Protein AF-0000000087792954 (afdb_homodimer)

Secondary structure (DSSP, 8-state):
--S------SEEEEE-SSEEEEEETBTTEEEEEEETTS--SB-B-TT----TTS--SBSB-EEBS-SS--TT-TTSPTTBSGGGSBPEEEEEEE-SS-EEEEEE-TTGGGGT--TTT----EEEEEEEEESSSEEEEEEEEE-SSS-EEE-EEE--EEE-S-GGG-EEES-TT-EEE-TTT--EEE--SSB--SS-EEEEETT----EEEE-SS-EEEEEEEES--EEEEEE-SS-BTTB-HHHHTTEEEEEEEE-GGG-EEE-TT-EEEEEEEEEE-/--S------SEEEEE-SSEEEEEETBTTEEEEEEETTS--SB-B-TT----TTS--SBSB-EEBS-SS--TT-TTSPTTBSGGGSBPEEEEEEE-SS-EEEEEE-TTGGGGT--TTT----EEEEEEEEESSSEEEEEEEEE-SSS-EEE-EEE--EEE-S-GGG-EEES-TT-EEE-TTT--EEE--SSB--SS-EEEEETT----EEEE-SS-EEEEEEEES--EEEEEE-SS-BTTB-HHHHTTEEEEEEEE-GGG-EEE-TT-EEEEEEEEEE-

Foldseek 3Di:
DPPDVLVDADWDWDDDQFKIWIAHQQQRFTAFIDTPPDDTFWDDDPQWRDDALDATDIGWGKADFAAAADPVCRPADHRHRSNRFGWAWPDWDDDPFKIKTKIKDQCRVVVDDDCVVPVFDKIKMWMWIDGLWIKTKIKMAGQGQFKDWGKIKTWTWTFADFLQQKWKDFQAQQWWQDPVPRDIDGDHHTDGDPAWDKTKRQADQTWMWIDGDPKIKTKHWDFQQGMWIKGAHRADDVSAHNVSSGGTIIIMGIHHDVRIDIHGHGDMGMGIMIMHMD/DPPPVLVDADWDWDDDQFKIWIAHQQQRFTAFIDTPPDDTFWDDDPQWRDDQLDATDIGWGKADFAAAADPVCRPADHRHRSNRFGWAWPDWDDDPFKIKTKIKCQCRVVVDDDCVVPVFDKIKMWMWIDGLWIKTKIKMAGQGQFKDWGKIKTWTWTFADFLQQKWKDFQAQQWWQDPVPRDIDGDHHTDGDPAWDKTKRQADQTWMWIDGDPKIKTKHWDFQQGMWIKGAHRADDVSAHNVSSGGTIII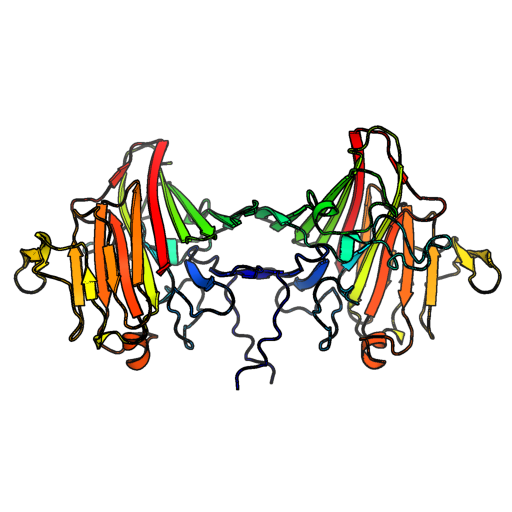MGIHHDVRIDIHGHGDMGMGIMIMHMD

Sequence (556 aa):
MQPSQLQSLPSIRLTTEQFEAEILLQGAQLMHFAPRGQKPWIFRSPNTPYTPAREIYGGIPVIFPWFGRQEDAPDAPNHGFVRQATWKIESAEQDDSCVTLSLSSDEIRAQGFDTTLWPYDFAARMIFSFGETLGLRFEIENQYAEPFRFECALHTYFAVDNLGAVRIEGLENETFRNPNTGQLQPQNGAIQFNGPLTQMFDASSVPVVIRDQNRDFHLTPRKGWNSTIVWNPGEAMADLSAQDARGFVCVEAGAIQQSAISLEPGQLYALDFSIALSMQPSQLQSLPSIRLTTEQFEAEILLQGAQLMHFAPRGQKPWIFRSPNTPYTPAREIYGGIPVIFPWFGRQEDAPDAPNHGFVRQATWKIESAEQDDSCVTLSLSSDEIRAQGFDTTLWPYDFAARMIFSFGETLGLRFEIENQYAEPFRFECALHTYFAVDNLGAVRIEGLENETFRNPNTGQLQPQNGAIQFNGPLTQMFDASSVPVVIRDQNRDFHLTPRKGWNSTIVWNPGEAMADLSAQDARGFVCVEAGAIQQSAISLEPGQLYALDFSIALS

InterPro domains:
  IPR008183 Aldose 1-/Glucose-6-phosphate 1-epimerase [PF01263] (11-274)
  IPR011013 Galactose mutarotase-like domain superfamily [SSF74650] (5-272)
  IPR014718 Glycoside hydrolase-type carbohydrate-binding [G3DSA:2.70.98.10] (1-278)
  IPR025532 Glucose-6-phosphate 1-epimerase [PIRSF016020] (16-276)
  IPR025532 Glucose-6-phosphate 1-epimerase [cd09020] (12-267)

pLDDT: mean 91.98, std 11.19, range [17.02, 98.88]

Nearest PDB structures (foldseek):
  2htb-assembly3_C  TM=9.164E-01  e=7.720E-21  Salmonella enterica subsp. enterica serovar Typhimurium
  2ciq-assembly1_A  TM=8.526E-01  e=1.605E-18  Saccharomyces cerevisiae S288C
  3k25-assembly2_B  TM=8.079E-01  e=2.239E-16  Synechocystis sp. PCC 6803
  3mwx-assembly2_B  TM=7.844E-01  e=1.211E-14  Bacillus subtilis
  3os7-assembly1_A  TM=7.869E-01  e=5.362E-13  Clostridium acetobutylicum

Solvent-accessible surface area (backbone atoms only — not comparable to full-atom values): 28014 Å² total; per-residue (Å²): 130,72,81,79,74,64,72,70,61,34,27,42,34,42,34,48,91,61,29,36,38,31,32,30,29,48,18,60,19,42,46,37,38,22,50,56,95,50,72,50,53,33,22,57,54,96,66,53,68,67,52,87,69,44,79,60,82,42,10,31,37,38,29,27,54,34,70,49,71,44,85,93,37,79,84,48,56,68,26,28,57,50,33,35,28,65,38,38,47,56,34,31,34,46,59,99,64,34,40,38,39,32,33,32,34,81,58,40,72,76,70,70,56,69,47,85,82,52,81,64,47,59,40,42,37,43,36,40,35,48,46,93,39,43,34,44,34,42,33,41,31,30,67,26,93,54,65,50,72,38,19,37,30,42,48,28,23,33,37,41,89,44,36,75,66,30,34,39,36,60,52,54,65,40,50,28,51,37,86,89,76,64,44,76,42,61,34,76,57,59,48,69,53,90,48,61,43,75,43,46,20,39,81,33,59,64,47,38,35,43,38,43,91,88,44,32,41,40,38,43,61,74,34,60,38,28,11,38,36,39,38,39,72,55,38,58,51,95,74,36,47,52,69,52,39,35,31,33,43,29,58,21,47,16,18,32,79,91,35,35,46,75,39,45,53,72,36,74,48,50,37,28,37,36,38,38,74,88,132,72,81,77,76,64,73,68,61,34,28,42,35,42,34,47,91,61,30,36,36,30,33,30,28,47,20,60,20,43,45,38,37,23,49,55,95,51,73,50,53,34,21,56,54,94,67,52,68,66,53,88,67,44,80,59,80,42,9,30,37,37,30,26,54,34,70,50,70,46,86,92,38,77,84,49,56,67,25,29,56,51,33,35,29,65,39,39,47,56,33,30,36,45,60,97,65,34,40,37,41,31,30,31,34,79,58,40,71,78,68,71,56,69,47,83,82,52,80,63,47,59,39,42,36,44,38,39,35,47,47,92,39,42,34,42,35,42,35,41,32,30,67,24,93,56,65,51,74,36,19,36,33,44,49,29,22,32,36,42,89,46,37,75,65,30,34,40,37,60,52,54,65,40,51,27,51,37,86,90,75,66,45,76,42,60,35,77,59,59,49,67,51,92,49,61,43,75,45,46,21,40,81,33,58,65,47,38,34,42,38,42,93,88,43,32,41,40,37,42,62,74,34,59,37,29,11,37,35,40,39,39,71,54,38,59,50,94,74,37,48,52,70,52,40,35,32,32,44,29,58,20,48,16,18,32,76,90,34,36,46,75,38,46,51,73,37,74,48,51,38,28,35,36,40,38,76,87

Radius of gyration: 27.23 Å; Cα contacts (8 Å, |Δi|>4): 1517; chains: 2; bounding box: 46×87×59 Å

Structure (mmCIF, N/CA/C/O backbone):
data_AF-0000000087792954-model_v1
#
loop_
_entity.id
_entity.type
_entity.pdbx_description
1 polymer 'Putative glucose-6-phosphate 1-epimerase'
#
loop_
_atom_site.group_PDB
_atom_site.id
_atom_site.type_symbol
_atom_site.label_atom_id
_atom_site.label_alt_id
_atom_site.label_comp_id
_atom_site.label_asym_id
_atom_site.label_entity_id
_atom_site.label_seq_id
_atom_site.pdbx_PDB_ins_code
_atom_site.Cartn_x
_atom_site.Cartn_y
_atom_site.Cartn_z
_atom_site.occupancy
_atom_site.B_iso_or_equiv
_atom_site.auth_seq_id
_atom_site.auth_comp_id
_atom_site.auth_asym_id
_atom_site.auth_atom_id
_atom_site.pdbx_PDB_model_num
ATOM 1 N N . MET A 1 1 ? -12 14.023 -20.5 1 17.02 1 MET A N 1
ATOM 2 C CA . MET A 1 1 ? -12.578 12.938 -19.703 1 17.02 1 MET A CA 1
ATOM 3 C C . MET A 1 1 ? -11.484 12.039 -19.125 1 17.02 1 MET A C 1
ATOM 5 O O . MET A 1 1 ? -10.695 11.453 -19.875 1 17.02 1 MET A O 1
ATOM 9 N N . GLN A 1 2 ? -10.797 12.195 -17.984 1 25.14 2 GLN A N 1
ATOM 10 C CA . GLN A 1 2 ? -9.539 11.633 -17.5 1 25.14 2 GLN A CA 1
ATOM 11 C C . GLN A 1 2 ? -9.531 10.109 -17.625 1 25.14 2 GLN A C 1
ATOM 13 O O . GLN A 1 2 ? -10.594 9.484 -17.641 1 25.14 2 GLN A O 1
ATOM 18 N N . PRO A 1 3 ? -8.555 9.422 -18.016 1 29.2 3 PRO A N 1
ATOM 19 C CA . PRO A 1 3 ? -8.648 7.98 -18.266 1 29.2 3 PRO A CA 1
ATOM 20 C C . PRO A 1 3 ? -9.68 7.285 -17.391 1 29.2 3 PRO A C 1
ATOM 22 O O . PRO A 1 3 ? -9.969 7.746 -16.281 1 29.2 3 PRO A O 1
ATOM 25 N N . SER A 1 4 ? -10.688 6.633 -17.844 1 31.75 4 SER A N 1
ATOM 26 C CA . SER A 1 4 ? -11.789 5.832 -17.312 1 31.75 4 SER A CA 1
ATOM 27 C C . SER A 1 4 ? -11.414 5.199 -15.977 1 31.75 4 SER A C 1
ATOM 29 O O . SER A 1 4 ? -10.312 4.668 -15.82 1 31.75 4 SER A O 1
ATOM 31 N N . GLN A 1 5 ? -11.734 5.836 -14.836 1 34.94 5 GLN A N 1
ATOM 32 C CA . GLN A 1 5 ? -11.664 5.387 -13.453 1 34.94 5 GLN A CA 1
ATOM 33 C C . GLN A 1 5 ? -11.906 3.883 -13.344 1 34.94 5 GLN A C 1
ATOM 35 O O . GLN A 1 5 ? -13.055 3.434 -13.305 1 34.94 5 GLN A O 1
ATOM 40 N N . LEU A 1 6 ? -11.648 3.131 -14.227 1 38.59 6 LEU A N 1
ATOM 41 C CA . LEU A 1 6 ? -11.734 1.683 -14.078 1 38.59 6 LEU A CA 1
ATOM 42 C C . LEU A 1 6 ? -11.781 1.292 -12.609 1 38.59 6 LEU A C 1
ATOM 44 O O . LEU A 1 6 ? -10.883 1.637 -11.836 1 38.59 6 LEU A O 1
ATOM 48 N N . GLN A 1 7 ? -12.977 1.372 -12.102 1 51.28 7 GLN A N 1
ATOM 49 C CA . GLN A 1 7 ? -13.398 1.002 -10.75 1 51.28 7 GLN A CA 1
ATOM 50 C C . GLN A 1 7 ? -12.484 -0.073 -10.164 1 51.28 7 GLN A C 1
ATOM 52 O O . GLN A 1 7 ? -12.586 -1.245 -10.539 1 51.28 7 GLN A O 1
ATOM 57 N N . SER A 1 8 ? -11.125 0.262 -9.875 1 73.31 8 SER A N 1
ATOM 58 C CA . SER A 1 8 ? -10.008 -0.597 -9.484 1 73.31 8 SER A CA 1
ATOM 59 C C . SER A 1 8 ? -10.359 -1.416 -8.242 1 73.31 8 SER A C 1
ATOM 61 O O . SER A 1 8 ? -11.164 -0.986 -7.414 1 73.31 8 SER A O 1
ATOM 63 N N . LEU A 1 9 ? -10.445 -2.682 -8.359 1 89.75 9 LEU A N 1
ATOM 64 C CA . LEU A 1 9 ? -10.562 -3.559 -7.195 1 89.75 9 LEU A CA 1
ATOM 65 C C . LEU A 1 9 ? -9.641 -3.102 -6.074 1 89.75 9 LEU A C 1
ATOM 67 O O . LEU A 1 9 ? -8.594 -2.504 -6.332 1 89.75 9 LEU A O 1
ATOM 71 N N . PRO A 1 10 ? -10.195 -3.195 -4.863 1 93.19 10 PRO A N 1
ATOM 72 C CA . PRO A 1 10 ? -9.305 -2.893 -3.74 1 93.19 10 PRO A CA 1
ATOM 73 C C . PRO A 1 10 ? -7.906 -3.477 -3.922 1 93.19 10 PRO A C 1
ATOM 75 O O . PRO A 1 10 ? -7.762 -4.609 -4.387 1 93.19 10 PRO A O 1
ATOM 78 N N . SER A 1 11 ? -6.922 -2.635 -3.611 1 94.88 11 SER A N 1
ATOM 79 C CA . SER A 1 11 ? -5.547 -3.051 -3.869 1 94.88 11 SER A CA 1
ATOM 80 C C . SER A 1 11 ? -4.562 -2.262 -3.012 1 94.88 11 SER A C 1
ATOM 82 O O . SER A 1 11 ? -4.93 -1.256 -2.402 1 94.88 11 SER A O 1
ATOM 84 N N . ILE A 1 12 ? -3.406 -2.764 -2.895 1 94.69 12 ILE A N 1
ATOM 85 C CA . ILE A 1 12 ? -2.248 -2.068 -2.342 1 94.69 12 ILE A CA 1
ATOM 86 C C . ILE A 1 12 ? -1.171 -1.928 -3.414 1 94.69 12 ILE A C 1
ATOM 88 O O . ILE A 1 12 ? -0.819 -2.904 -4.082 1 94.69 12 ILE A O 1
ATOM 92 N N . ARG A 1 13 ? -0.719 -0.745 -3.59 1 93.75 13 ARG A N 1
ATOM 93 C CA . ARG A 1 13 ? 0.383 -0.48 -4.508 1 93.75 13 ARG A CA 1
ATOM 94 C C . ARG A 1 13 ? 1.589 0.088 -3.768 1 93.75 13 ARG A C 1
ATOM 96 O O . ARG A 1 13 ? 1.449 1 -2.949 1 93.75 13 ARG A O 1
ATOM 103 N N . LEU A 1 14 ? 2.688 -0.464 -4.02 1 93.38 14 LEU A N 1
ATOM 104 C CA . LEU A 1 14 ? 3.961 -0.02 -3.465 1 93.38 14 LEU A CA 1
ATOM 105 C C . LEU A 1 14 ? 4.879 0.506 -4.562 1 93.38 14 LEU A C 1
ATOM 107 O O . LEU A 1 14 ? 5.094 -0.165 -5.574 1 93.38 14 LEU A O 1
ATOM 111 N N . THR A 1 15 ? 5.328 1.649 -4.383 1 90.75 15 THR A N 1
ATOM 112 C CA . THR A 1 15 ? 6.383 2.217 -5.211 1 90.75 15 THR A CA 1
ATOM 113 C C . THR A 1 15 ? 7.574 2.639 -4.355 1 90.75 15 THR A C 1
ATOM 115 O O . THR A 1 15 ? 7.438 3.475 -3.461 1 90.75 15 THR A O 1
ATOM 118 N N . THR A 1 16 ? 8.656 2.004 -4.578 1 89.12 16 THR A N 1
ATOM 119 C CA . THR A 1 16 ? 9.891 2.352 -3.881 1 89.12 16 THR A CA 1
ATOM 120 C C . THR A 1 16 ? 10.969 2.783 -4.871 1 89.12 16 THR A C 1
ATOM 122 O O . THR A 1 16 ? 10.719 2.869 -6.074 1 89.12 16 THR A O 1
ATOM 125 N N . GLU A 1 17 ? 12.125 3.16 -4.348 1 85.38 17 GLU A N 1
ATOM 126 C CA . GLU A 1 17 ? 13.25 3.479 -5.223 1 85.38 17 GLU A CA 1
ATOM 127 C C . GLU A 1 17 ? 13.734 2.242 -5.977 1 85.38 17 GLU A C 1
ATOM 129 O O . GLU A 1 17 ? 14.375 2.357 -7.023 1 85.38 17 GLU A O 1
ATOM 134 N N . GLN A 1 18 ? 13.336 1.088 -5.484 1 89.38 18 GLN A N 1
ATOM 135 C CA . GLN A 1 18 ? 13.914 -0.142 -6.016 1 89.38 18 GLN A CA 1
ATOM 136 C C . GLN A 1 18 ? 12.914 -0.882 -6.902 1 89.38 18 GLN A C 1
ATOM 138 O O . GLN A 1 18 ? 13.305 -1.572 -7.844 1 89.38 18 GLN A O 1
ATOM 143 N N . PHE A 1 19 ? 11.609 -0.722 -6.531 1 92.88 19 PHE A N 1
ATOM 144 C CA . PHE A 1 19 ? 10.648 -1.532 -7.266 1 92.88 19 PHE A CA 1
ATOM 145 C C . PHE A 1 19 ? 9.25 -0.916 -7.191 1 92.88 19 PHE A C 1
ATOM 147 O O . PHE A 1 19 ? 9.031 0.032 -6.438 1 92.88 19 PHE A O 1
ATOM 154 N N . GLU A 1 20 ? 8.367 -1.452 -8.023 1 93.44 20 GLU A N 1
ATOM 155 C CA . GLU A 1 20 ? 6.926 -1.229 -7.953 1 93.44 20 GLU A CA 1
ATOM 156 C C . GLU A 1 20 ? 6.164 -2.551 -7.914 1 93.44 20 GLU A C 1
ATOM 158 O O . GLU A 1 20 ? 6.551 -3.516 -8.578 1 93.44 20 GLU A O 1
ATOM 163 N N . ALA A 1 21 ? 5.113 -2.557 -7.109 1 95.88 21 ALA A N 1
ATOM 164 C CA . ALA A 1 21 ? 4.281 -3.75 -6.977 1 95.88 21 ALA A CA 1
ATOM 165 C C . ALA A 1 21 ? 2.822 -3.377 -6.723 1 95.88 21 ALA A C 1
ATOM 167 O O . ALA A 1 21 ? 2.537 -2.336 -6.125 1 95.88 21 ALA A O 1
ATOM 168 N N . GLU A 1 22 ? 1.957 -4.203 -7.203 1 95.5 22 GLU A N 1
ATOM 169 C CA . GLU A 1 22 ? 0.528 -4.059 -6.941 1 95.5 22 GLU A CA 1
ATOM 170 C C . GLU A 1 22 ? -0.104 -5.402 -6.582 1 95.5 22 GLU A C 1
ATOM 172 O O . GLU A 1 22 ? 0.058 -6.383 -7.309 1 95.5 22 GLU A O 1
ATOM 177 N N . ILE A 1 23 ? -0.792 -5.418 -5.488 1 97.19 23 ILE A N 1
ATOM 178 C CA . ILE A 1 23 ? -1.491 -6.617 -5.035 1 97.19 23 ILE A CA 1
ATOM 179 C C . ILE A 1 23 ? -2.984 -6.324 -4.902 1 97.19 23 ILE A C 1
ATOM 181 O O . ILE A 1 23 ? -3.381 -5.375 -4.223 1 97.19 23 ILE A O 1
ATOM 185 N N . LEU A 1 24 ? -3.787 -7.109 -5.547 1 96.56 24 LEU A N 1
ATOM 186 C CA . LEU A 1 24 ? -5.227 -7.062 -5.316 1 96.56 24 LEU A CA 1
ATOM 187 C C . LEU A 1 24 ? -5.59 -7.77 -4.012 1 96.56 24 LEU A C 1
ATOM 189 O O . LEU A 1 24 ? -5.055 -8.836 -3.709 1 96.56 24 LEU A O 1
ATOM 193 N N . LEU A 1 25 ? -6.488 -7.141 -3.293 1 94.62 25 LEU A N 1
ATOM 194 C CA . LEU A 1 25 ? -6.965 -7.816 -2.09 1 94.62 25 LEU A CA 1
ATOM 195 C C . LEU A 1 25 ? -7.762 -9.07 -2.447 1 94.62 25 LEU A C 1
ATOM 197 O O . LEU A 1 25 ? -7.688 -10.078 -1.741 1 94.62 25 LEU A O 1
ATOM 201 N N . GLN A 1 26 ? -8.539 -8.93 -3.543 1 94.56 26 GLN A N 1
ATOM 202 C CA . GLN A 1 26 ? -9.195 -10.148 -4.023 1 94.56 26 GLN A CA 1
ATOM 203 C C . GLN A 1 26 ? -8.164 -11.211 -4.395 1 94.56 26 GLN A C 1
ATOM 205 O O . GLN A 1 26 ? -7.32 -10.992 -5.266 1 94.56 26 GLN A O 1
ATOM 210 N N . GLY A 1 27 ? -8.195 -12.266 -3.621 1 95.81 27 GLY A N 1
ATOM 211 C CA . GLY A 1 27 ? -7.348 -13.414 -3.91 1 95.81 27 GLY A CA 1
ATOM 212 C C . GLY A 1 27 ? -5.902 -13.211 -3.494 1 95.81 27 GLY A C 1
ATOM 213 O O . GLY A 1 27 ? -5.043 -14.039 -3.795 1 95.81 27 GLY A O 1
ATOM 214 N N . ALA A 1 28 ? -5.598 -12.031 -2.895 1 97.38 28 ALA A N 1
ATOM 215 C CA . ALA A 1 28 ? -4.207 -11.703 -2.605 1 97.38 28 ALA A CA 1
ATOM 216 C C . ALA A 1 28 ? -3.328 -11.906 -3.838 1 97.38 28 ALA A C 1
ATOM 218 O O . ALA A 1 28 ? -2.26 -12.516 -3.754 1 97.38 28 ALA A O 1
ATOM 219 N N . GLN A 1 29 ? -3.762 -11.406 -4.93 1 97.94 29 GLN A N 1
ATOM 220 C CA . GLN A 1 29 ? -3.137 -11.703 -6.219 1 97.94 29 GLN A CA 1
ATOM 221 C C . GLN A 1 29 ? -2.15 -10.602 -6.613 1 97.94 29 GLN A C 1
ATOM 223 O O . GLN A 1 29 ? -2.541 -9.453 -6.816 1 97.94 29 GLN A O 1
ATOM 228 N N . LEU A 1 30 ? -0.833 -10.969 -6.629 1 98.38 30 LEU A N 1
ATOM 229 C CA . LEU A 1 30 ? 0.151 -10.023 -7.152 1 98.38 30 LEU A CA 1
ATOM 230 C C . LEU A 1 30 ? -0.077 -9.773 -8.641 1 98.38 30 LEU A C 1
ATOM 232 O O . LEU A 1 30 ? 0.064 -10.68 -9.461 1 98.38 30 LEU A O 1
ATOM 236 N N . MET A 1 31 ? -0.375 -8.555 -8.969 1 96.75 31 MET A N 1
ATOM 237 C CA . MET A 1 31 ? -0.768 -8.234 -10.344 1 96.75 31 MET A CA 1
ATOM 238 C C . MET A 1 31 ? 0.376 -7.562 -11.094 1 96.75 31 MET A C 1
ATOM 240 O O . MET A 1 31 ? 0.381 -7.531 -12.32 1 96.75 31 MET A O 1
ATOM 244 N N . HIS A 1 32 ? 1.263 -7.008 -10.328 1 96 32 HIS A N 1
ATOM 245 C CA . HIS A 1 32 ? 2.371 -6.285 -10.945 1 96 32 HIS A CA 1
ATOM 246 C C . HIS A 1 32 ? 3.607 -6.312 -10.055 1 96 32 HIS A C 1
ATOM 248 O O . HIS A 1 32 ? 3.51 -6.105 -8.844 1 96 32 HIS A O 1
ATOM 254 N N . PHE A 1 33 ? 4.695 -6.551 -10.633 1 97.12 33 PHE A N 1
ATOM 255 C CA . PHE A 1 33 ? 6.004 -6.402 -10 1 97.12 33 PHE A CA 1
ATOM 256 C C . PHE A 1 33 ? 7.07 -6.082 -11.047 1 97.12 33 PHE A C 1
ATOM 258 O O . PHE A 1 33 ? 7.176 -6.77 -12.062 1 97.12 33 PHE A O 1
ATOM 265 N N . ALA A 1 34 ? 7.852 -5.078 -10.742 1 94.81 34 ALA A N 1
ATOM 266 C CA . ALA A 1 34 ? 8.984 -4.715 -11.594 1 94.81 34 ALA A CA 1
ATOM 267 C C . ALA A 1 34 ? 10.039 -3.951 -10.797 1 94.81 34 ALA A C 1
ATOM 269 O O . ALA A 1 34 ? 9.719 -3.035 -10.039 1 94.81 34 ALA A O 1
ATOM 270 N N . PRO A 1 35 ? 11.234 -4.391 -10.93 1 91.81 35 PRO A N 1
ATOM 271 C CA . PRO A 1 35 ? 12.25 -3.426 -10.5 1 91.81 35 PRO A CA 1
ATOM 272 C C . PRO A 1 35 ? 12.102 -2.068 -11.188 1 91.81 35 PRO A C 1
ATOM 274 O O . PRO A 1 35 ? 11.68 -1.999 -12.344 1 91.81 35 PRO A O 1
ATOM 277 N N . ARG A 1 36 ? 12.383 -1.061 -10.453 1 87.88 36 ARG A N 1
ATOM 278 C CA . ARG A 1 36 ? 12.148 0.287 -10.961 1 87.88 36 ARG A CA 1
ATOM 279 C C . ARG A 1 36 ? 12.836 0.493 -12.312 1 87.88 36 ARG A C 1
ATOM 281 O O . ARG A 1 36 ? 14.016 0.193 -12.461 1 87.88 36 ARG A O 1
ATOM 288 N N . GLY A 1 37 ? 12.102 0.958 -13.266 1 86.25 37 GLY A N 1
ATOM 289 C CA . GLY A 1 37 ? 12.625 1.271 -14.586 1 86.25 37 GLY A CA 1
ATOM 290 C C . GLY A 1 37 ? 12.789 0.048 -15.469 1 86.25 37 GLY A C 1
ATOM 291 O O . GLY A 1 37 ? 13.281 0.15 -16.594 1 86.25 37 GLY A O 1
ATOM 292 N N . GLN A 1 38 ? 12.438 -1.096 -15.016 1 91.75 38 GLN A N 1
ATOM 293 C CA . GLN A 1 38 ? 12.594 -2.33 -15.781 1 91.75 38 GLN A CA 1
ATOM 294 C C . GLN A 1 38 ? 11.242 -2.893 -16.203 1 91.75 38 GLN A C 1
ATOM 296 O O . GLN A 1 38 ? 10.195 -2.408 -15.766 1 91.75 38 GLN A O 1
ATOM 301 N N . LYS A 1 39 ? 11.312 -3.822 -17.109 1 93.75 39 LYS A N 1
ATOM 302 C CA . LYS A 1 39 ? 10.109 -4.508 -17.547 1 93.75 39 LYS A CA 1
ATOM 303 C C . LYS A 1 39 ? 9.5 -5.336 -16.422 1 93.75 39 LYS A C 1
ATOM 305 O O . LYS A 1 39 ? 10.219 -5.891 -15.586 1 93.75 39 LYS A O 1
ATOM 310 N N . PRO A 1 40 ? 8.227 -5.457 -16.484 1 96.12 40 PRO A N 1
ATOM 311 C CA . PRO A 1 40 ? 7.582 -6.273 -15.453 1 96.12 40 PRO A CA 1
ATOM 312 C C . PRO A 1 40 ? 7.988 -7.742 -15.523 1 96.12 40 PRO A C 1
ATOM 314 O O . PRO A 1 40 ? 8.188 -8.281 -16.625 1 96.12 40 PRO A O 1
ATOM 317 N N . TRP A 1 41 ? 8.086 -8.336 -14.32 1 97.56 41 TRP A N 1
ATOM 318 C CA . TRP A 1 41 ? 8.359 -9.766 -14.234 1 97.56 41 TRP A CA 1
ATOM 319 C C . TRP A 1 41 ? 7.09 -10.578 -14.461 1 97.56 41 TRP A C 1
ATOM 321 O O . TRP A 1 41 ? 7.148 -11.719 -14.93 1 97.56 41 TRP A O 1
ATOM 331 N N . ILE A 1 42 ? 5.984 -9.977 -14.117 1 96.62 42 ILE A N 1
ATOM 332 C CA . ILE A 1 42 ? 4.684 -10.633 -14.062 1 96.62 42 ILE A CA 1
ATOM 333 C C . ILE A 1 42 ? 3.775 -10.07 -15.156 1 96.62 42 ILE A C 1
ATOM 335 O O . ILE A 1 42 ? 3.748 -8.859 -15.383 1 96.62 42 ILE A O 1
ATOM 339 N N . PHE A 1 43 ? 3.029 -10.938 -15.812 1 97 43 PHE A N 1
ATOM 340 C CA . PHE A 1 43 ? 2.18 -10.539 -16.922 1 97 43 PHE A CA 1
ATOM 341 C C . PHE A 1 43 ? 0.796 -10.133 -16.438 1 97 43 PHE A C 1
ATOM 343 O O . PHE A 1 43 ? 0.208 -10.812 -15.586 1 97 43 PHE A O 1
ATOM 350 N N . ARG A 1 44 ? 0.357 -9.094 -16.953 1 94.12 44 ARG A N 1
ATOM 351 C CA . ARG A 1 44 ? -1.023 -8.633 -16.844 1 94.12 44 ARG A CA 1
ATOM 352 C C . ARG A 1 44 ? -1.518 -8.062 -18.156 1 94.12 44 ARG A C 1
ATOM 354 O O . ARG A 1 44 ? -0.879 -7.176 -18.734 1 94.12 44 ARG A O 1
ATOM 361 N N . SER A 1 45 ? -2.693 -8.5 -18.547 1 91.81 45 SER A N 1
ATOM 362 C CA . SER A 1 45 ? -3.258 -7.949 -19.781 1 91.81 45 SER A CA 1
ATOM 363 C C . SER A 1 45 ? -3.699 -6.5 -19.578 1 91.81 45 SER A C 1
ATOM 365 O O . SER A 1 45 ? -4.27 -6.156 -18.547 1 91.81 45 SER A O 1
ATOM 367 N N . PRO A 1 46 ? -3.455 -5.637 -20.531 1 86.5 46 PRO A N 1
ATOM 368 C CA . PRO A 1 46 ? -3.992 -4.277 -20.453 1 86.5 46 PRO A CA 1
ATOM 369 C C . PRO A 1 46 ? -5.52 -4.25 -20.438 1 86.5 46 PRO A C 1
ATOM 371 O O . PRO A 1 46 ? -6.113 -3.254 -20.016 1 86.5 46 PRO A O 1
ATOM 374 N N . ASN A 1 47 ? -6.141 -5.355 -20.844 1 86 47 ASN A N 1
ATOM 375 C CA . ASN A 1 47 ? -7.594 -5.426 -20.906 1 86 47 ASN A CA 1
ATOM 376 C C . ASN A 1 47 ? -8.172 -6.305 -19.797 1 86 47 ASN A C 1
ATOM 378 O O . ASN A 1 47 ? -9.305 -6.762 -19.891 1 86 47 ASN A O 1
ATOM 382 N N . THR A 1 48 ? -7.398 -6.547 -18.844 1 87.12 48 THR A N 1
ATOM 383 C CA . THR A 1 48 ? -7.855 -7.359 -17.734 1 87.12 48 THR A CA 1
ATOM 384 C C . THR A 1 48 ? -9.148 -6.801 -17.141 1 87.12 48 THR A C 1
ATOM 386 O O . THR A 1 48 ? -9.203 -5.625 -16.766 1 87.12 48 THR A O 1
ATOM 389 N N . PRO A 1 49 ? -10.117 -7.605 -17.156 1 87 49 PRO A N 1
ATOM 390 C CA . PRO A 1 49 ? -11.328 -7.172 -16.453 1 87 49 PRO A CA 1
ATOM 391 C C . PRO A 1 49 ? -11.203 -7.266 -14.938 1 87 49 PRO A C 1
ATOM 393 O O . PRO A 1 49 ? -10.734 -8.281 -14.414 1 87 49 PRO A O 1
ATOM 396 N N . TYR A 1 50 ? -11.547 -6.242 -14.234 1 89.19 50 TYR A N 1
ATOM 397 C CA . TYR A 1 50 ? -11.516 -6.242 -12.773 1 89.19 50 TYR A CA 1
ATOM 398 C C . TYR A 1 50 ? -12.922 -6.336 -12.195 1 89.19 50 TYR A C 1
ATOM 400 O O . TYR A 1 50 ? -13.391 -5.41 -11.531 1 89.19 50 TYR A O 1
ATOM 408 N N . THR A 1 51 ? -13.469 -7.473 -12.445 1 89.56 51 THR A N 1
ATOM 409 C CA . THR A 1 51 ? -14.805 -7.746 -11.938 1 89.56 51 THR A CA 1
ATOM 410 C C . THR A 1 51 ? -14.742 -8.367 -10.547 1 89.56 51 THR A C 1
ATOM 412 O O . THR A 1 51 ? -14 -9.328 -10.328 1 89.56 51 THR A O 1
ATOM 415 N N . PRO A 1 52 ? -15.531 -7.867 -9.609 1 89.31 52 PRO A N 1
ATOM 416 C CA . PRO A 1 52 ? -15.516 -8.438 -8.258 1 89.31 52 PRO A CA 1
ATOM 417 C C . PRO A 1 52 ? -15.883 -9.922 -8.242 1 89.31 52 PRO A C 1
ATOM 419 O O . PRO A 1 52 ? -16.766 -10.352 -8.977 1 89.31 52 PRO A O 1
ATOM 422 N N . ALA A 1 53 ? -15.109 -10.688 -7.496 1 88.81 53 ALA A N 1
ATOM 423 C CA . ALA A 1 53 ? -15.367 -12.102 -7.203 1 88.81 53 ALA A CA 1
ATOM 424 C C . ALA A 1 53 ? -15.219 -12.953 -8.461 1 88.81 53 ALA A C 1
ATOM 426 O O . ALA A 1 53 ? -15.773 -14.055 -8.539 1 88.81 53 ALA A O 1
ATOM 427 N N . ARG A 1 54 ? -14.57 -12.453 -9.406 1 91.44 54 ARG A N 1
ATOM 428 C CA . ARG A 1 54 ? -14.266 -13.219 -10.609 1 91.44 54 ARG A CA 1
ATOM 429 C C . ARG A 1 54 ? -12.766 -13.438 -10.766 1 91.44 54 ARG A C 1
ATOM 431 O O . ARG A 1 54 ? -11.977 -12.531 -10.492 1 91.44 54 ARG A O 1
ATOM 438 N N . GLU A 1 55 ? -12.438 -14.656 -11.203 1 92.81 55 GLU A N 1
ATOM 439 C CA . GLU A 1 55 ? -11.023 -14.961 -11.383 1 92.81 55 GLU A CA 1
ATOM 440 C C . GLU A 1 55 ? -10.391 -14.039 -12.422 1 92.81 55 GLU A C 1
ATOM 442 O O . GLU A 1 55 ? -11.031 -13.664 -13.406 1 92.81 55 GLU A O 1
ATOM 447 N N . ILE A 1 56 ? -9.195 -13.719 -12.211 1 94.12 56 ILE A N 1
ATOM 448 C CA . ILE A 1 56 ? -8.43 -12.867 -13.109 1 94.12 56 ILE A CA 1
ATOM 449 C C . ILE A 1 56 ? -7.293 -13.664 -13.734 1 94.12 56 ILE A C 1
ATOM 451 O O . ILE A 1 56 ? -6.551 -14.359 -13.031 1 94.12 56 ILE A O 1
ATOM 455 N N . TYR A 1 57 ? -7.203 -13.594 -15.062 1 94.56 57 TYR A N 1
ATOM 456 C CA . TYR A 1 57 ? -6.094 -14.219 -15.773 1 94.56 57 TYR A CA 1
ATOM 457 C C . TYR A 1 57 ? -4.906 -13.273 -15.867 1 94.56 57 TYR A C 1
ATOM 459 O O . TYR A 1 57 ? -5.012 -12.188 -16.438 1 94.56 57 TYR A O 1
ATOM 467 N N . GLY A 1 58 ? -3.812 -13.672 -15.242 1 96.12 58 GLY A N 1
ATOM 468 C CA . GLY A 1 58 ? -2.631 -12.844 -15.086 1 96.12 58 GLY A CA 1
ATOM 469 C C . GLY A 1 58 ? -2.166 -12.727 -13.648 1 96.12 58 GLY A C 1
ATOM 470 O O . GLY A 1 58 ? -2.846 -13.195 -12.734 1 96.12 58 GLY A O 1
ATOM 471 N N . GLY A 1 59 ? -1.001 -12.172 -13.469 1 97.69 59 GLY A N 1
ATOM 472 C CA . GLY A 1 59 ? -0.483 -12.078 -12.117 1 97.69 59 GLY A CA 1
ATOM 473 C C . GLY A 1 59 ? -0.062 -13.422 -11.547 1 97.69 59 GLY A C 1
ATOM 474 O O . GLY A 1 59 ? 0.543 -14.234 -12.242 1 97.69 59 GLY A O 1
ATOM 475 N N . ILE A 1 60 ? -0.31 -13.539 -10.195 1 98.69 60 ILE A N 1
ATOM 476 C CA . ILE A 1 60 ? -0.043 -14.797 -9.516 1 98.69 60 ILE A CA 1
ATOM 477 C C . ILE A 1 60 ? -1.281 -15.234 -8.734 1 98.69 60 ILE A C 1
ATOM 479 O O . ILE A 1 60 ? -1.366 -15.031 -7.523 1 98.69 60 ILE A O 1
ATOM 483 N N . PRO A 1 61 ? -2.25 -15.852 -9.453 1 98.38 61 PRO A N 1
ATOM 484 C CA . PRO A 1 61 ? -3.414 -16.375 -8.742 1 98.38 61 PRO A CA 1
ATOM 485 C C . PRO A 1 61 ? -3.037 -17.422 -7.688 1 98.38 61 PRO A C 1
ATOM 487 O O . PRO A 1 61 ? -2.15 -18.25 -7.918 1 98.38 61 PRO A O 1
ATOM 490 N N . VAL A 1 62 ? -3.688 -17.328 -6.543 1 98.31 62 VAL A N 1
ATOM 491 C CA . VAL A 1 62 ? -3.547 -18.328 -5.492 1 98.31 62 VAL A CA 1
ATOM 492 C C . VAL A 1 62 ? -4.59 -19.422 -5.684 1 98.31 62 VAL A C 1
ATOM 494 O O . VAL A 1 62 ? -5.793 -19.156 -5.676 1 98.31 62 VAL A O 1
ATOM 497 N N . ILE A 1 63 ? -4.109 -20.625 -5.824 1 98.25 63 ILE A N 1
ATOM 498 C CA . ILE A 1 63 ? -4.984 -21.75 -6.098 1 98.25 63 ILE A CA 1
ATOM 499 C C . ILE A 1 63 ? -5.145 -22.594 -4.836 1 98.25 63 ILE A C 1
ATOM 501 O O . ILE A 1 63 ? -4.164 -23.125 -4.301 1 98.25 63 ILE A O 1
ATOM 505 N N . PHE A 1 64 ? -6.289 -22.734 -4.402 1 96.81 64 PHE A N 1
ATOM 506 C CA . PHE A 1 64 ? -6.66 -23.484 -3.207 1 96.81 64 PHE A CA 1
ATOM 507 C C . PHE A 1 64 ? -8.18 -23.562 -3.061 1 96.81 64 PHE A C 1
ATOM 509 O O . PHE A 1 64 ? -8.883 -22.609 -3.408 1 96.81 64 PHE A O 1
ATOM 516 N N . PRO A 1 65 ? -8.688 -24.703 -2.697 1 96.06 65 PRO A N 1
ATOM 517 C CA . PRO A 1 65 ? -8.094 -25.891 -2.08 1 96.06 65 PRO A CA 1
ATOM 518 C C . PRO A 1 65 ? -7.949 -27.047 -3.062 1 96.06 65 PRO A C 1
ATOM 520 O O . PRO A 1 65 ? -7.492 -28.125 -2.684 1 96.06 65 PRO A O 1
ATOM 523 N N . TRP A 1 66 ? -8.359 -26.812 -4.328 1 96.44 66 TRP A N 1
ATOM 524 C CA . TRP A 1 66 ? -8.141 -27.859 -5.328 1 96.44 66 TRP A CA 1
ATOM 525 C C . TRP A 1 66 ? -7.574 -27.266 -6.613 1 96.44 66 TRP A C 1
ATOM 527 O O . TRP A 1 66 ? -7.637 -26.062 -6.828 1 96.44 66 TRP A O 1
ATOM 537 N N . PHE A 1 67 ? -7.004 -28.062 -7.375 1 96.56 67 PHE A N 1
ATOM 538 C CA . PHE A 1 67 ? -6.426 -27.672 -8.656 1 96.56 67 PHE A CA 1
ATOM 539 C C . PHE A 1 67 ? -7.281 -28.188 -9.812 1 96.56 67 PHE A C 1
ATOM 541 O O . PHE A 1 67 ? -7.566 -29.391 -9.891 1 96.56 67 PHE A O 1
ATOM 548 N N . GLY A 1 68 ? -7.641 -27.281 -10.664 1 94.75 68 GLY A N 1
ATOM 549 C CA . GLY A 1 68 ? -8.477 -27.656 -11.797 1 94.75 68 GLY A CA 1
ATOM 550 C C . GLY A 1 68 ? -9.93 -27.844 -11.422 1 94.75 68 GLY A C 1
ATOM 551 O O . GLY A 1 68 ? -10.398 -27.297 -10.422 1 94.75 68 GLY A O 1
ATOM 552 N N . ARG A 1 69 ? -10.734 -28.516 -12.219 1 92.25 69 ARG A N 1
ATOM 553 C CA . ARG A 1 69 ? -12.156 -28.75 -12.016 1 92.25 69 ARG A CA 1
ATOM 554 C C . ARG A 1 69 ? -12.383 -29.953 -11.102 1 92.25 69 ARG A C 1
ATOM 556 O O . ARG A 1 69 ? -11.602 -30.906 -11.102 1 92.25 69 ARG A O 1
ATOM 563 N N . GLN A 1 70 ? -13.445 -29.75 -10.438 1 88.25 70 GLN A N 1
ATOM 564 C CA . GLN A 1 70 ? -13.867 -30.891 -9.617 1 88.25 70 GLN A CA 1
ATOM 565 C C . GLN A 1 70 ? -14.844 -31.781 -10.367 1 88.25 70 GLN A C 1
ATOM 567 O O . GLN A 1 70 ? -15.883 -31.312 -10.844 1 88.25 70 GLN A O 1
ATOM 572 N N . GLU A 1 71 ? -14.516 -32.969 -10.43 1 81.56 71 GLU A N 1
ATOM 573 C CA . GLU A 1 71 ? -15.336 -33.906 -11.203 1 81.56 71 GLU A CA 1
ATOM 574 C C . GLU A 1 71 ? -16.719 -34.094 -10.57 1 81.56 71 GLU A C 1
ATOM 576 O O . GLU A 1 71 ? -17.719 -34.125 -11.273 1 81.56 71 GLU A O 1
ATOM 581 N N . ASP A 1 72 ? -16.781 -34.156 -9.258 1 85 72 ASP A N 1
ATOM 582 C CA . ASP A 1 72 ? -18.016 -34.5 -8.555 1 85 72 ASP A CA 1
ATOM 583 C C . ASP A 1 72 ? -18.812 -33.219 -8.227 1 85 72 ASP A C 1
ATOM 585 O O . ASP A 1 72 ? -19.875 -33.281 -7.617 1 85 72 ASP A O 1
ATOM 589 N N . ALA A 1 73 ? -18.328 -32.062 -8.586 1 87.56 73 ALA A N 1
ATOM 590 C CA . ALA A 1 73 ? -18.984 -30.781 -8.352 1 87.56 73 ALA A CA 1
ATOM 591 C C . ALA A 1 73 ? -18.781 -29.844 -9.531 1 87.56 73 ALA A C 1
ATOM 593 O O . ALA A 1 73 ? -17.953 -28.922 -9.453 1 87.56 73 ALA A O 1
ATOM 594 N N . PRO A 1 74 ? -19.578 -30.031 -10.523 1 84 74 PRO A N 1
ATOM 595 C CA . PRO A 1 74 ? -19.344 -29.266 -11.75 1 84 74 PRO A CA 1
ATOM 596 C C . PRO A 1 74 ? -19.547 -27.766 -11.555 1 84 74 PRO A C 1
ATOM 598 O O . PRO A 1 74 ? -18.984 -26.969 -12.305 1 84 74 PRO A O 1
ATOM 601 N N . ASP A 1 75 ? -20.25 -27.391 -10.555 1 86.31 75 ASP A N 1
ATOM 602 C CA . ASP A 1 75 ? -20.531 -25.969 -10.336 1 86.31 75 ASP A CA 1
ATOM 603 C C . ASP A 1 75 ? -19.469 -25.328 -9.461 1 86.31 75 ASP A C 1
ATOM 605 O O . ASP A 1 75 ? -19.469 -24.109 -9.266 1 86.31 75 ASP A O 1
ATOM 609 N N . ALA A 1 76 ? -18.562 -26.172 -9 1 90.19 76 ALA A N 1
ATOM 610 C CA . ALA A 1 76 ? -17.469 -25.625 -8.203 1 90.19 76 ALA A CA 1
ATOM 611 C C . ALA A 1 76 ? -16.531 -24.781 -9.047 1 90.19 76 ALA A C 1
ATOM 613 O O . ALA A 1 76 ? -16.281 -25.094 -10.219 1 90.19 76 ALA A O 1
ATOM 614 N N . PRO A 1 77 ? -16.031 -23.703 -8.5 1 92 77 PRO A N 1
ATOM 615 C CA . PRO A 1 77 ? -15.102 -22.875 -9.266 1 92 77 PRO A CA 1
ATOM 616 C C . PRO A 1 77 ? -13.828 -23.625 -9.656 1 92 77 PRO A C 1
ATOM 618 O O . PRO A 1 77 ? -13.305 -24.406 -8.859 1 92 77 PRO A O 1
ATOM 621 N N . ASN A 1 78 ? -13.367 -23.391 -10.922 1 93.81 78 ASN A N 1
ATOM 622 C CA . ASN A 1 78 ? -12.078 -23.922 -11.344 1 93.81 78 ASN A CA 1
ATOM 623 C C . ASN A 1 78 ? -10.945 -23.406 -10.461 1 93.81 78 ASN A C 1
ATOM 625 O O . ASN A 1 78 ? -10.859 -22.203 -10.195 1 93.81 78 ASN A O 1
ATOM 629 N N . HIS A 1 79 ? -10.078 -24.312 -9.914 1 96.62 79 HIS A N 1
ATOM 630 C CA . HIS A 1 79 ? -8.891 -23.969 -9.148 1 96.62 79 HIS A CA 1
ATOM 631 C C . HIS A 1 79 ? -9.258 -23.484 -7.75 1 96.62 79 HIS A C 1
ATOM 633 O O . HIS A 1 79 ? -8.484 -22.766 -7.117 1 96.62 79 HIS A O 1
ATOM 639 N N . GLY A 1 80 ? -10.438 -23.828 -7.262 1 94.62 80 GLY A N 1
ATOM 640 C CA . GLY A 1 80 ? -10.82 -23.453 -5.91 1 94.62 80 GLY A CA 1
ATOM 641 C C . GLY A 1 80 ? -11.445 -22.078 -5.84 1 94.62 80 GLY A C 1
ATOM 642 O O . GLY A 1 80 ? -11.82 -21.5 -6.863 1 94.62 80 GLY A O 1
ATOM 643 N N . PHE A 1 81 ? -11.555 -21.547 -4.586 1 92.88 81 PHE A N 1
ATOM 644 C CA . PHE A 1 81 ? -12.406 -20.375 -4.434 1 92.88 81 PHE A CA 1
ATOM 645 C C . PHE A 1 81 ? -11.641 -19.219 -3.799 1 92.88 81 PHE A C 1
ATOM 647 O O . PHE A 1 81 ? -12.109 -18.094 -3.791 1 92.88 81 PHE A O 1
ATOM 654 N N . VAL A 1 82 ? -10.398 -19.438 -3.283 1 94.12 82 VAL A N 1
ATOM 655 C CA . VAL A 1 82 ? -9.742 -18.406 -2.471 1 94.12 82 VAL A CA 1
ATOM 656 C C . VAL A 1 82 ? -9.336 -17.234 -3.352 1 94.12 82 VAL A C 1
ATOM 658 O O . VAL A 1 82 ? -9.195 -16.109 -2.869 1 94.12 82 VAL A O 1
ATOM 661 N N . ARG A 1 83 ? -9.109 -17.484 -4.668 1 94.94 83 ARG A N 1
ATOM 662 C CA . ARG A 1 83 ? -8.688 -16.422 -5.566 1 94.94 83 ARG A CA 1
ATOM 663 C C . ARG A 1 83 ? -9.828 -15.445 -5.844 1 94.94 83 ARG A C 1
ATOM 665 O O . ARG A 1 83 ? -9.609 -14.359 -6.375 1 94.94 83 ARG A O 1
ATOM 672 N N . GLN A 1 84 ? -11.07 -15.852 -5.469 1 92.88 84 GLN A N 1
ATOM 673 C CA . GLN A 1 84 ? -12.234 -14.992 -5.672 1 92.88 84 GLN A CA 1
ATOM 674 C C . GLN A 1 84 ? -12.602 -14.258 -4.387 1 92.88 84 GLN A C 1
ATOM 676 O O . GLN A 1 84 ? -13.391 -13.312 -4.414 1 92.88 84 GLN A O 1
ATOM 681 N N . ALA A 1 85 ? -12.016 -14.641 -3.316 1 93.06 85 ALA A N 1
ATOM 682 C CA . ALA A 1 85 ? -12.344 -14.055 -2.018 1 93.06 85 ALA A CA 1
ATOM 683 C C . ALA A 1 85 ? -11.562 -12.766 -1.789 1 93.06 85 ALA A C 1
ATOM 685 O O . ALA A 1 85 ? -10.508 -12.555 -2.398 1 93.06 85 ALA A O 1
ATOM 686 N N . THR A 1 86 ? -12.102 -11.961 -0.94 1 91.81 86 THR A N 1
ATOM 687 C CA . THR A 1 86 ? -11.391 -10.758 -0.528 1 91.81 86 THR A CA 1
ATOM 688 C C . THR A 1 86 ? -10.516 -11.039 0.693 1 91.81 86 THR A C 1
ATOM 690 O O . THR A 1 86 ? -11 -11.547 1.707 1 91.81 86 THR A O 1
ATOM 693 N N . TRP A 1 87 ? -9.297 -10.727 0.589 1 94.38 87 TRP A N 1
ATOM 694 C CA . TRP A 1 87 ? -8.336 -10.898 1.673 1 94.38 87 TRP A CA 1
ATOM 695 C C . TRP A 1 87 ? -8.109 -9.586 2.412 1 94.38 87 TRP A C 1
ATOM 697 O O . TRP A 1 87 ? -8.547 -8.523 1.958 1 94.38 87 TRP A O 1
ATOM 707 N N . LYS A 1 88 ? -7.473 -9.711 3.598 1 92.38 88 LYS A N 1
ATOM 708 C CA . LYS A 1 88 ? -7.156 -8.539 4.41 1 92.38 88 LYS A CA 1
ATOM 709 C C . LYS A 1 88 ? -5.648 -8.336 4.52 1 92.38 88 LYS A C 1
ATOM 711 O O . LYS A 1 88 ? -4.887 -9.305 4.535 1 92.38 88 LYS A O 1
ATOM 716 N N . ILE A 1 89 ? -5.289 -7.074 4.648 1 93.44 89 ILE A N 1
ATOM 717 C CA . ILE A 1 89 ? -3.889 -6.785 4.938 1 93.44 89 ILE A CA 1
ATOM 718 C C . ILE A 1 89 ? -3.566 -7.188 6.375 1 93.44 89 ILE A C 1
ATOM 720 O O . ILE A 1 89 ? -4.121 -6.629 7.324 1 93.44 89 ILE A O 1
ATOM 724 N N . GLU A 1 90 ? -2.736 -8.086 6.469 1 93.25 90 GLU A N 1
ATOM 725 C CA . GLU A 1 90 ? -2.338 -8.547 7.797 1 93.25 90 GLU A CA 1
ATOM 726 C C . GLU A 1 90 ? -1.17 -7.73 8.336 1 93.25 90 GLU A C 1
ATOM 728 O O . GLU A 1 90 ? -1.171 -7.328 9.5 1 93.25 90 GLU A O 1
ATOM 733 N N . SER A 1 91 ? -0.194 -7.582 7.422 1 93.56 91 SER A N 1
ATOM 734 C CA . SER A 1 91 ? 0.961 -6.801 7.852 1 93.56 91 SER A CA 1
ATOM 735 C C . SER A 1 91 ? 1.78 -6.324 6.656 1 93.56 91 SER A C 1
ATOM 737 O O . SER A 1 91 ? 1.711 -6.914 5.574 1 93.56 91 SER A O 1
ATOM 739 N N . ALA A 1 92 ? 2.482 -5.219 6.891 1 92.94 92 ALA A N 1
ATOM 740 C CA . ALA A 1 92 ? 3.52 -4.719 5.992 1 92.94 92 ALA A CA 1
ATOM 741 C C . ALA A 1 92 ? 4.707 -4.176 6.777 1 92.94 92 ALA A C 1
ATOM 743 O O . ALA A 1 92 ? 4.531 -3.502 7.797 1 92.94 92 ALA A O 1
ATOM 744 N N . GLU A 1 93 ? 5.867 -4.547 6.305 1 92.31 93 GLU A N 1
ATOM 745 C CA . GLU A 1 93 ? 7.078 -4.074 6.969 1 92.31 93 GLU A CA 1
ATOM 746 C C . GLU A 1 93 ? 8.219 -3.895 5.973 1 92.31 93 GLU A C 1
ATOM 748 O O . GLU A 1 93 ? 8.32 -4.637 4.992 1 92.31 93 GLU A O 1
ATOM 753 N N . GLN A 1 94 ? 8.992 -2.895 6.266 1 91 94 GLN A N 1
ATOM 754 C CA . GLN A 1 94 ? 10.164 -2.625 5.438 1 91 94 GLN A CA 1
ATOM 755 C C . GLN A 1 94 ? 11.445 -2.664 6.27 1 91 94 GLN A C 1
ATOM 757 O O . GLN A 1 94 ? 11.5 -2.076 7.352 1 91 94 GLN A O 1
ATOM 762 N N . ASP A 1 95 ? 12.328 -3.389 5.816 1 85.62 95 ASP A N 1
ATOM 763 C CA . ASP A 1 95 ? 13.672 -3.314 6.375 1 85.62 95 ASP A CA 1
ATOM 764 C C . ASP A 1 95 ? 14.672 -2.793 5.344 1 85.62 95 ASP A C 1
ATOM 766 O O . ASP A 1 95 ? 14.281 -2.166 4.355 1 85.62 95 ASP A O 1
ATOM 770 N N . ASP A 1 96 ? 15.914 -2.85 5.555 1 79 96 ASP A N 1
ATOM 771 C CA . ASP A 1 96 ? 16.922 -2.195 4.734 1 79 96 ASP A CA 1
ATOM 772 C C . ASP A 1 96 ? 16.953 -2.775 3.322 1 79 96 ASP A C 1
ATOM 774 O O . ASP A 1 96 ? 17.328 -2.088 2.371 1 79 96 ASP A O 1
ATOM 778 N N . SER A 1 97 ? 16.406 -3.916 3.234 1 80.62 97 SER A N 1
ATOM 779 C CA . SER A 1 97 ? 16.656 -4.562 1.951 1 80.62 97 SER A CA 1
ATOM 780 C C . SER A 1 97 ? 15.367 -5.074 1.324 1 80.62 97 SER A C 1
ATOM 782 O O . SER A 1 97 ? 15.359 -5.484 0.161 1 80.62 97 SER A O 1
ATOM 784 N N . CYS A 1 98 ? 14.312 -5.023 2.145 1 90.88 98 CYS A N 1
ATOM 785 C CA . CYS A 1 98 ? 13.141 -5.742 1.659 1 90.88 98 CYS A CA 1
ATOM 786 C C . CYS A 1 98 ? 11.859 -5.148 2.236 1 90.88 98 CYS A C 1
ATOM 788 O O . CYS A 1 98 ? 11.852 -4.664 3.369 1 90.88 98 CYS A O 1
ATOM 790 N N . VAL A 1 99 ? 10.852 -5.145 1.464 1 94.31 99 VAL A N 1
ATOM 791 C CA . VAL A 1 99 ? 9.5 -4.914 1.956 1 94.31 99 VAL A CA 1
ATOM 792 C C . VAL A 1 99 ? 8.727 -6.23 1.984 1 94.31 99 VAL A C 1
ATOM 794 O O . VAL A 1 99 ? 8.719 -6.973 1 1 94.31 99 VAL A O 1
ATOM 797 N N . THR A 1 100 ? 8.156 -6.516 3.107 1 96.69 100 THR A N 1
ATOM 798 C CA . THR A 1 100 ? 7.348 -7.723 3.254 1 96.69 100 THR A CA 1
ATOM 799 C C . THR A 1 100 ? 5.883 -7.363 3.471 1 96.69 100 THR A C 1
ATOM 801 O O . THR A 1 100 ? 5.559 -6.527 4.316 1 96.69 100 THR A O 1
ATOM 804 N N . LEU A 1 101 ? 5.031 -7.938 2.699 1 96.94 101 LEU A N 1
ATOM 805 C CA . LEU A 1 101 ? 3.588 -7.762 2.809 1 96.94 101 LEU A CA 1
ATOM 806 C C . LEU A 1 101 ? 2.893 -9.094 3.041 1 96.94 101 LEU A C 1
ATOM 808 O O . LEU A 1 101 ? 3.154 -10.07 2.33 1 96.94 101 LEU A O 1
ATOM 812 N N . SER A 1 102 ? 2.043 -9.133 4.051 1 97.12 102 SER A N 1
ATOM 813 C CA . SER A 1 102 ? 1.271 -10.336 4.363 1 97.12 102 SER A CA 1
ATOM 814 C C . SER A 1 102 ? -0.227 -10.062 4.285 1 97.12 102 SER A C 1
ATOM 816 O O . SER A 1 102 ? -0.712 -9.062 4.816 1 97.12 102 SER A O 1
ATOM 818 N N . LEU A 1 103 ? -0.921 -10.914 3.598 1 96.81 103 LEU A N 1
ATOM 819 C CA . LEU A 1 103 ? -2.379 -10.875 3.531 1 96.81 103 LEU A CA 1
ATOM 820 C C . LEU A 1 103 ? -2.984 -12.156 4.098 1 96.81 103 LEU A C 1
ATOM 822 O O . LEU A 1 103 ? -2.408 -13.234 3.949 1 96.81 103 LEU A O 1
ATOM 826 N N . SER A 1 104 ? -4.137 -12.031 4.707 1 94.5 104 SER A N 1
ATOM 827 C CA . SER A 1 104 ? -4.789 -13.18 5.316 1 94.5 104 SER A CA 1
ATOM 828 C C . SER A 1 104 ? -6.219 -13.336 4.816 1 94.5 104 SER A C 1
ATOM 830 O O . SER A 1 104 ? -6.871 -12.352 4.461 1 94.5 104 SER A O 1
ATOM 832 N N . SER A 1 105 ? -6.633 -14.586 4.945 1 84.56 105 SER A N 1
ATOM 833 C CA . SER A 1 105 ? -7.973 -14.945 4.492 1 84.56 105 SER A CA 1
ATOM 834 C C . SER A 1 105 ? -8.898 -15.219 5.676 1 84.56 105 SER A C 1
ATOM 836 O O . SER A 1 105 ? -9.922 -15.883 5.527 1 84.56 105 SER A O 1
ATOM 838 N N . ASP A 1 106 ? -8.672 -14.938 6.867 1 73.31 106 ASP A N 1
ATOM 839 C CA . ASP A 1 106 ? -9.32 -15.352 8.109 1 73.31 106 ASP A CA 1
ATOM 840 C C . ASP A 1 106 ? -10.836 -15.227 8 1 73.31 106 ASP A C 1
ATOM 842 O O . ASP A 1 106 ? -11.578 -15.984 8.633 1 73.31 106 ASP A O 1
ATOM 846 N N . GLU A 1 107 ? -11.43 -14.641 6.965 1 74.44 107 GLU A N 1
ATOM 847 C CA . GLU A 1 107 ? -12.883 -14.469 6.961 1 74.44 107 GLU A CA 1
ATOM 848 C C . GLU A 1 107 ? -13.469 -14.805 5.594 1 74.44 107 GLU A C 1
ATOM 850 O O . GLU A 1 107 ? -14.578 -14.367 5.262 1 74.44 107 GLU A O 1
ATOM 855 N N . ILE A 1 108 ? -12.812 -15.688 4.977 1 78.31 108 ILE A N 1
ATOM 856 C CA . ILE A 1 108 ? -13.258 -15.953 3.613 1 78.31 108 ILE A CA 1
ATOM 857 C C . ILE A 1 108 ? -14.547 -16.766 3.646 1 78.31 108 ILE A C 1
ATOM 859 O O . ILE A 1 108 ? -15.414 -16.609 2.783 1 78.31 108 ILE A O 1
ATOM 863 N N . ARG A 1 109 ? -14.766 -17.531 4.645 1 74.88 109 ARG A N 1
ATOM 864 C CA . ARG A 1 109 ? -15.977 -18.344 4.742 1 74.88 109 ARG A CA 1
ATOM 865 C C . ARG A 1 109 ? -17.219 -17.469 4.902 1 74.88 109 ARG A C 1
ATOM 867 O O . ARG A 1 109 ? -18.312 -17.844 4.488 1 74.88 109 ARG A O 1
ATOM 874 N N . ALA A 1 110 ? -16.891 -16.328 5.496 1 72.75 110 ALA A N 1
ATOM 875 C CA . ALA A 1 110 ? -18 -15.422 5.75 1 72.75 110 ALA A CA 1
ATOM 876 C C . ALA A 1 110 ? -18.422 -14.695 4.473 1 72.75 110 ALA A C 1
ATOM 878 O O . ALA A 1 110 ? -19.438 -14.008 4.445 1 72.75 110 ALA A O 1
ATOM 879 N N . GLN A 1 111 ? -17.766 -15.008 3.428 1 81.5 111 GLN A N 1
ATOM 880 C CA . GLN A 1 111 ? -18.016 -14.25 2.207 1 81.5 111 GLN A CA 1
ATOM 881 C C . GLN A 1 111 ? -18.969 -14.992 1.279 1 81.5 111 GLN A C 1
ATOM 883 O O . GLN A 1 111 ? -19.078 -14.664 0.096 1 81.5 111 GLN A O 1
ATOM 888 N N . GLY A 1 112 ? -19.594 -16.016 1.76 1 78.25 112 GLY A N 1
ATOM 889 C CA . GLY A 1 112 ? -20.703 -16.641 1.035 1 78.25 112 GLY A CA 1
ATOM 890 C C . GLY A 1 112 ? -20.25 -17.781 0.143 1 78.25 112 GLY A C 1
ATOM 891 O O . GLY A 1 112 ? -21 -18.219 -0.735 1 78.25 112 GLY A O 1
ATOM 892 N N . PHE A 1 113 ? -19.094 -18.266 0.322 1 78.19 113 PHE A N 1
ATOM 893 C CA . PHE A 1 113 ? -18.656 -19.406 -0.475 1 78.19 113 PHE A CA 1
ATOM 894 C C . PHE A 1 113 ? -19.375 -20.672 -0.023 1 78.19 113 PHE A C 1
ATOM 896 O O . PHE A 1 113 ? -19.734 -20.812 1.148 1 78.19 113 PHE A O 1
ATOM 903 N N . ASP A 1 114 ? -19.641 -21.531 -0.999 1 77.69 114 ASP A N 1
ATOM 904 C CA . ASP A 1 114 ? -20.344 -22.766 -0.729 1 77.69 114 ASP A CA 1
ATOM 905 C C . ASP A 1 114 ? -19.531 -23.672 0.193 1 77.69 114 ASP A C 1
ATOM 907 O O . ASP A 1 114 ? -18.578 -24.312 -0.243 1 77.69 114 ASP A O 1
ATOM 911 N N . THR A 1 115 ? -19.969 -23.766 1.386 1 78.31 115 THR A N 1
ATOM 912 C CA . THR A 1 115 ? -19.25 -24.531 2.406 1 78.31 115 THR A CA 1
ATOM 913 C C . THR A 1 115 ? -19.406 -26.031 2.172 1 78.31 115 THR A C 1
ATOM 915 O O . THR A 1 115 ? -18.688 -26.828 2.766 1 78.31 115 THR A O 1
ATOM 918 N N . THR A 1 116 ? -20.297 -26.344 1.335 1 84.12 116 THR A N 1
ATOM 919 C CA . THR A 1 116 ? -20.469 -27.766 1.041 1 84.12 116 THR A CA 1
ATOM 920 C C . THR A 1 116 ? -19.312 -28.281 0.193 1 84.12 116 THR A C 1
ATOM 922 O O . THR A 1 116 ? -18.953 -29.469 0.275 1 84.12 116 THR A O 1
ATOM 925 N N . LEU A 1 117 ? -18.703 -27.422 -0.512 1 87 117 LEU A N 1
ATOM 926 C CA . LEU A 1 117 ? -17.594 -27.812 -1.379 1 87 117 LEU A CA 1
ATOM 927 C C . LEU A 1 117 ? -16.312 -28 -0.576 1 87 117 LEU A C 1
ATOM 929 O O . LEU A 1 117 ? -15.438 -28.766 -0.968 1 87 117 LEU A O 1
ATOM 933 N N . TRP A 1 118 ? -16.266 -27.328 0.503 1 91.25 118 TRP A N 1
ATOM 934 C CA . TRP A 1 118 ? -15.125 -27.359 1.402 1 91.25 118 TRP A CA 1
ATOM 935 C C . TRP A 1 118 ? -15.547 -27.062 2.84 1 91.25 118 TRP A C 1
ATOM 937 O O . TRP A 1 118 ? -15.445 -25.938 3.312 1 91.25 118 TRP A O 1
ATOM 947 N N . PRO A 1 119 ? -15.906 -28.094 3.539 1 90.56 119 PRO A N 1
ATOM 948 C CA . PRO A 1 119 ? -16.5 -27.891 4.863 1 90.56 119 PRO A CA 1
ATOM 949 C C . PRO A 1 119 ? -15.453 -27.766 5.969 1 90.56 119 PRO A C 1
ATOM 951 O O . PRO A 1 119 ? -15.766 -28 7.141 1 90.56 119 PRO A O 1
ATOM 954 N N . TYR A 1 120 ? -14.227 -27.406 5.621 1 93.06 120 TYR A N 1
ATOM 955 C CA . TYR A 1 120 ? -13.148 -27.375 6.602 1 93.06 120 TYR A CA 1
ATOM 956 C C . TYR A 1 120 ? -12.758 -25.938 6.938 1 93.06 120 TYR A C 1
ATOM 958 O O . TYR A 1 120 ? -12.625 -25.109 6.047 1 93.06 120 TYR A O 1
ATOM 966 N N . ASP A 1 121 ? -12.586 -25.734 8.234 1 92.75 121 ASP A N 1
ATOM 967 C CA . ASP A 1 121 ? -12.031 -24.453 8.664 1 92.75 121 ASP A CA 1
ATOM 968 C C . ASP A 1 121 ? -10.531 -24.391 8.406 1 92.75 121 ASP A C 1
ATOM 970 O O . ASP A 1 121 ? -9.812 -25.359 8.648 1 92.75 121 ASP A O 1
ATOM 974 N N . PHE A 1 122 ? -10.109 -23.266 7.859 1 94.44 122 PHE A N 1
ATOM 975 C CA . PHE A 1 122 ? -8.695 -23.078 7.559 1 94.44 122 PHE A CA 1
ATOM 976 C C . PHE A 1 122 ? -8.312 -21.609 7.648 1 94.44 122 PHE A C 1
ATOM 978 O O . PHE A 1 122 ? -9.18 -20.734 7.688 1 94.44 122 PHE A O 1
ATOM 985 N N . ALA A 1 123 ? -7.039 -21.391 7.785 1 94.19 123 ALA A N 1
ATOM 986 C CA . ALA A 1 123 ? -6.449 -20.062 7.594 1 94.19 123 ALA A CA 1
ATOM 987 C C . ALA A 1 123 ? -5.414 -20.078 6.469 1 94.19 123 ALA A C 1
ATOM 989 O O . ALA A 1 123 ? -4.605 -21.016 6.379 1 94.19 123 ALA A O 1
ATOM 990 N N . ALA A 1 124 ? -5.535 -19.109 5.629 1 96 124 ALA A N 1
ATOM 991 C CA . ALA A 1 124 ? -4.555 -18.969 4.559 1 96 124 ALA A CA 1
ATOM 992 C C . ALA A 1 124 ? -3.848 -17.609 4.652 1 96 124 ALA A C 1
ATOM 994 O O . ALA A 1 124 ? -4.453 -16.609 5.047 1 96 124 ALA A O 1
ATOM 995 N N . ARG A 1 125 ? -2.611 -17.641 4.352 1 97.62 125 ARG A N 1
ATOM 996 C CA . ARG A 1 125 ? -1.795 -16.422 4.348 1 97.62 125 ARG A CA 1
ATOM 997 C C . ARG A 1 125 ? -0.908 -16.375 3.109 1 97.62 125 ARG A C 1
ATOM 999 O O . ARG A 1 125 ? -0.32 -17.375 2.713 1 97.62 125 ARG A O 1
ATOM 1006 N N . MET A 1 126 ? -0.866 -15.219 2.508 1 98.56 126 MET A N 1
ATOM 1007 C CA . MET A 1 126 ? 0.06 -14.953 1.411 1 98.56 126 MET A CA 1
ATOM 1008 C C . MET A 1 126 ? 1.082 -13.891 1.807 1 98.56 126 MET A C 1
ATOM 1010 O O . MET A 1 126 ? 0.713 -12.781 2.189 1 98.56 126 MET A O 1
ATOM 1014 N N . ILE A 1 127 ? 2.334 -14.219 1.722 1 98.44 127 ILE A N 1
ATOM 1015 C CA . ILE A 1 127 ? 3.42 -13.32 2.096 1 98.44 127 ILE A CA 1
ATOM 1016 C C . ILE A 1 127 ? 4.289 -13.031 0.876 1 98.44 127 ILE A C 1
ATOM 1018 O O . ILE A 1 127 ? 4.762 -13.953 0.207 1 98.44 127 ILE A O 1
ATOM 1022 N N . PHE A 1 128 ? 4.461 -11.812 0.575 1 98.56 128 PHE A N 1
ATOM 1023 C CA . PHE A 1 128 ? 5.348 -11.336 -0.482 1 98.56 128 PHE A CA 1
ATOM 1024 C C . PHE A 1 128 ? 6.574 -10.648 0.107 1 98.56 128 PHE A C 1
ATOM 1026 O O . PHE A 1 128 ? 6.453 -9.836 1.022 1 98.56 128 PHE A O 1
ATOM 1033 N N . SER A 1 129 ? 7.695 -10.992 -0.396 1 97.81 129 SER A N 1
ATOM 1034 C CA . SER A 1 129 ? 8.93 -10.297 -0.052 1 97.81 129 SER A CA 1
ATOM 1035 C C . SER A 1 129 ? 9.57 -9.664 -1.284 1 97.81 129 SER A C 1
ATOM 1037 O O . SER A 1 129 ? 9.984 -10.367 -2.207 1 97.81 129 SER A O 1
ATOM 1039 N N . PHE A 1 130 ? 9.656 -8.383 -1.268 1 96.75 130 PHE A N 1
ATOM 1040 C CA . PHE A 1 130 ? 10.18 -7.637 -2.402 1 96.75 130 PHE A CA 1
ATOM 1041 C C . PHE A 1 130 ? 11.578 -7.113 -2.105 1 96.75 130 PHE A C 1
ATOM 1043 O O . PHE A 1 130 ? 11.75 -6.25 -1.244 1 96.75 130 PHE A O 1
ATOM 1050 N N . GLY A 1 131 ? 12.562 -7.543 -2.74 1 90.94 131 GLY A N 1
ATOM 1051 C CA . GLY A 1 131 ? 13.961 -7.148 -2.664 1 90.94 131 GLY A CA 1
ATOM 1052 C C . GLY A 1 131 ? 14.727 -7.426 -3.941 1 90.94 131 GLY A C 1
ATOM 1053 O O . GLY A 1 131 ? 14.219 -7.195 -5.039 1 90.94 131 GLY A O 1
ATOM 1054 N N . GLU A 1 132 ? 15.938 -7.82 -3.766 1 87.5 132 GLU A N 1
ATOM 1055 C CA . GLU A 1 132 ? 16.703 -8.242 -4.938 1 87.5 132 GLU A CA 1
ATOM 1056 C C . GLU A 1 132 ? 16.016 -9.391 -5.664 1 87.5 132 GLU A C 1
ATOM 1058 O O . GLU A 1 132 ? 16.094 -9.492 -6.891 1 87.5 132 GLU A O 1
ATOM 1063 N N . THR A 1 133 ? 15.391 -10.18 -4.859 1 94.31 133 THR A N 1
ATOM 1064 C CA . THR A 1 133 ? 14.547 -11.25 -5.375 1 94.31 133 THR A CA 1
ATOM 1065 C C . THR A 1 133 ? 13.102 -11.047 -4.953 1 94.31 133 THR A C 1
ATOM 1067 O O . THR A 1 133 ? 12.805 -10.227 -4.082 1 94.31 133 THR A O 1
ATOM 1070 N N . LEU A 1 134 ? 12.266 -11.695 -5.676 1 97.75 134 LEU A N 1
ATOM 1071 C CA . LEU A 1 134 ? 10.867 -11.773 -5.27 1 97.75 134 LEU A CA 1
ATOM 1072 C C . LEU A 1 134 ? 10.594 -13.062 -4.504 1 97.75 134 LEU A C 1
ATOM 1074 O O . LEU A 1 134 ? 10.734 -14.156 -5.059 1 97.75 134 LEU A O 1
ATOM 1078 N N . GLY A 1 135 ? 10.258 -12.914 -3.268 1 98.44 135 GLY A N 1
ATOM 1079 C CA . GLY A 1 135 ? 9.867 -14.062 -2.463 1 98.44 135 GLY A CA 1
ATOM 1080 C C . GLY A 1 135 ? 8.359 -14.258 -2.398 1 98.44 135 GLY A C 1
ATOM 1081 O O . GLY A 1 135 ? 7.613 -13.297 -2.203 1 98.44 135 GLY A O 1
ATOM 1082 N N . LEU A 1 136 ? 7.945 -15.492 -2.543 1 98.75 136 LEU A N 1
ATOM 1083 C CA . LEU A 1 136 ? 6.539 -15.875 -2.467 1 98.75 136 LEU A CA 1
ATOM 1084 C C . LEU A 1 136 ? 6.336 -17.016 -1.468 1 98.75 136 LEU A C 1
ATOM 1086 O O . LEU A 1 136 ? 7 -18.047 -1.553 1 98.75 136 LEU A O 1
ATOM 1090 N N . ARG A 1 137 ? 5.438 -16.75 -0.54 1 98.75 137 ARG A N 1
ATOM 1091 C CA . ARG A 1 137 ? 5.137 -17.766 0.455 1 98.75 137 ARG A CA 1
ATOM 1092 C C . ARG A 1 137 ? 3.635 -17.859 0.712 1 98.75 137 ARG A C 1
ATOM 1094 O O . ARG A 1 137 ? 3.002 -16.859 1.066 1 98.75 137 ARG A O 1
ATOM 1101 N N . PHE A 1 138 ? 3.09 -18.984 0.472 1 98.75 138 PHE A N 1
ATOM 1102 C CA . PHE A 1 138 ? 1.687 -19.281 0.738 1 98.75 138 PHE A CA 1
ATOM 1103 C C . PHE A 1 138 ? 1.551 -20.281 1.882 1 98.75 138 PHE A C 1
ATOM 1105 O O . PHE A 1 138 ? 2.146 -21.359 1.845 1 98.75 138 PHE A O 1
ATOM 1112 N N . GLU A 1 139 ? 0.773 -19.922 2.912 1 98.5 139 GLU A N 1
ATOM 1113 C CA . GLU A 1 139 ? 0.624 -20.766 4.094 1 98.5 139 GLU A CA 1
ATOM 1114 C C . GLU A 1 139 ? -0.832 -21.188 4.297 1 98.5 139 GLU A C 1
ATOM 1116 O O . GLU A 1 139 ? -1.746 -20.391 4.066 1 98.5 139 GLU A O 1
ATOM 1121 N N . ILE A 1 140 ? -1.015 -22.406 4.688 1 97.44 140 ILE A N 1
ATOM 1122 C CA . ILE A 1 140 ? -2.32 -22.938 5.059 1 97.44 140 ILE A CA 1
ATOM 1123 C C . ILE A 1 140 ? -2.236 -23.594 6.438 1 97.44 140 ILE A C 1
ATOM 1125 O O . ILE A 1 140 ? -1.317 -24.359 6.707 1 97.44 140 ILE A O 1
ATOM 1129 N N . GLU A 1 141 ? -3.129 -23.25 7.266 1 96.88 141 GLU A N 1
ATOM 1130 C CA . GLU A 1 141 ? -3.271 -23.906 8.57 1 96.88 141 GLU A CA 1
ATOM 1131 C C . GLU A 1 141 ? -4.605 -24.641 8.68 1 96.88 141 GLU A C 1
ATOM 1133 O O . GLU A 1 141 ? -5.645 -24.109 8.281 1 96.88 141 GLU A O 1
ATOM 1138 N N . ASN A 1 142 ? -4.547 -25.859 9.164 1 97.12 142 ASN A N 1
ATOM 1139 C CA . ASN A 1 142 ? -5.773 -26.594 9.453 1 97.12 142 ASN A CA 1
ATOM 1140 C C . ASN A 1 142 ? -6.387 -26.172 10.781 1 97.12 142 ASN A C 1
ATOM 1142 O O . ASN A 1 142 ? -5.883 -26.531 11.852 1 97.12 142 ASN A O 1
ATOM 1146 N N . GLN A 1 143 ? -7.441 -25.469 10.648 1 95 143 GLN A N 1
ATOM 1147 C CA . GLN A 1 143 ? -8.125 -25.016 11.852 1 95 143 GLN A CA 1
ATOM 1148 C C . GLN A 1 143 ? -9.367 -25.859 12.133 1 95 143 GLN A C 1
ATOM 1150 O O . GLN A 1 143 ? -10.227 -25.469 12.922 1 95 143 GLN A O 1
ATOM 1155 N N . TYR A 1 144 ? -9.492 -26.922 11.414 1 94.12 144 TYR A N 1
ATOM 1156 C CA . TYR A 1 144 ? -10.578 -27.891 11.586 1 94.12 144 TYR A CA 1
ATOM 1157 C C . TYR A 1 144 ? -10.172 -29 12.539 1 94.12 144 TYR A C 1
ATOM 1159 O O . TYR A 1 144 ? -8.992 -29.188 12.828 1 94.12 144 TYR A O 1
ATOM 1167 N N . ALA A 1 145 ? -11.164 -29.688 13.062 1 97.25 145 ALA A N 1
ATOM 1168 C CA . ALA A 1 145 ? -10.93 -30.703 14.086 1 97.25 145 ALA A CA 1
ATOM 1169 C C . ALA A 1 145 ? -10.383 -31.984 13.469 1 97.25 145 ALA A C 1
ATOM 1171 O O . ALA A 1 145 ? -9.844 -32.844 14.18 1 97.25 145 ALA A O 1
ATOM 1172 N N . GLU A 1 146 ? -10.414 -32.219 12.227 1 97.38 146 GLU A N 1
ATOM 1173 C CA . GLU A 1 146 ? -9.945 -33.406 11.516 1 97.38 146 GLU A CA 1
ATOM 1174 C C . GLU A 1 146 ? -8.953 -33.031 10.422 1 97.38 146 GLU A C 1
ATOM 1176 O O . GLU A 1 146 ? -8.891 -31.891 9.992 1 97.38 146 GLU A O 1
ATOM 1181 N N . PRO A 1 147 ? -8.164 -34.031 10.031 1 98.12 147 PRO A N 1
ATOM 1182 C CA . PRO A 1 147 ? -7.289 -33.75 8.891 1 98.12 147 PRO A CA 1
ATOM 1183 C C . PRO A 1 147 ? -8.062 -33.469 7.609 1 98.12 147 PRO A C 1
ATOM 1185 O O . PRO A 1 147 ? -9.195 -33.938 7.445 1 98.12 147 PRO A O 1
ATOM 1188 N N . PHE A 1 148 ? -7.508 -32.625 6.758 1 96.81 148 PHE A N 1
ATOM 1189 C CA . PHE A 1 148 ? -8.062 -32.469 5.422 1 96.81 148 PHE A CA 1
ATOM 1190 C C . PHE A 1 148 ? -6.969 -32.5 4.367 1 96.81 148 PHE A C 1
ATOM 1192 O O . PHE A 1 148 ? -5.793 -32.281 4.676 1 96.81 148 PHE A O 1
ATOM 1199 N N . ARG A 1 149 ? -7.324 -32.875 3.217 1 97.56 149 ARG A N 1
ATOM 1200 C CA . ARG A 1 149 ? -6.441 -32.969 2.059 1 97.56 149 ARG A CA 1
ATOM 1201 C C . ARG A 1 149 ? -6.734 -31.859 1.061 1 97.56 149 ARG A C 1
ATOM 1203 O O . ARG A 1 149 ? -7.895 -31.531 0.806 1 97.56 149 ARG A O 1
ATOM 1210 N N . PHE A 1 150 ? -5.676 -31.281 0.549 1 97.44 150 PHE A N 1
ATOM 1211 C CA . PHE A 1 150 ? -5.887 -30.172 -0.379 1 97.44 150 PHE A CA 1
ATOM 1212 C C . PHE A 1 150 ? -4.797 -30.141 -1.446 1 97.44 150 PHE A C 1
ATOM 1214 O O . PHE A 1 150 ? -3.797 -30.859 -1.337 1 97.44 150 PHE A O 1
ATOM 1221 N N . GLU A 1 151 ? -5.066 -29.438 -2.514 1 97.75 151 GLU A N 1
ATOM 1222 C CA . GLU A 1 151 ? -4.105 -29.031 -3.535 1 97.75 151 GLU A CA 1
ATOM 1223 C C . GLU A 1 151 ? -3.943 -27.516 -3.57 1 97.75 151 GLU A C 1
ATOM 1225 O O . GLU A 1 151 ? -4.836 -26.781 -3.148 1 97.75 151 GLU A O 1
ATOM 1230 N N . CYS A 1 152 ? -2.773 -27.094 -3.943 1 98.44 152 CYS A N 1
ATOM 1231 C CA . CYS A 1 152 ? -2.543 -25.656 -4.074 1 98.44 152 CYS A CA 1
ATOM 1232 C C . CYS A 1 152 ? -1.476 -25.359 -5.125 1 98.44 152 CYS A C 1
ATOM 1234 O O . CYS A 1 152 ? -0.727 -26.266 -5.516 1 98.44 152 CYS A O 1
ATOM 1236 N N . ALA A 1 153 ? -1.457 -24.156 -5.578 1 98.69 153 ALA A N 1
ATOM 1237 C CA . ALA A 1 153 ? -0.429 -23.672 -6.496 1 98.69 153 ALA A CA 1
ATOM 1238 C C . ALA A 1 153 ? -0.376 -22.156 -6.508 1 98.69 153 ALA A C 1
ATOM 1240 O O . ALA A 1 153 ? -1.379 -21.484 -6.238 1 98.69 153 ALA A O 1
ATOM 1241 N N . LEU A 1 154 ? 0.735 -21.609 -6.668 1 98.88 154 LEU A N 1
ATOM 1242 C CA . LEU A 1 154 ? 0.887 -20.234 -7.105 1 98.88 154 LEU A CA 1
ATOM 1243 C C . LEU A 1 154 ? 1.079 -20.156 -8.617 1 98.88 154 LEU A C 1
ATOM 1245 O O . LEU A 1 154 ? 2.133 -20.547 -9.133 1 98.88 154 LEU A O 1
ATOM 1249 N N . HIS A 1 155 ? 0.007 -19.734 -9.305 1 98.56 155 HIS A N 1
ATOM 1250 C CA . HIS A 1 155 ? -0.124 -19.766 -10.758 1 98.56 155 HIS A CA 1
ATOM 1251 C C . HIS A 1 155 ? 0.492 -18.531 -11.391 1 98.56 155 HIS A C 1
ATOM 1253 O O . HIS A 1 155 ? -0.225 -17.672 -11.93 1 98.56 155 HIS A O 1
ATOM 1259 N N . THR A 1 156 ? 1.8 -18.531 -11.461 1 98.75 156 THR A N 1
ATOM 1260 C CA . THR A 1 156 ? 2.537 -17.344 -11.867 1 98.75 156 THR A CA 1
ATOM 1261 C C . THR A 1 156 ? 2.537 -17.203 -13.391 1 98.75 156 THR A C 1
ATOM 1263 O O . THR A 1 156 ? 2.998 -18.094 -14.102 1 98.75 156 THR A O 1
ATOM 1266 N N . TYR A 1 157 ? 2.021 -16.078 -13.867 1 98.44 157 TYR A N 1
ATOM 1267 C CA . TYR A 1 157 ? 2.139 -15.664 -15.258 1 98.44 157 TYR A CA 1
ATOM 1268 C C . TYR A 1 157 ? 3.406 -14.852 -15.477 1 98.44 157 TYR A C 1
ATOM 1270 O O . TYR A 1 157 ? 3.418 -13.633 -15.25 1 98.44 157 TYR A O 1
ATOM 1278 N N . PHE A 1 158 ? 4.465 -15.461 -15.961 1 98.5 158 PHE A N 1
ATOM 1279 C CA . PHE A 1 158 ? 5.703 -14.734 -16.219 1 98.5 158 PHE A CA 1
ATOM 1280 C C . PHE A 1 158 ? 5.605 -13.938 -17.516 1 98.5 158 PHE A C 1
ATOM 1282 O O . PHE A 1 158 ? 5.234 -14.477 -18.562 1 98.5 158 PHE A O 1
ATOM 1289 N N . ALA A 1 159 ? 5.961 -12.656 -17.406 1 97.69 159 ALA A N 1
ATOM 1290 C CA . ALA A 1 159 ? 6.012 -11.828 -18.609 1 97.69 159 ALA A CA 1
ATOM 1291 C C . ALA A 1 159 ? 7.246 -12.156 -19.453 1 97.69 159 ALA A C 1
ATOM 1293 O O . ALA A 1 159 ? 8.375 -12.094 -18.953 1 97.69 159 ALA A O 1
ATOM 1294 N N . VAL A 1 160 ? 7.004 -12.484 -20.703 1 97.12 160 VAL A N 1
ATOM 1295 C CA . VAL A 1 160 ? 8.117 -12.789 -21.594 1 97.12 160 VAL A CA 1
ATOM 1296 C C . VAL A 1 160 ? 8.016 -11.938 -22.859 1 97.12 160 VAL A C 1
ATOM 1298 O O . VAL A 1 160 ? 6.949 -11.414 -23.172 1 97.12 160 VAL A O 1
ATOM 1301 N N . ASP A 1 161 ? 9.102 -11.812 -23.5 1 94.38 161 ASP A N 1
ATOM 1302 C CA . ASP A 1 161 ? 9.141 -10.984 -24.703 1 94.38 161 ASP A CA 1
ATOM 1303 C C . ASP A 1 161 ? 8.492 -11.695 -25.891 1 94.38 161 ASP A C 1
ATOM 1305 O O . ASP A 1 161 ? 7.77 -11.086 -26.672 1 94.38 161 ASP A O 1
ATOM 1309 N N . ASN A 1 162 ? 8.828 -12.922 -25.984 1 91.75 162 ASN A N 1
ATOM 1310 C CA . ASN A 1 162 ? 8.32 -13.75 -27.078 1 91.75 162 ASN A CA 1
ATOM 1311 C C . ASN A 1 162 ? 8.234 -15.219 -26.656 1 91.75 162 ASN A C 1
ATOM 1313 O O . ASN A 1 162 ? 9.258 -15.898 -26.547 1 91.75 162 ASN A O 1
ATOM 1317 N N . LEU A 1 163 ? 7.039 -15.688 -26.641 1 95.81 163 LEU A N 1
ATOM 1318 C CA . LEU A 1 163 ? 6.812 -17.062 -26.203 1 95.81 163 LEU A CA 1
ATOM 1319 C C . LEU A 1 163 ? 7.551 -18.047 -27.109 1 95.81 163 LEU A C 1
ATOM 1321 O O . LEU A 1 163 ? 8.062 -19.062 -26.641 1 95.81 163 LEU A O 1
ATOM 1325 N N . GLY A 1 164 ? 7.617 -17.75 -28.344 1 94.12 164 GLY A N 1
ATOM 1326 C CA . GLY A 1 164 ? 8.25 -18.625 -29.312 1 94.12 164 GLY A CA 1
ATOM 1327 C C . GLY A 1 164 ? 9.719 -18.859 -29.047 1 94.12 164 GLY A C 1
ATOM 1328 O O . GLY A 1 164 ? 10.289 -19.859 -29.484 1 94.12 164 GLY A O 1
ATOM 1329 N N . ALA A 1 165 ? 10.344 -18.016 -28.344 1 95.38 165 ALA A N 1
ATOM 1330 C CA . ALA A 1 165 ? 11.773 -18.109 -28.062 1 95.38 165 ALA A CA 1
ATOM 1331 C C . ALA A 1 165 ? 12.023 -18.656 -26.656 1 95.38 165 ALA A C 1
ATOM 1333 O O . ALA A 1 165 ? 13.164 -18.922 -26.281 1 95.38 165 ALA A O 1
ATOM 1334 N N . VAL A 1 166 ? 11.016 -18.906 -25.922 1 97.75 166 VAL A N 1
ATOM 1335 C CA . VAL A 1 166 ? 11.141 -19.281 -24.516 1 97.75 166 VAL A CA 1
ATOM 1336 C C . VAL A 1 166 ? 11.5 -20.75 -24.406 1 97.75 166 VAL A C 1
ATOM 1338 O O . VAL A 1 166 ? 10.984 -21.578 -25.156 1 97.75 166 VAL A O 1
ATOM 1341 N N . ARG A 1 167 ? 12.391 -21.062 -23.5 1 98.12 167 ARG A N 1
ATOM 1342 C CA . ARG A 1 167 ? 12.727 -22.422 -23.094 1 98.12 167 ARG A CA 1
ATOM 1343 C C . ARG A 1 167 ? 12.641 -22.594 -21.578 1 98.12 167 ARG A C 1
ATOM 1345 O O . ARG A 1 167 ? 13.148 -21.75 -20.828 1 98.12 167 ARG A O 1
ATOM 1352 N N . ILE A 1 168 ? 11.938 -23.578 -21.156 1 98.62 168 ILE A N 1
ATOM 1353 C CA . ILE A 1 168 ? 11.898 -23.906 -19.734 1 98.62 168 ILE A CA 1
ATOM 1354 C C . ILE A 1 168 ? 12.891 -25.031 -19.422 1 98.62 168 ILE A C 1
ATOM 1356 O O . ILE A 1 168 ? 12.766 -26.141 -19.953 1 98.62 168 ILE A O 1
ATOM 1360 N N . GLU A 1 169 ? 13.844 -24.766 -18.578 1 98.5 169 GLU A N 1
ATOM 1361 C CA . GLU A 1 169 ? 14.883 -25.719 -18.203 1 98.5 169 GLU A CA 1
ATOM 1362 C C . GLU A 1 169 ? 14.75 -26.141 -16.734 1 98.5 169 GLU A C 1
ATOM 1364 O O . GLU A 1 169 ? 14.133 -25.438 -15.938 1 98.5 169 GLU A O 1
ATOM 1369 N N . GLY A 1 170 ? 15.32 -27.281 -16.375 1 98 170 GLY A N 1
ATOM 1370 C CA . GLY A 1 170 ? 15.32 -27.797 -15.008 1 98 170 GLY A CA 1
ATOM 1371 C C . GLY A 1 170 ? 14.422 -29 -14.828 1 98 170 GLY A C 1
ATOM 1372 O O . GLY A 1 170 ? 14.594 -29.766 -13.875 1 98 170 GLY A O 1
ATOM 1373 N N . LEU A 1 171 ? 13.531 -29.219 -15.82 1 98 171 LEU A N 1
ATOM 1374 C CA . LEU A 1 171 ? 12.539 -30.281 -15.672 1 98 171 LEU A CA 1
ATOM 1375 C C . LEU A 1 171 ? 12.938 -31.5 -16.484 1 98 171 LEU A C 1
ATOM 1377 O O . LEU A 1 171 ? 12.141 -32.438 -16.641 1 98 171 LEU A O 1
ATOM 1381 N N . GLU A 1 172 ? 14.188 -31.484 -16.922 1 96.38 172 GLU A N 1
ATOM 1382 C CA . GLU A 1 172 ? 14.68 -32.656 -17.656 1 96.38 172 GLU A CA 1
ATOM 1383 C C . GLU A 1 172 ? 14.648 -33.906 -16.797 1 96.38 172 GLU A C 1
ATOM 1385 O O . GLU A 1 172 ? 15.047 -33.875 -15.625 1 96.38 172 GLU A O 1
ATOM 1390 N N . ASN A 1 173 ? 14.07 -34.969 -17.344 1 94.5 173 ASN A N 1
ATOM 1391 C CA . ASN A 1 173 ? 13.984 -36.281 -16.734 1 94.5 173 ASN A CA 1
ATOM 1392 C C . ASN A 1 173 ? 12.898 -36.344 -15.664 1 94.5 173 ASN A C 1
ATOM 1394 O O . ASN A 1 173 ? 12.625 -37.406 -15.117 1 94.5 173 ASN A O 1
ATOM 1398 N N . GLU A 1 174 ? 12.336 -35.219 -15.328 1 95.75 174 GLU A N 1
ATOM 1399 C CA . GLU A 1 174 ? 11.133 -35.281 -14.516 1 95.75 174 GLU A CA 1
ATOM 1400 C C . GLU A 1 174 ? 9.969 -35.875 -15.305 1 95.75 174 GLU A C 1
ATOM 1402 O O . GLU A 1 174 ? 9.914 -35.75 -16.531 1 95.75 174 GLU A O 1
ATOM 1407 N N . THR A 1 175 ? 9.008 -36.469 -14.586 1 95.06 175 THR A N 1
ATOM 1408 C CA . THR A 1 175 ? 7.93 -37.156 -15.273 1 95.06 175 THR A CA 1
ATOM 1409 C C . THR A 1 175 ? 6.645 -36.344 -15.258 1 95.06 175 THR A C 1
ATOM 1411 O O . THR A 1 175 ? 6.348 -35.656 -14.281 1 95.06 175 THR A O 1
ATOM 1414 N N . PHE A 1 176 ? 5.973 -36.312 -16.344 1 94.62 176 PHE A N 1
ATOM 1415 C CA . PHE A 1 176 ? 4.648 -35.719 -16.484 1 94.62 176 PHE A CA 1
ATOM 1416 C C . PHE A 1 176 ? 3.693 -36.688 -17.188 1 94.62 176 PHE A C 1
ATOM 1418 O O . PHE A 1 176 ? 4.125 -37.625 -17.844 1 94.62 176 PHE A O 1
ATOM 1425 N N . ARG A 1 177 ? 2.426 -36.469 -16.891 1 86.69 177 ARG A N 1
ATOM 1426 C CA . ARG A 1 177 ? 1.437 -37.281 -17.578 1 86.69 177 ARG A CA 1
ATOM 1427 C C . ARG A 1 177 ? 1.111 -36.688 -18.953 1 86.69 177 ARG A C 1
ATOM 1429 O O . ARG A 1 177 ? 0.632 -35.562 -19.062 1 86.69 177 ARG A O 1
ATOM 1436 N N . ASN A 1 178 ? 1.324 -37.469 -19.938 1 83.44 178 ASN A N 1
ATOM 1437 C CA . ASN A 1 178 ? 0.977 -37.062 -21.297 1 83.44 178 ASN A CA 1
ATOM 1438 C C . ASN A 1 178 ? -0.532 -36.906 -21.469 1 83.44 178 ASN A C 1
ATOM 1440 O O . ASN A 1 178 ? -1.286 -37.875 -21.25 1 83.44 178 ASN A O 1
ATOM 1444 N N . PRO A 1 179 ? -0.903 -35.75 -21.812 1 75.44 179 PRO A N 1
ATOM 1445 C CA . PRO A 1 179 ? -2.352 -35.531 -21.891 1 75.44 179 PRO A CA 1
ATOM 1446 C C . PRO A 1 179 ? -3.006 -36.406 -22.984 1 75.44 179 PRO A C 1
ATOM 1448 O O . PRO A 1 179 ? -4.199 -36.688 -22.891 1 75.44 179 PRO A O 1
ATOM 1451 N N . ASN A 1 180 ? -2.316 -36.812 -24.016 1 79.19 180 ASN A N 1
ATOM 1452 C CA . ASN A 1 180 ? -2.854 -37.594 -25.141 1 79.19 180 ASN A CA 1
ATOM 1453 C C . ASN A 1 180 ? -2.934 -39.062 -24.797 1 79.19 180 ASN A C 1
ATOM 1455 O O . ASN A 1 180 ? -3.91 -39.75 -25.141 1 79.19 180 ASN A O 1
ATOM 1459 N N . THR A 1 181 ? -1.87 -39.531 -24.078 1 83.12 181 THR A N 1
ATOM 1460 C CA . THR A 1 181 ? -1.799 -40.969 -23.844 1 83.12 181 THR A CA 1
ATOM 1461 C C . THR A 1 181 ? -2.191 -41.312 -22.406 1 83.12 181 THR A C 1
ATOM 1463 O O . THR A 1 181 ? -2.492 -42.469 -22.094 1 83.12 181 THR A O 1
ATOM 1466 N N . GLY A 1 182 ? -2.121 -40.344 -21.578 1 80.62 182 GLY A N 1
ATOM 1467 C CA . GLY A 1 182 ? -2.371 -40.562 -20.172 1 80.62 182 GLY A CA 1
ATOM 1468 C C . GLY A 1 182 ? -1.204 -41.219 -1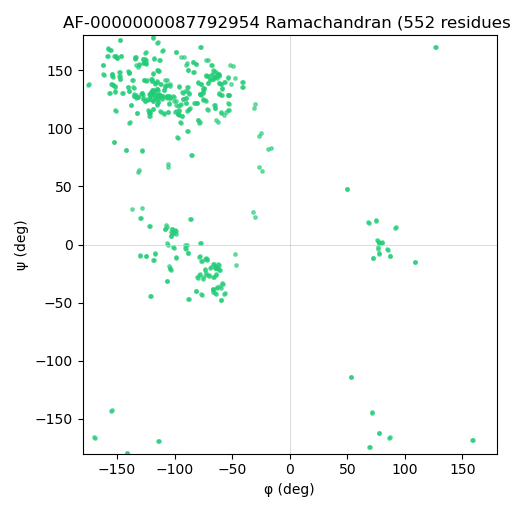9.453 1 80.62 182 GLY A C 1
ATOM 1469 O O . GLY A 1 182 ? -1.26 -41.438 -18.234 1 80.62 182 GLY A O 1
ATOM 1470 N N . GLN A 1 183 ? -0.142 -41.562 -20.156 1 87.44 183 GLN A N 1
ATOM 1471 C CA . GLN A 1 183 ? 1.003 -42.25 -19.578 1 87.44 183 GLN A CA 1
ATOM 1472 C C . GLN A 1 183 ? 2.025 -41.281 -19.016 1 87.44 183 GLN A C 1
ATOM 1474 O O . GLN A 1 183 ? 2.188 -40.156 -19.531 1 87.44 183 GLN A O 1
ATOM 1479 N N . LEU A 1 184 ? 2.686 -41.781 -18.016 1 90.62 184 LEU A N 1
ATOM 1480 C CA . LEU A 1 184 ? 3.795 -41 -17.453 1 90.62 184 LEU A CA 1
ATOM 1481 C C . LEU A 1 184 ? 5.031 -41.125 -18.344 1 90.62 184 LEU A C 1
ATOM 1483 O O . LEU A 1 184 ? 5.375 -42.219 -18.797 1 90.62 184 LEU A O 1
ATOM 1487 N N . GLN A 1 185 ? 5.609 -40.062 -18.703 1 93.12 185 GLN A N 1
ATOM 1488 C CA . GLN A 1 185 ? 6.844 -40.062 -19.484 1 93.12 185 GLN A CA 1
ATOM 1489 C C . GLN A 1 185 ? 7.805 -38.969 -19 1 93.12 185 GLN A C 1
ATOM 1491 O O . GLN A 1 185 ? 7.375 -37.969 -18.453 1 93.12 185 GLN A O 1
ATOM 1496 N N . PRO A 1 186 ? 9.102 -39.25 -19.141 1 95.19 186 PRO A N 1
ATOM 1497 C CA . PRO A 1 186 ? 10.086 -38.25 -18.766 1 95.19 186 PRO A CA 1
ATOM 1498 C C . PRO A 1 186 ? 10.133 -37.062 -19.734 1 95.19 186 PRO A C 1
ATOM 1500 O O . PRO A 1 186 ? 9.883 -37.25 -20.938 1 95.19 186 PRO A O 1
ATOM 1503 N N . GLN A 1 187 ? 10.367 -35.938 -19.219 1 95.88 187 GLN A N 1
ATOM 1504 C CA . GLN A 1 187 ? 10.586 -34.781 -20.062 1 95.88 187 GLN A CA 1
ATOM 1505 C C . GLN A 1 187 ? 11.953 -34.844 -20.734 1 95.88 187 GLN A C 1
ATOM 1507 O O . GLN A 1 187 ? 12.984 -34.938 -20.062 1 95.88 187 GLN A O 1
ATOM 1512 N N . ASN A 1 188 ? 11.891 -34.75 -22.062 1 94.94 188 ASN A N 1
ATOM 1513 C CA . ASN A 1 188 ? 13.133 -34.75 -22.812 1 94.94 188 ASN A CA 1
ATOM 1514 C C . ASN A 1 188 ? 13.547 -33.344 -23.203 1 94.94 188 ASN A C 1
ATOM 1516 O O . ASN A 1 188 ? 12.852 -32.688 -23.984 1 94.94 188 ASN A O 1
ATOM 1520 N N . GLY A 1 189 ? 14.625 -32.906 -22.672 1 96.44 189 GLY A N 1
ATOM 1521 C CA . GLY A 1 189 ? 15.117 -31.594 -22.984 1 96.44 189 GLY A CA 1
ATOM 1522 C C . GLY A 1 189 ? 14.258 -30.484 -22.406 1 96.44 189 GLY A C 1
ATOM 1523 O O . GLY A 1 189 ? 13.367 -30.734 -21.594 1 96.44 189 GLY A O 1
ATOM 1524 N N . ALA A 1 190 ? 14.656 -29.25 -22.812 1 97.69 190 ALA A N 1
ATOM 1525 C CA . ALA A 1 190 ? 13.898 -28.078 -22.359 1 97.69 190 ALA A CA 1
ATOM 1526 C C . ALA A 1 190 ? 12.5 -28.062 -22.969 1 97.69 190 ALA A C 1
ATOM 1528 O O . ALA A 1 190 ? 12.289 -28.562 -24.078 1 97.69 190 ALA A O 1
ATOM 1529 N N . ILE A 1 191 ? 11.547 -27.562 -22.234 1 97.31 191 ILE A N 1
ATOM 1530 C CA . ILE A 1 191 ? 10.195 -27.375 -22.766 1 97.31 191 ILE A CA 1
ATOM 1531 C C . ILE A 1 191 ? 10.164 -26.172 -23.688 1 97.31 191 ILE A C 1
ATOM 1533 O O . ILE A 1 191 ? 10.68 -25.109 -23.344 1 97.31 191 ILE A O 1
ATOM 1537 N N . GLN A 1 192 ? 9.586 -26.312 -24.812 1 96.88 192 GLN A N 1
ATOM 1538 C CA . GLN A 1 192 ? 9.375 -25.25 -25.781 1 96.88 192 GLN A CA 1
ATOM 1539 C C . GLN A 1 192 ? 7.898 -25.125 -26.156 1 96.88 192 GLN A C 1
ATOM 1541 O O . GLN A 1 192 ? 7.102 -26.031 -25.859 1 96.88 192 GLN A O 1
ATOM 1546 N N . PHE A 1 193 ? 7.559 -24.016 -26.797 1 95.12 193 PHE A N 1
ATOM 1547 C CA . PHE A 1 193 ? 6.148 -23.719 -27.031 1 95.12 193 PHE A CA 1
ATOM 1548 C C . PHE A 1 193 ? 5.867 -23.578 -28.516 1 95.12 193 PHE A C 1
ATOM 1550 O O . PHE A 1 193 ? 6.355 -22.641 -29.156 1 95.12 193 PHE A O 1
ATOM 1557 N N . ASN A 1 194 ? 5.117 -24.469 -29.078 1 90.88 194 ASN A N 1
ATOM 1558 C CA . ASN A 1 194 ? 4.684 -24.422 -30.469 1 90.88 194 ASN A CA 1
ATOM 1559 C C . ASN A 1 194 ? 3.162 -24.422 -30.594 1 90.88 194 ASN A C 1
ATOM 1561 O O . ASN A 1 194 ? 2.619 -24.625 -31.672 1 90.88 194 ASN A O 1
ATOM 1565 N N . GLY A 1 195 ? 2.475 -24.172 -29.625 1 91.19 195 GLY A N 1
ATOM 1566 C CA . GLY A 1 195 ? 1.031 -24.203 -29.453 1 91.19 195 GLY A CA 1
ATOM 1567 C C . GLY A 1 195 ? 0.612 -24.312 -28 1 91.19 195 GLY A C 1
ATOM 1568 O O . GLY A 1 195 ? 1.413 -24.062 -27.094 1 91.19 195 GLY A O 1
ATOM 1569 N N . PRO A 1 196 ? -0.735 -24.609 -27.844 1 93.31 196 PRO A N 1
ATOM 1570 C CA . PRO A 1 196 ? -1.182 -24.781 -26.469 1 93.31 196 PRO A CA 1
ATOM 1571 C C . PRO A 1 196 ? -0.394 -25.859 -25.719 1 93.31 196 PRO A C 1
ATOM 1573 O O . PRO A 1 196 ? -0.041 -26.891 -26.297 1 93.31 196 PRO A O 1
ATOM 1576 N N . LEU A 1 197 ? -0.07 -25.625 -24.484 1 94.25 197 LEU A N 1
ATOM 1577 C CA . LEU A 1 197 ? 0.708 -26.578 -23.703 1 94.25 197 LEU A CA 1
ATOM 1578 C C . LEU A 1 197 ? 0.265 -26.562 -22.234 1 94.25 197 LEU A C 1
ATOM 1580 O O . LEU A 1 197 ? 0.09 -25.5 -21.641 1 94.25 197 LEU A O 1
ATOM 1584 N N . THR A 1 198 ? 0.021 -27.734 -21.734 1 94.12 198 THR A N 1
ATOM 1585 C CA . THR A 1 198 ? -0.132 -28 -20.312 1 94.12 198 THR A CA 1
ATOM 1586 C C . THR A 1 198 ? 0.68 -29.219 -19.891 1 94.12 198 THR A C 1
ATOM 1588 O O . THR A 1 198 ? 0.434 -30.328 -20.375 1 94.12 198 THR A O 1
ATOM 1591 N N . GLN A 1 199 ? 1.62 -29.047 -19.141 1 95.75 199 GLN A N 1
ATOM 1592 C CA . GLN A 1 199 ? 2.404 -30.156 -18.594 1 95.75 199 GLN A CA 1
ATOM 1593 C C . GLN A 1 199 ? 2.455 -30.094 -17.078 1 95.75 199 GLN A C 1
ATOM 1595 O O . GLN A 1 199 ? 2.854 -29.078 -16.5 1 95.75 199 GLN A O 1
ATOM 1600 N N . MET A 1 200 ? 2.039 -31.109 -16.453 1 95.5 200 MET A N 1
ATOM 1601 C CA . MET A 1 200 ? 1.997 -31.172 -15 1 95.5 200 MET A CA 1
ATOM 1602 C C . MET A 1 200 ? 3.004 -32.188 -14.477 1 95.5 200 MET A C 1
ATOM 1604 O O . MET A 1 200 ? 2.887 -33.375 -14.742 1 95.5 200 MET A O 1
ATOM 1608 N N . PHE A 1 201 ? 3.955 -31.688 -13.797 1 96.19 201 PHE A N 1
ATOM 1609 C CA . PHE A 1 201 ? 4.906 -32.531 -13.07 1 96.19 201 PHE A CA 1
ATOM 1610 C C . PHE A 1 201 ? 4.504 -32.656 -11.602 1 96.19 201 PHE A C 1
ATOM 1612 O O . PHE A 1 201 ? 4.871 -31.812 -10.773 1 96.19 201 PHE A O 1
ATOM 1619 N N . ASP A 1 202 ? 3.75 -33.656 -11.273 1 87.44 202 ASP A N 1
ATOM 1620 C CA . ASP A 1 202 ? 3.053 -33.719 -9.992 1 87.44 202 ASP A CA 1
ATOM 1621 C C . ASP A 1 202 ? 4 -34.125 -8.867 1 87.44 202 ASP A C 1
ATOM 1623 O O . ASP A 1 202 ? 3.646 -34.031 -7.688 1 87.44 202 ASP A O 1
ATOM 1627 N N . ALA A 1 203 ? 5.227 -34.562 -9.211 1 89.06 203 ALA A N 1
ATOM 1628 C CA . ALA A 1 203 ? 6.242 -34.875 -8.203 1 89.06 203 ALA A CA 1
ATOM 1629 C C . ALA A 1 203 ? 7.578 -34.219 -8.562 1 89.06 203 ALA A C 1
ATOM 1631 O O . ALA A 1 203 ? 8.555 -34.906 -8.844 1 89.06 203 ALA A O 1
ATOM 1632 N N . SER A 1 204 ? 7.605 -32.938 -8.609 1 92.19 204 SER A N 1
ATOM 1633 C CA . SER A 1 204 ? 8.812 -32.188 -8.961 1 92.19 204 SER A CA 1
ATOM 1634 C C . SER A 1 204 ? 9.039 -31.047 -7.992 1 92.19 204 SER A C 1
ATOM 1636 O O . SER A 1 204 ? 8.133 -30.25 -7.734 1 92.19 204 SER A O 1
ATOM 1638 N N . SER A 1 205 ? 10.219 -30.969 -7.449 1 94.56 205 SER A N 1
ATOM 1639 C CA . SER A 1 205 ? 10.602 -29.922 -6.516 1 94.56 205 SER A CA 1
ATOM 1640 C C . SER A 1 205 ? 11.914 -29.266 -6.934 1 94.56 205 SER A C 1
ATOM 1642 O O . SER A 1 205 ? 12.609 -28.672 -6.102 1 94.56 205 SER A O 1
ATOM 1644 N N . VAL A 1 206 ? 12.258 -29.359 -8.211 1 96.88 206 VAL A N 1
ATOM 1645 C CA . VAL A 1 206 ? 13.555 -28.922 -8.695 1 96.88 206 VAL A CA 1
ATOM 1646 C C . VAL A 1 206 ? 13.484 -27.438 -9.102 1 96.88 206 VAL A C 1
ATOM 1648 O O . VAL A 1 206 ? 12.414 -26.938 -9.445 1 96.88 206 VAL A O 1
ATOM 1651 N N . PRO A 1 207 ? 14.656 -26.766 -9.062 1 98.19 207 PRO A N 1
ATOM 1652 C CA . PRO A 1 207 ? 14.695 -25.422 -9.609 1 98.19 207 PRO A CA 1
ATOM 1653 C C . PRO A 1 207 ? 14.359 -25.375 -11.102 1 98.19 207 PRO A C 1
ATOM 1655 O O . PRO A 1 207 ? 14.633 -26.328 -11.828 1 98.19 207 PRO A O 1
ATOM 1658 N N . VAL A 1 208 ? 13.742 -24.328 -11.5 1 98.56 208 VAL A N 1
ATOM 1659 C CA . VAL A 1 208 ? 13.359 -24.141 -12.898 1 98.56 208 VAL A CA 1
ATOM 1660 C C . VAL A 1 208 ? 13.93 -22.812 -13.406 1 98.56 208 VAL A C 1
ATOM 1662 O O . VAL A 1 208 ? 13.953 -21.812 -12.688 1 98.56 208 VAL A O 1
ATOM 1665 N N . VAL A 1 209 ? 14.391 -22.812 -14.625 1 98.69 209 VAL A N 1
ATOM 1666 C CA . VAL A 1 209 ? 14.867 -21.594 -15.289 1 98.69 209 VAL A CA 1
ATOM 1667 C C . VAL A 1 209 ? 14.023 -21.328 -16.531 1 98.69 209 VAL A C 1
ATOM 1669 O O . VAL A 1 209 ? 13.852 -22.203 -17.375 1 98.69 209 VAL A O 1
ATOM 1672 N N . ILE A 1 210 ? 13.43 -20.172 -16.609 1 98.69 210 ILE A N 1
ATOM 1673 C CA . ILE A 1 210 ? 12.766 -19.703 -17.812 1 98.69 210 ILE A CA 1
ATOM 1674 C C . ILE A 1 210 ? 13.734 -18.859 -18.641 1 98.69 210 ILE A C 1
ATOM 1676 O O . ILE A 1 210 ? 14.102 -17.75 -18.25 1 98.69 210 ILE A O 1
ATOM 1680 N N . ARG A 1 211 ? 14.117 -19.391 -19.734 1 98.06 211 ARG A N 1
ATOM 1681 C CA . ARG A 1 211 ? 15.008 -18.672 -20.656 1 98.06 211 ARG A CA 1
ATOM 1682 C C . ARG A 1 211 ? 14.203 -17.844 -21.656 1 98.06 211 ARG A C 1
ATOM 1684 O O . ARG A 1 211 ? 13.414 -18.391 -22.422 1 98.06 211 ARG A O 1
ATOM 1691 N N . ASP A 1 212 ? 14.391 -16.641 -21.516 1 94.75 212 ASP A N 1
ATOM 1692 C CA . ASP A 1 212 ? 13.805 -15.719 -22.484 1 94.75 212 ASP A CA 1
ATOM 1693 C C . ASP A 1 212 ? 14.891 -15 -23.297 1 94.75 212 ASP A C 1
ATOM 1695 O O . ASP A 1 212 ? 16.078 -15.258 -23.109 1 94.75 212 ASP A O 1
ATOM 1699 N N . GLN A 1 213 ? 14.633 -14.227 -24.281 1 88.19 213 GLN A N 1
ATOM 1700 C CA . GLN A 1 213 ? 15.586 -13.594 -25.188 1 88.19 213 GLN A CA 1
ATOM 1701 C C . GLN A 1 213 ? 16.547 -12.688 -24.438 1 88.19 213 GLN A C 1
ATOM 1703 O O . GLN A 1 213 ? 17.766 -12.781 -24.625 1 88.19 213 GLN A O 1
ATOM 1708 N N . ASN A 1 214 ? 16.094 -11.82 -23.562 1 87.81 214 ASN A N 1
ATOM 1709 C CA . ASN A 1 214 ? 16.938 -10.797 -22.969 1 87.81 214 ASN A CA 1
ATOM 1710 C C . ASN A 1 214 ? 17.062 -10.977 -21.453 1 87.81 214 ASN A C 1
ATOM 1712 O O . ASN A 1 214 ? 17.828 -10.258 -20.812 1 87.81 214 ASN A O 1
ATOM 1716 N N . ARG A 1 215 ? 16.328 -11.859 -20.875 1 93.56 215 ARG A N 1
ATOM 1717 C CA . ARG A 1 215 ? 16.375 -12.062 -19.438 1 93.56 215 ARG A CA 1
ATOM 1718 C C . ARG A 1 215 ? 15.953 -13.484 -19.062 1 93.56 215 ARG A C 1
ATOM 1720 O O . ARG A 1 215 ? 15.219 -14.125 -19.812 1 93.56 215 ARG A O 1
ATOM 1727 N N . ASP A 1 216 ? 16.547 -14.023 -18 1 97.31 216 ASP A N 1
ATOM 1728 C CA . ASP A 1 216 ? 16.219 -15.344 -17.469 1 97.31 216 ASP A CA 1
ATOM 1729 C C . ASP A 1 216 ? 15.617 -15.242 -16.078 1 97.31 216 ASP A C 1
ATOM 1731 O O . ASP A 1 216 ? 16.125 -14.508 -15.227 1 97.31 216 ASP A O 1
ATOM 1735 N N . PHE A 1 217 ? 14.523 -15.953 -15.898 1 98.12 217 PHE A N 1
ATOM 1736 C CA . PHE A 1 217 ? 13.969 -16.078 -14.562 1 98.12 217 PHE A CA 1
ATOM 1737 C C . PHE A 1 217 ? 14.492 -17.344 -13.875 1 98.12 217 PHE A C 1
ATOM 1739 O O . PHE A 1 217 ? 14.477 -18.422 -14.461 1 98.12 217 PHE A O 1
ATOM 1746 N N . HIS A 1 218 ? 14.953 -17.203 -12.68 1 98.56 218 HIS A N 1
ATOM 1747 C CA . HIS A 1 218 ? 15.391 -18.328 -11.859 1 98.56 218 HIS A CA 1
ATOM 1748 C C . HIS A 1 218 ? 14.43 -18.578 -10.703 1 98.56 218 HIS A C 1
ATOM 1750 O O . HIS A 1 218 ? 14.312 -17.75 -9.797 1 98.56 218 HIS A O 1
ATOM 1756 N N . LEU A 1 219 ? 13.75 -19.688 -10.758 1 98.69 219 LEU A N 1
ATOM 1757 C CA . LEU A 1 219 ? 12.844 -20.094 -9.688 1 98.69 219 LEU A CA 1
ATOM 1758 C C . LEU A 1 219 ? 13.508 -21.094 -8.758 1 98.69 219 LEU A C 1
ATOM 1760 O O . LEU A 1 219 ? 13.922 -22.172 -9.195 1 98.69 219 LEU A O 1
ATOM 1764 N N . THR A 1 220 ? 13.555 -20.766 -7.461 1 98.5 220 THR A N 1
ATOM 1765 C CA . THR A 1 220 ? 14.242 -21.609 -6.492 1 98.5 220 THR A CA 1
ATOM 1766 C C . THR A 1 220 ? 13.281 -22.047 -5.387 1 98.5 220 THR A C 1
ATOM 1768 O O . THR A 1 220 ? 12.844 -21.234 -4.574 1 98.5 220 THR A O 1
ATOM 1771 N N . PRO A 1 221 ? 13.031 -23.375 -5.355 1 98.06 221 PRO A N 1
ATOM 1772 C CA . PRO A 1 221 ? 12.188 -23.875 -4.27 1 98.06 221 PRO A CA 1
ATOM 1773 C C . PRO A 1 221 ? 12.844 -23.75 -2.9 1 98.06 221 PRO A C 1
ATOM 1775 O O . PRO A 1 221 ? 14.055 -23.953 -2.77 1 98.06 221 PRO A O 1
ATOM 1778 N N . ARG A 1 222 ? 12.031 -23.422 -1.893 1 97.69 222 ARG A N 1
ATOM 1779 C CA . ARG A 1 222 ? 12.531 -23.328 -0.523 1 97.69 222 ARG A CA 1
ATOM 1780 C C . ARG A 1 222 ? 11.781 -24.297 0.394 1 97.69 222 ARG A C 1
ATOM 1782 O O . ARG A 1 222 ? 12.398 -24.969 1.23 1 97.69 222 ARG A O 1
ATOM 1789 N N . LYS A 1 223 ? 10.508 -24.359 0.281 1 97.88 223 LYS A N 1
ATOM 1790 C CA . LYS A 1 223 ? 9.688 -25.25 1.096 1 97.88 223 LYS A CA 1
ATOM 1791 C C . LYS A 1 223 ? 8.383 -25.594 0.385 1 97.88 223 LYS A C 1
ATOM 1793 O O . LYS A 1 223 ? 7.77 -24.734 -0.25 1 97.88 223 LYS A O 1
ATOM 1798 N N . GLY A 1 224 ? 7.941 -26.797 0.418 1 98.12 224 GLY A N 1
ATOM 1799 C CA . GLY A 1 224 ? 6.586 -27.219 0.099 1 98.12 224 GLY A CA 1
ATOM 1800 C C . GLY A 1 224 ? 6.305 -27.25 -1.392 1 98.12 224 GLY A C 1
ATOM 1801 O O . GLY A 1 224 ? 5.164 -27.453 -1.81 1 98.12 224 GLY A O 1
ATOM 1802 N N . TRP A 1 225 ? 7.273 -26.969 -2.203 1 97.81 225 TRP A N 1
ATOM 1803 C CA . TRP A 1 225 ? 7.141 -27.094 -3.65 1 97.81 225 TRP A CA 1
ATOM 1804 C C . TRP A 1 225 ? 7.266 -28.547 -4.082 1 97.81 225 TRP A C 1
ATOM 1806 O O . TRP A 1 225 ? 8.375 -29.078 -4.211 1 97.81 225 TRP A O 1
ATOM 1816 N N . ASN A 1 226 ? 6.082 -29.109 -4.426 1 97.81 226 ASN A N 1
ATOM 1817 C CA . ASN A 1 226 ? 6.066 -30.547 -4.688 1 97.81 226 ASN A CA 1
ATOM 1818 C C . ASN A 1 226 ? 5.641 -30.859 -6.121 1 97.81 226 ASN A C 1
ATOM 1820 O O . ASN A 1 226 ? 5.742 -32 -6.574 1 97.81 226 ASN A O 1
ATOM 1824 N N . SER A 1 227 ? 5.117 -29.922 -6.797 1 97.62 227 SER A N 1
ATOM 1825 C CA . SER A 1 227 ? 4.684 -30.062 -8.18 1 97.62 227 SER A CA 1
ATOM 1826 C C . SER A 1 227 ? 5.023 -28.828 -9 1 97.62 227 SER A C 1
ATOM 1828 O O . SER A 1 227 ? 5.059 -27.703 -8.477 1 97.62 227 SER A O 1
ATOM 1830 N N . THR A 1 228 ? 5.305 -29.016 -10.25 1 98.19 228 THR A N 1
ATOM 1831 C CA . THR A 1 228 ? 5.512 -27.922 -11.203 1 98.19 228 THR A CA 1
ATOM 1832 C C . THR A 1 228 ? 4.562 -28.062 -12.391 1 98.19 228 THR A C 1
ATOM 1834 O O . THR A 1 228 ? 4.469 -29.125 -13 1 98.19 228 THR A O 1
ATOM 1837 N N . ILE A 1 229 ? 3.811 -27.016 -12.648 1 97.19 229 ILE A N 1
ATOM 1838 C CA . ILE A 1 229 ? 2.926 -26.984 -13.812 1 97.19 229 ILE A CA 1
ATOM 1839 C C . ILE A 1 229 ? 3.41 -25.938 -14.812 1 97.19 229 ILE A C 1
ATOM 1841 O O . ILE A 1 229 ? 3.709 -24.812 -14.43 1 97.19 229 ILE A O 1
ATOM 1845 N N . VAL A 1 230 ? 3.553 -26.328 -16.031 1 97.88 230 VAL A N 1
ATOM 1846 C CA . VAL A 1 230 ? 3.873 -25.406 -17.125 1 97.88 230 VAL A CA 1
ATOM 1847 C C . VAL A 1 230 ? 2.67 -25.266 -18.047 1 97.88 230 VAL A C 1
ATOM 1849 O O . VAL A 1 230 ? 2.107 -26.266 -18.5 1 97.88 230 VAL A O 1
ATOM 1852 N N . TRP A 1 231 ? 2.27 -23.984 -18.312 1 96.81 231 TRP A N 1
ATOM 1853 C CA . TRP A 1 231 ? 1.03 -23.812 -19.062 1 96.81 231 TRP A CA 1
ATOM 1854 C C . TRP A 1 231 ? 1.096 -22.578 -19.938 1 96.81 231 TRP A C 1
ATOM 1856 O O . TRP A 1 231 ? 1.667 -21.547 -19.547 1 96.81 231 TRP A O 1
ATOM 1866 N N . ASN A 1 232 ? 0.568 -22.625 -21.047 1 97.19 232 ASN A N 1
ATOM 1867 C CA . ASN A 1 232 ? 0.179 -21.531 -21.938 1 97.19 232 ASN A CA 1
ATOM 1868 C C . ASN A 1 232 ? -0.97 -21.938 -22.859 1 97.19 232 ASN A C 1
ATOM 1870 O O . ASN A 1 232 ? -0.971 -23.031 -23.406 1 97.19 232 ASN A O 1
ATOM 1874 N N . PRO A 1 233 ? -1.956 -21.016 -23.031 1 94.62 233 PRO A N 1
ATOM 1875 C CA . PRO A 1 233 ? -3.123 -21.422 -23.828 1 94.62 233 PRO A CA 1
ATOM 1876 C C . PRO A 1 233 ? -2.818 -21.5 -25.312 1 94.62 233 PRO A C 1
ATOM 1878 O O . PRO A 1 233 ? -3.572 -22.125 -26.062 1 94.62 233 PRO A O 1
ATOM 1881 N N . GLY A 1 234 ? -1.771 -20.828 -25.797 1 91.94 234 GLY A N 1
ATOM 1882 C CA . GLY A 1 234 ? -1.354 -20.859 -27.188 1 91.94 234 GLY A CA 1
ATOM 1883 C C . GLY A 1 234 ? -2.289 -20.094 -28.109 1 91.94 234 GLY A C 1
ATOM 1884 O O . GLY A 1 234 ? -2.006 -19.938 -29.312 1 91.94 234 GLY A O 1
ATOM 1885 N N . GLU A 1 235 ? -3.438 -19.719 -27.609 1 89.75 235 GLU A N 1
ATOM 1886 C CA . GLU A 1 235 ? -4.469 -19 -28.359 1 89.75 235 GLU A CA 1
ATOM 1887 C C . GLU A 1 235 ? -5.234 -18.047 -27.453 1 89.75 235 GLU A C 1
ATOM 1889 O O . GLU A 1 235 ? -4.914 -17.906 -26.266 1 89.75 235 GLU A O 1
ATOM 1894 N N . ALA A 1 236 ? -6.102 -17.344 -28.172 1 87.25 236 ALA A N 1
ATOM 1895 C CA . ALA A 1 236 ? -6.961 -16.453 -27.391 1 87.25 236 ALA A CA 1
ATOM 1896 C C . ALA A 1 236 ? -7.859 -17.25 -26.453 1 87.25 236 ALA A C 1
ATOM 1898 O O . ALA A 1 236 ? -8.266 -18.375 -26.766 1 87.25 236 ALA A O 1
ATOM 1899 N N . MET A 1 237 ? -8.094 -16.703 -25.297 1 87.38 237 MET A N 1
ATOM 1900 C CA . MET A 1 237 ? -9.062 -17.219 -24.344 1 87.38 237 MET A CA 1
ATOM 1901 C C . MET A 1 237 ? -9.805 -16.078 -23.656 1 87.38 237 MET A C 1
ATOM 1903 O O . MET A 1 237 ? -9.602 -14.914 -23.984 1 87.38 237 MET A O 1
ATOM 1907 N N . ALA A 1 238 ? -10.734 -16.469 -22.719 1 79.56 238 ALA A N 1
ATOM 1908 C CA . ALA A 1 238 ? -11.531 -15.438 -22.062 1 79.56 238 ALA A CA 1
ATOM 1909 C C . ALA A 1 238 ? -10.641 -14.359 -21.438 1 79.56 238 ALA A C 1
ATOM 1911 O O . ALA A 1 238 ? -9.727 -14.672 -20.672 1 79.56 238 ALA A O 1
ATOM 1912 N N . ASP A 1 239 ? -10.719 -13.281 -21.859 1 87.19 239 ASP A N 1
ATOM 1913 C CA . ASP A 1 239 ? -10.156 -12.047 -21.328 1 87.19 239 ASP A CA 1
ATOM 1914 C C . ASP A 1 239 ? -8.711 -11.859 -21.797 1 87.19 239 ASP A C 1
ATOM 1916 O O . ASP A 1 239 ? -8.031 -10.922 -21.359 1 87.19 239 ASP A O 1
ATOM 1920 N N . LEU A 1 240 ? -8.109 -12.844 -22.531 1 93.12 240 LEU A N 1
ATOM 1921 C CA . LEU A 1 240 ? -6.762 -12.734 -23.078 1 93.12 240 LEU A CA 1
ATOM 1922 C C . LEU A 1 240 ? -6.789 -12.852 -24.609 1 93.12 240 LEU A C 1
ATOM 1924 O O . LEU A 1 240 ? -7.32 -13.828 -25.141 1 93.12 240 LEU A O 1
ATOM 1928 N N . SER A 1 241 ? -6.207 -11.953 -25.297 1 93.19 241 SER A N 1
ATOM 1929 C CA . SER A 1 241 ? -6.094 -11.984 -26.75 1 93.19 241 SER A CA 1
ATOM 1930 C C . SER A 1 241 ? -5.008 -12.961 -27.203 1 93.19 241 SER A C 1
ATOM 1932 O O . SER A 1 241 ? -4.227 -13.445 -26.375 1 93.19 241 SER A O 1
ATOM 1934 N N . ALA A 1 242 ? -5 -13.18 -28.484 1 91.88 242 ALA A N 1
ATOM 1935 C CA . ALA A 1 242 ? -3.926 -14 -29.047 1 91.88 242 ALA A CA 1
ATOM 1936 C C . ALA A 1 242 ? -2.566 -13.344 -28.844 1 91.88 242 ALA A C 1
ATOM 1938 O O . ALA A 1 242 ? -1.562 -14.023 -28.625 1 91.88 242 ALA A O 1
ATOM 1939 N N . GLN A 1 243 ? -2.58 -12.078 -28.969 1 92.31 243 GLN A N 1
ATOM 1940 C CA . GLN A 1 243 ? -1.349 -11.328 -28.719 1 92.31 243 GLN A CA 1
ATOM 1941 C C . GLN A 1 243 ? -0.908 -11.453 -27.266 1 92.31 243 GLN A C 1
ATOM 1943 O O . GLN A 1 243 ? 0.283 -11.602 -26.984 1 92.31 243 GLN A O 1
ATOM 1948 N N . ASP A 1 244 ? -1.855 -11.367 -26.391 1 94.44 244 ASP A N 1
ATOM 1949 C CA . ASP A 1 244 ? -1.549 -11.562 -24.969 1 94.44 244 ASP A CA 1
ATOM 1950 C C . ASP A 1 244 ? -0.885 -12.914 -24.734 1 94.44 244 ASP A C 1
ATOM 1952 O O . ASP A 1 244 ? 0.104 -13.008 -24 1 94.44 244 ASP A O 1
ATOM 1956 N N . ALA A 1 245 ? -1.386 -13.93 -25.391 1 94.69 245 ALA A N 1
ATOM 1957 C CA . ALA A 1 245 ? -0.921 -15.297 -25.156 1 94.69 245 ALA A CA 1
ATOM 1958 C C . ALA A 1 245 ? 0.553 -15.445 -25.531 1 94.69 245 ALA A C 1
ATOM 1960 O O . ALA A 1 245 ? 1.238 -16.328 -25.016 1 94.69 245 ALA A O 1
ATOM 1961 N N . ARG A 1 246 ? 1.058 -14.586 -26.312 1 94.75 246 ARG A N 1
ATOM 1962 C CA . ARG A 1 246 ? 2.451 -14.648 -26.734 1 94.75 246 ARG A CA 1
ATOM 1963 C C . ARG A 1 246 ? 3.359 -13.914 -25.75 1 94.75 246 ARG A C 1
ATOM 1965 O O . ARG A 1 246 ? 4.586 -13.992 -25.859 1 94.75 246 ARG A O 1
ATOM 1972 N N . GLY A 1 247 ? 2.719 -13.242 -24.812 1 95.69 247 GLY A N 1
ATOM 1973 C CA . GLY A 1 247 ? 3.488 -12.367 -23.938 1 95.69 247 GLY A CA 1
ATOM 1974 C C . GLY A 1 247 ? 3.723 -12.953 -22.562 1 95.69 247 GLY A C 1
ATOM 1975 O O . GLY A 1 247 ? 4.23 -12.273 -21.672 1 95.69 247 GLY A O 1
ATOM 1976 N N . PHE A 1 248 ? 3.316 -14.305 -22.391 1 97.56 248 PHE A N 1
ATOM 1977 C CA . PHE A 1 248 ? 3.545 -14.867 -21.062 1 97.56 248 PHE A CA 1
ATOM 1978 C C . PHE A 1 248 ? 3.744 -16.375 -21.141 1 97.56 248 PHE A C 1
ATOM 1980 O O . PHE A 1 248 ? 3.441 -17 -22.156 1 97.56 248 PHE A O 1
ATOM 1987 N N . VAL A 1 249 ? 4.312 -16.953 -20.109 1 98.12 249 VAL A N 1
ATOM 1988 C CA . VAL A 1 249 ? 4.34 -18.375 -19.812 1 98.12 249 VAL A CA 1
ATOM 1989 C C . VAL A 1 249 ? 4.055 -18.609 -18.328 1 98.12 249 VAL A C 1
ATOM 1991 O O . VAL A 1 249 ? 4.492 -17.828 -17.484 1 98.12 249 VAL A O 1
ATOM 1994 N N . CYS A 1 250 ? 3.33 -19.625 -18.078 1 98.44 250 CYS A N 1
ATOM 1995 C CA . CYS A 1 250 ? 3.08 -19.953 -16.688 1 98.44 250 CYS A CA 1
ATOM 1996 C C . CYS A 1 250 ? 3.975 -21.094 -16.219 1 98.44 250 CYS A C 1
ATOM 1998 O O . CYS A 1 250 ? 4.082 -22.109 -16.875 1 98.44 250 CYS A O 1
ATOM 2000 N N . VAL A 1 251 ? 4.664 -20.891 -15.164 1 98.56 251 VAL A N 1
ATOM 2001 C CA . VAL A 1 251 ? 5.305 -21.922 -14.359 1 98.56 251 VAL A CA 1
ATOM 2002 C C . VAL A 1 251 ? 4.777 -21.859 -12.922 1 98.56 251 VAL A C 1
ATOM 2004 O O . VAL A 1 251 ? 5.074 -20.922 -12.188 1 98.56 251 VAL A O 1
ATOM 2007 N N . GLU A 1 252 ? 4.047 -22.828 -12.547 1 98.44 252 GLU A N 1
ATOM 2008 C CA . GLU A 1 252 ? 3.338 -22.828 -11.266 1 98.44 252 GLU A CA 1
ATOM 2009 C C . GLU A 1 252 ? 4.035 -23.719 -10.25 1 98.44 252 GLU A C 1
ATOM 2011 O O . GLU A 1 252 ? 4.348 -24.875 -10.547 1 98.44 252 GLU A O 1
ATOM 2016 N N . ALA A 1 253 ? 4.348 -23.188 -9.117 1 98.56 253 ALA A N 1
ATOM 2017 C CA . ALA A 1 253 ? 4.797 -23.969 -7.973 1 98.56 253 ALA A CA 1
ATOM 2018 C C . ALA A 1 253 ? 3.611 -24.453 -7.141 1 98.56 253 ALA A C 1
ATOM 2020 O O . ALA A 1 253 ? 2.707 -23.672 -6.832 1 98.56 253 ALA A O 1
ATOM 2021 N N . GLY A 1 254 ? 3.57 -25.766 -6.82 1 98.25 254 GLY A N 1
ATOM 2022 C CA . GLY A 1 254 ? 2.424 -26.188 -6.039 1 98.25 254 GLY A CA 1
ATOM 2023 C C . GLY A 1 254 ? 2.568 -27.609 -5.504 1 98.25 254 GLY A C 1
ATOM 2024 O O . GLY A 1 254 ? 3.684 -28.109 -5.359 1 98.25 254 GLY A O 1
ATOM 2025 N N . ALA A 1 255 ? 1.502 -28.125 -5.062 1 98.38 255 ALA A N 1
ATOM 2026 C CA . ALA A 1 255 ? 1.272 -29.5 -4.617 1 98.38 255 ALA A CA 1
ATOM 2027 C C . ALA A 1 255 ? -0.087 -30.016 -5.086 1 98.38 255 ALA A C 1
ATOM 2029 O O . ALA A 1 255 ? -1.122 -29.641 -4.523 1 98.38 255 ALA A O 1
ATOM 2030 N N . ILE A 1 256 ? -0.016 -30.859 -6.094 1 96.56 256 ILE A N 1
ATOM 2031 C CA . ILE A 1 256 ? -1.266 -31.297 -6.707 1 96.56 256 ILE A CA 1
ATOM 2032 C C . ILE A 1 256 ? -1.242 -32.812 -6.898 1 96.56 256 ILE A C 1
ATOM 2034 O O . ILE A 1 256 ? -0.189 -33.438 -6.781 1 96.56 256 ILE A O 1
ATOM 2038 N N . GLN A 1 257 ? -2.426 -33.375 -7.078 1 93.31 257 GLN A N 1
ATOM 2039 C CA . GLN A 1 257 ? -2.617 -34.781 -7.418 1 93.31 257 GLN A CA 1
ATOM 2040 C C . GLN A 1 257 ? -1.884 -35.688 -6.434 1 93.31 257 GLN A C 1
ATOM 2042 O O . GLN A 1 257 ? -2.109 -35.625 -5.227 1 93.31 257 GLN A O 1
ATOM 2047 N N . GLN A 1 258 ? -0.867 -36.406 -6.867 1 92.5 258 GLN A N 1
ATOM 2048 C CA . GLN A 1 258 ? -0.212 -37.344 -5.969 1 92.5 258 GLN A CA 1
ATOM 2049 C C . GLN A 1 258 ? 0.549 -36.625 -4.867 1 92.5 258 GLN A C 1
ATOM 2051 O O . GLN A 1 258 ? 0.859 -37.219 -3.826 1 92.5 258 GLN A O 1
ATOM 2056 N N . SER A 1 259 ? 0.819 -35.344 -5.148 1 96.69 259 SER A N 1
ATOM 2057 C CA . SER A 1 259 ? 1.581 -34.594 -4.172 1 96.69 259 SER A CA 1
ATOM 2058 C C . SER A 1 259 ? 0.665 -33.719 -3.32 1 96.69 259 SER A C 1
ATOM 2060 O O . SER A 1 259 ? 1.135 -32.844 -2.576 1 96.69 259 SER A O 1
ATOM 2062 N N . ALA A 1 260 ? -0.59 -33.906 -3.445 1 97.75 260 ALA A N 1
ATOM 2063 C CA . ALA A 1 260 ? -1.528 -33.219 -2.584 1 97.75 260 ALA A CA 1
ATOM 2064 C C . ALA A 1 260 ? -1.151 -33.344 -1.113 1 97.75 260 ALA A C 1
ATOM 2066 O O . ALA A 1 260 ? -0.518 -34.344 -0.729 1 97.75 260 ALA A O 1
ATOM 2067 N N . ILE A 1 261 ? -1.536 -32.406 -0.27 1 98.44 261 ILE A N 1
ATOM 2068 C CA . ILE A 1 261 ? -1.06 -32.344 1.107 1 98.44 261 ILE A CA 1
ATOM 2069 C C . ILE A 1 261 ? -2.164 -32.781 2.062 1 98.44 261 ILE A C 1
ATOM 2071 O O . ILE A 1 261 ? -3.309 -32.344 1.946 1 98.44 261 ILE A O 1
ATOM 2075 N N . SER A 1 262 ? -1.899 -33.656 2.883 1 98.44 262 SER A N 1
ATOM 2076 C CA . SER A 1 262 ? -2.738 -33.938 4.043 1 98.44 262 SER A CA 1
ATOM 2077 C C . SER A 1 262 ? -2.248 -33.188 5.281 1 98.44 262 SER A C 1
ATOM 2079 O O . SER A 1 262 ? -1.103 -33.375 5.703 1 98.44 262 SER A O 1
ATOM 2081 N N . LEU A 1 263 ? -3.076 -32.406 5.785 1 98.19 263 LEU A N 1
ATOM 2082 C CA . LEU A 1 263 ? -2.688 -31.547 6.902 1 98.19 263 LEU A CA 1
ATOM 2083 C C . LEU A 1 263 ? -3.463 -31.906 8.164 1 98.19 263 LEU A C 1
ATOM 2085 O O . LEU A 1 263 ? -4.695 -31.922 8.156 1 98.19 263 LEU A O 1
ATOM 2089 N N . GLU A 1 264 ? -2.781 -32.281 9.281 1 98.44 264 GLU A N 1
ATOM 2090 C CA . GLU A 1 264 ? -3.41 -32.625 10.562 1 98.44 264 GLU A CA 1
ATOM 2091 C C . GLU A 1 264 ? -3.941 -31.359 11.25 1 98.44 264 GLU A C 1
ATOM 2093 O O . GLU A 1 264 ? -3.5 -30.25 10.945 1 98.44 264 GLU A O 1
ATOM 2098 N N . PRO A 1 265 ? -4.898 -31.578 12.172 1 98.12 265 PRO A N 1
ATOM 2099 C CA . PRO A 1 265 ? -5.395 -30.422 12.922 1 98.12 265 PRO A CA 1
ATOM 2100 C C . PRO A 1 265 ? -4.277 -29.625 13.578 1 98.12 265 PRO A C 1
ATOM 2102 O O . PRO A 1 265 ? -3.393 -30.203 14.219 1 98.12 265 PRO A O 1
ATOM 2105 N N . GLY A 1 266 ? -4.285 -28.266 13.328 1 97.75 266 GLY A N 1
ATOM 2106 C CA . GLY A 1 266 ? -3.316 -27.391 13.961 1 97.75 266 GLY A CA 1
ATOM 2107 C C . GLY A 1 266 ? -2.012 -27.281 13.195 1 97.75 266 GLY A C 1
ATOM 2108 O O . GLY A 1 266 ? -1.183 -26.422 13.484 1 97.75 266 GLY A O 1
ATOM 2109 N N . GLN A 1 267 ? -1.794 -28.094 12.203 1 98.19 267 GLN A N 1
ATOM 2110 C CA . GLN A 1 267 ? -0.553 -28.078 11.438 1 98.19 267 GLN A CA 1
ATOM 2111 C C . GLN A 1 267 ? -0.565 -26.984 10.383 1 98.19 267 GLN A C 1
ATOM 2113 O O . GLN A 1 267 ? -1.632 -26.547 9.945 1 98.19 267 GLN A O 1
ATOM 2118 N N . LEU A 1 268 ? 0.64 -26.578 10.031 1 98.19 268 LEU A N 1
ATOM 2119 C CA . LEU A 1 268 ? 0.842 -25.547 9.031 1 98.19 268 LEU A CA 1
ATOM 2120 C C . LEU A 1 268 ? 1.624 -26.094 7.836 1 98.19 268 LEU A C 1
ATOM 2122 O O . LEU A 1 268 ? 2.59 -26.844 8.008 1 98.19 268 LEU A O 1
ATOM 2126 N N . TYR A 1 269 ? 1.159 -25.812 6.66 1 98.5 269 TYR A N 1
ATOM 2127 C CA . TYR A 1 269 ? 1.877 -26.031 5.41 1 98.5 269 TYR A CA 1
ATOM 2128 C C . TYR A 1 269 ? 2.334 -24.719 4.801 1 98.5 269 TYR A C 1
ATOM 2130 O O . TYR A 1 269 ? 1.628 -23.703 4.891 1 98.5 269 TYR A O 1
ATOM 2138 N N . ALA A 1 270 ? 3.539 -24.75 4.234 1 98.75 270 ALA A N 1
ATOM 2139 C CA . ALA A 1 270 ? 4.031 -23.562 3.531 1 98.75 270 ALA A CA 1
ATOM 2140 C C . ALA A 1 270 ? 4.582 -23.938 2.15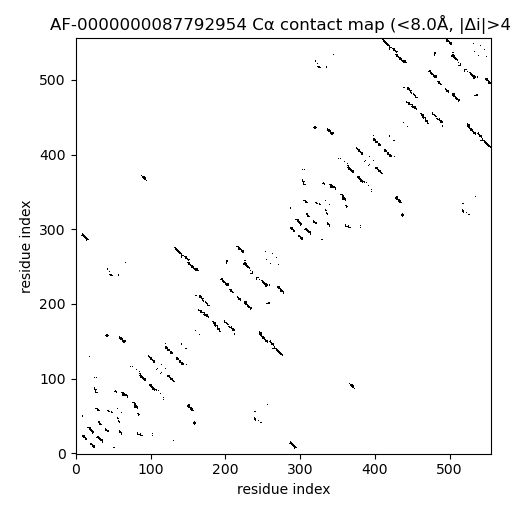6 1 98.75 270 ALA A C 1
ATOM 2142 O O . ALA A 1 270 ? 5.375 -24.875 2.027 1 98.75 270 ALA A O 1
ATOM 2143 N N . LEU A 1 271 ? 4.133 -23.312 1.16 1 98.81 271 LEU A N 1
ATOM 2144 C CA . LEU A 1 271 ? 4.746 -23.281 -0.163 1 98.81 271 LEU A CA 1
ATOM 2145 C C . LEU A 1 271 ? 5.598 -22.016 -0.326 1 98.81 271 LEU A C 1
ATOM 2147 O O . LEU A 1 271 ? 5.066 -20.906 -0.363 1 98.81 271 LEU A O 1
ATOM 2151 N N . ASP A 1 272 ? 6.891 -22.188 -0.408 1 98.75 272 ASP A N 1
ATOM 2152 C CA . ASP A 1 272 ? 7.84 -21.078 -0.358 1 98.75 272 ASP A CA 1
ATOM 2153 C C . ASP A 1 272 ? 8.883 -21.203 -1.468 1 98.75 272 ASP A C 1
ATOM 2155 O O . ASP A 1 272 ? 9.523 -22.234 -1.614 1 98.75 272 ASP A O 1
ATOM 2159 N N . PHE A 1 273 ? 9.031 -20.125 -2.287 1 98.56 273 PHE A N 1
ATOM 2160 C CA . PHE A 1 273 ? 10.07 -20.094 -3.311 1 98.56 273 PHE A CA 1
ATOM 2161 C C . PHE A 1 273 ? 10.438 -18.656 -3.66 1 98.56 273 PHE A C 1
ATOM 2163 O O . PHE A 1 273 ? 9.781 -17.719 -3.207 1 98.56 273 PHE A O 1
ATOM 2170 N N . SER A 1 274 ? 11.5 -18.469 -4.359 1 98.44 274 SER A N 1
ATOM 2171 C CA . SER A 1 274 ? 11.945 -17.156 -4.777 1 98.44 274 SER A CA 1
ATOM 2172 C C . SER A 1 274 ? 12.133 -17.078 -6.289 1 98.44 274 SER A C 1
ATOM 2174 O O . SER A 1 274 ? 12.336 -18.109 -6.941 1 98.44 274 SER A O 1
ATOM 2176 N N . ILE A 1 275 ? 12.062 -15.961 -6.855 1 98.44 275 ILE A N 1
ATOM 2177 C CA . ILE A 1 275 ? 12.305 -15.648 -8.266 1 98.44 275 ILE A CA 1
ATOM 2178 C C . ILE A 1 275 ? 13.406 -14.609 -8.383 1 98.44 275 ILE A C 1
ATOM 2180 O O . ILE A 1 275 ? 13.375 -13.578 -7.707 1 98.44 275 ILE A O 1
ATOM 2184 N N . ALA A 1 276 ? 14.352 -14.844 -9.156 1 97.62 276 ALA A N 1
ATOM 2185 C CA . ALA A 1 276 ? 15.422 -13.914 -9.469 1 97.62 276 ALA A CA 1
ATOM 2186 C C . ALA A 1 276 ? 15.555 -13.719 -10.984 1 97.62 276 ALA A C 1
ATOM 2188 O O . ALA A 1 276 ? 15.07 -14.547 -11.758 1 97.62 276 ALA A O 1
ATOM 2189 N N . LEU A 1 277 ? 16.125 -12.625 -11.328 1 95.44 277 LEU A N 1
ATOM 2190 C CA . LEU A 1 277 ? 16.344 -12.32 -12.742 1 95.44 277 LEU A CA 1
ATOM 2191 C C . LEU A 1 277 ? 17.828 -12.211 -13.047 1 95.44 277 LEU A C 1
ATOM 2193 O O . LEU A 1 277 ? 18.594 -11.656 -12.258 1 95.44 277 LEU A O 1
ATOM 2197 N N . SER A 1 278 ? 18.25 -12.703 -14.062 1 93.25 278 SER A N 1
ATOM 2198 C CA . SER A 1 278 ? 19.594 -12.477 -14.594 1 93.25 278 SER A CA 1
ATOM 2199 C C . SER A 1 278 ? 19.531 -12.031 -16.047 1 93.25 278 SER A C 1
ATOM 2201 O O . SER A 1 278 ? 18.562 -12.297 -16.75 1 93.25 278 SER A O 1
ATOM 2203 N N . MET B 1 1 ? 1.061 8.195 -26.031 1 17.02 1 MET B N 1
ATOM 2204 C CA . MET B 1 1 ? 2.016 8.5 -24.969 1 17.02 1 MET B CA 1
ATOM 2205 C C . MET B 1 1 ? 1.389 8.305 -23.594 1 17.02 1 MET B C 1
ATOM 2207 O O . MET B 1 1 ? 0.392 8.945 -23.266 1 17.02 1 MET B O 1
ATOM 2211 N N . GLN B 1 2 ? 1.313 7.121 -22.891 1 24.86 2 GLN B N 1
ATOM 2212 C CA . GLN B 1 2 ? 0.51 6.746 -21.734 1 24.86 2 GLN B CA 1
ATOM 2213 C C . GLN B 1 2 ? 0.592 7.809 -20.641 1 24.86 2 GLN B C 1
ATOM 2215 O O . GLN B 1 2 ? 1.55 8.586 -20.594 1 24.86 2 GLN B O 1
ATOM 2220 N N . PRO B 1 3 ? -0.376 8.141 -19.891 1 29.78 3 PRO B N 1
ATOM 2221 C CA . PRO B 1 3 ? -0.26 9.234 -18.938 1 29.78 3 PRO B CA 1
ATOM 2222 C C . PRO B 1 3 ? 1.157 9.391 -18.391 1 29.78 3 PRO B C 1
ATOM 2224 O O . PRO B 1 3 ? 1.905 8.414 -18.312 1 29.78 3 PRO B O 1
ATOM 2227 N N . SER B 1 4 ? 1.883 10.422 -18.562 1 31.83 4 SER B N 1
ATOM 2228 C CA . SER B 1 4 ? 3.207 10.875 -18.156 1 31.83 4 SER B CA 1
ATOM 2229 C C . SER B 1 4 ? 3.654 10.211 -16.875 1 31.83 4 SER B C 1
ATOM 2231 O O . SER B 1 4 ? 2.875 10.094 -15.922 1 31.83 4 SER B O 1
ATOM 2233 N N . GLN B 1 5 ? 4.457 9.102 -16.938 1 34.91 5 GLN B N 1
ATOM 2234 C CA . GLN B 1 5 ? 5.203 8.406 -15.891 1 34.91 5 GLN B CA 1
ATOM 2235 C C . GLN B 1 5 ? 5.641 9.367 -14.789 1 34.91 5 GLN B C 1
ATOM 2237 O O . GLN B 1 5 ? 6.699 9.984 -14.883 1 34.91 5 GLN B O 1
ATOM 2242 N N . LEU B 1 6 ? 5.086 10.391 -14.578 1 38.97 6 LEU B N 1
ATOM 2243 C CA . LEU B 1 6 ? 5.465 11.227 -13.445 1 38.97 6 LEU B CA 1
ATOM 2244 C C . LEU B 1 6 ? 6.254 10.43 -12.414 1 38.97 6 LEU B C 1
ATOM 2246 O O . LEU B 1 6 ? 5.77 9.406 -11.914 1 38.97 6 LEU B O 1
ATOM 2250 N N . GLN B 1 7 ? 7.496 10.312 -12.711 1 51.25 7 GLN B N 1
ATOM 2251 C CA . GLN B 1 7 ? 8.539 9.727 -11.875 1 51.25 7 GLN B CA 1
ATOM 2252 C C . GLN B 1 7 ? 8.164 9.781 -10.398 1 51.25 7 GLN B C 1
ATOM 2254 O O . GLN B 1 7 ? 8.258 10.828 -9.766 1 51.25 7 GLN B O 1
ATOM 2259 N N . SER B 1 8 ? 7.008 9.047 -9.977 1 73 8 SER B N 1
ATOM 2260 C CA . SER B 1 8 ? 6.277 9.086 -8.719 1 73 8 SER B CA 1
ATOM 2261 C C . SER B 1 8 ? 7.191 8.766 -7.539 1 73 8 SER B C 1
ATOM 2263 O O . SER B 1 8 ? 8.156 8.023 -7.68 1 73 8 SER B O 1
ATOM 2265 N N . LEU B 1 9 ? 7.461 9.703 -6.715 1 89.69 9 LEU B N 1
ATOM 2266 C CA . LEU B 1 9 ? 8.141 9.438 -5.453 1 89.69 9 LEU B CA 1
ATOM 2267 C C . LEU B 1 9 ? 7.629 8.156 -4.812 1 89.69 9 LEU B C 1
ATOM 2269 O O . LEU B 1 9 ? 6.473 7.777 -5.016 1 89.69 9 LEU B O 1
ATOM 2273 N N . PRO B 1 10 ? 8.594 7.41 -4.258 1 93.06 10 PRO B N 1
ATOM 2274 C CA . PRO B 1 10 ? 8.141 6.23 -3.518 1 93.06 10 PRO B CA 1
ATOM 2275 C C . PRO B 1 10 ? 6.898 6.504 -2.678 1 93.06 10 PRO B C 1
ATOM 2277 O O . PRO B 1 10 ? 6.789 7.562 -2.053 1 93.06 10 PRO B O 1
ATOM 2280 N N . SER B 1 11 ? 5.969 5.559 -2.771 1 94.88 11 SER B N 1
ATOM 2281 C CA . SER B 1 11 ? 4.688 5.781 -2.105 1 94.88 11 SER B CA 1
ATOM 2282 C C . SER B 1 11 ? 3.967 4.465 -1.84 1 94.88 11 SER B C 1
ATOM 2284 O O . SER B 1 11 ? 4.352 3.424 -2.371 1 94.88 11 SER B O 1
ATOM 2286 N N . ILE B 1 12 ? 3.031 4.508 -0.973 1 94.69 12 ILE B N 1
ATOM 2287 C CA . ILE B 1 12 ? 2.057 3.443 -0.75 1 94.69 12 ILE B CA 1
ATOM 2288 C C . ILE B 1 12 ? 0.654 3.957 -1.066 1 94.69 12 ILE B C 1
ATOM 2290 O O . ILE B 1 12 ? 0.257 5.027 -0.599 1 94.69 12 ILE B O 1
ATOM 2294 N N . ARG B 1 13 ? -0.033 3.234 -1.87 1 93.75 13 ARG B N 1
ATOM 2295 C CA . ARG B 1 13 ? -1.424 3.551 -2.184 1 93.75 13 ARG B CA 1
ATOM 2296 C C . ARG B 1 13 ? -2.354 2.426 -1.742 1 93.75 13 ARG B C 1
ATOM 2298 O O . ARG B 1 13 ? -2.084 1.251 -2.006 1 93.75 13 ARG B O 1
ATOM 2305 N N . LEU B 1 14 ? -3.35 2.783 -1.075 1 93.5 14 LEU B N 1
ATOM 2306 C CA . LEU B 1 14 ? -4.387 1.86 -0.622 1 93.5 14 LEU B CA 1
ATOM 2307 C C . LEU B 1 14 ? -5.719 2.168 -1.294 1 93.5 14 LEU B C 1
ATOM 2309 O O . LEU B 1 14 ? -6.176 3.314 -1.282 1 93.5 14 LEU B O 1
ATOM 2313 N N . THR B 1 15 ? -6.254 1.22 -1.88 1 90.81 15 THR B N 1
ATOM 2314 C CA . THR B 1 15 ? -7.621 1.278 -2.383 1 90.81 15 THR B CA 1
ATOM 2315 C C . THR B 1 15 ? -8.469 0.167 -1.771 1 90.81 15 THR B C 1
ATOM 2317 O O . THR B 1 15 ? -8.164 -1.017 -1.937 1 90.81 15 THR B O 1
ATOM 2320 N N . THR B 1 16 ? -9.422 0.556 -1.022 1 89.31 16 THR B N 1
ATOM 2321 C CA . THR B 1 16 ? -10.352 -0.397 -0.428 1 89.31 16 THR B CA 1
ATOM 2322 C C . THR B 1 16 ? -11.781 -0.134 -0.91 1 89.31 16 THR B C 1
ATOM 2324 O O . THR B 1 16 ? -12 0.739 -1.75 1 89.31 16 THR B O 1
ATOM 2327 N N . GLU B 1 17 ? -12.711 -0.963 -0.462 1 85.44 17 GLU B N 1
ATOM 2328 C CA . GLU B 1 17 ? -14.117 -0.722 -0.775 1 85.44 17 GLU B CA 1
ATOM 2329 C C . GLU B 1 17 ? -14.625 0.555 -0.108 1 85.44 17 GLU B C 1
ATOM 2331 O O . GLU B 1 17 ? -15.617 1.136 -0.541 1 85.44 17 GLU B O 1
ATOM 2336 N N . GLN B 1 18 ? -13.875 1.01 0.878 1 89.5 18 GLN B N 1
ATOM 2337 C CA . GLN B 1 18 ? -14.383 2.102 1.701 1 89.5 18 GLN B CA 1
ATOM 2338 C C . GLN B 1 18 ? -13.664 3.41 1.381 1 89.5 18 GLN B C 1
ATOM 2340 O O . GLN B 1 18 ? -14.25 4.488 1.5 1 89.5 18 GLN B O 1
ATOM 2345 N N . PHE B 1 19 ? -12.367 3.27 0.99 1 92.94 19 PHE B N 1
ATOM 2346 C CA . PHE B 1 19 ? -11.617 4.508 0.818 1 92.94 19 PHE B CA 1
ATOM 2347 C C . PHE B 1 19 ? -10.43 4.293 -0.108 1 92.94 19 PHE B C 1
ATOM 2349 O O . PHE B 1 19 ? -10.109 3.158 -0.465 1 92.94 19 PHE B O 1
ATOM 2356 N N . GLU B 1 20 ? -9.828 5.398 -0.508 1 93.5 20 GLU B N 1
ATOM 2357 C CA . GLU B 1 20 ? -8.523 5.457 -1.166 1 93.5 20 GLU B CA 1
ATOM 2358 C C . GLU B 1 20 ? -7.586 6.418 -0.445 1 93.5 20 GLU B C 1
ATOM 2360 O O . GLU B 1 20 ? -8.016 7.469 0.04 1 93.5 20 GLU B O 1
ATOM 2365 N N . ALA B 1 21 ? -6.328 6.016 -0.382 1 95.88 21 ALA B N 1
ATOM 2366 C CA . ALA B 1 21 ? -5.312 6.84 0.269 1 95.88 21 ALA B CA 1
ATOM 2367 C C . ALA B 1 21 ? -3.951 6.66 -0.398 1 95.88 21 ALA B C 1
ATOM 2369 O O . ALA B 1 21 ? -3.652 5.59 -0.937 1 95.88 21 ALA B O 1
ATOM 2370 N N . GLU B 1 22 ? -3.197 7.707 -0.376 1 95.5 22 GLU B N 1
ATOM 2371 C CA . GLU B 1 22 ? -1.821 7.668 -0.859 1 95.5 22 GLU B CA 1
ATOM 2372 C C . GLU B 1 22 ? -0.878 8.383 0.102 1 95.5 22 GLU B C 1
ATOM 2374 O O . GLU B 1 22 ? -1.124 9.531 0.481 1 95.5 22 GLU B O 1
ATOM 2379 N N . ILE B 1 23 ? 0.159 7.707 0.479 1 97.12 23 ILE B N 1
ATOM 2380 C CA . ILE B 1 23 ? 1.173 8.266 1.363 1 97.12 23 ILE B CA 1
ATOM 2381 C C . ILE B 1 23 ? 2.535 8.242 0.673 1 97.12 23 ILE B C 1
ATOM 2383 O O . ILE B 1 23 ? 2.982 7.184 0.216 1 97.12 23 ILE B O 1
ATOM 2387 N N . LEU B 1 24 ? 3.168 9.367 0.596 1 96.5 24 LEU B N 1
ATOM 2388 C CA . LEU B 1 24 ? 4.562 9.414 0.164 1 96.5 24 LEU B CA 1
ATOM 2389 C C . LEU B 1 24 ? 5.492 8.977 1.286 1 96.5 24 LEU B C 1
ATOM 2391 O O . LEU B 1 24 ? 5.301 9.352 2.443 1 96.5 24 LEU B O 1
ATOM 2395 N N . LEU B 1 25 ? 6.465 8.188 0.896 1 94.62 25 LEU B N 1
ATOM 2396 C CA . LEU B 1 25 ? 7.465 7.82 1.897 1 94.62 25 LEU B CA 1
ATOM 2397 C C . LEU B 1 25 ? 8.273 9.039 2.324 1 94.62 25 LEU B C 1
ATOM 2399 O O . LEU B 1 25 ? 8.648 9.164 3.494 1 94.62 25 LEU B O 1
ATOM 2403 N N . GLN B 1 26 ? 8.562 9.898 1.321 1 94.5 26 GLN B N 1
ATOM 2404 C CA . GLN B 1 26 ? 9.188 11.164 1.705 1 94.5 26 GLN B CA 1
ATOM 2405 C C . GLN B 1 26 ? 8.297 11.953 2.662 1 94.5 26 GLN B C 1
ATOM 2407 O O . GLN B 1 26 ? 7.168 12.305 2.318 1 94.5 26 GLN B O 1
ATOM 2412 N N . GLY B 1 27 ? 8.797 12.07 3.857 1 95.81 27 GLY B N 1
ATOM 2413 C CA . GLY B 1 27 ? 8.117 12.883 4.852 1 95.81 27 GLY B CA 1
ATOM 2414 C C . GLY B 1 27 ? 6.918 12.195 5.473 1 95.81 27 GLY B C 1
ATOM 2415 O O . GLY B 1 27 ? 6.164 12.812 6.227 1 95.81 27 GLY B O 1
ATOM 2416 N N . ALA B 1 28 ? 6.656 10.938 5.055 1 97.38 28 ALA B N 1
ATOM 2417 C CA . ALA B 1 28 ? 5.434 10.273 5.492 1 97.38 28 ALA B CA 1
ATOM 2418 C C . ALA B 1 28 ? 4.215 11.156 5.27 1 97.38 28 ALA B C 1
ATOM 2420 O O . ALA B 1 28 ? 3.381 11.32 6.164 1 97.38 28 ALA B O 1
ATOM 2421 N N . GLN B 1 29 ? 4.117 11.711 4.125 1 97.94 29 GLN B N 1
ATOM 2422 C CA . GLN B 1 29 ? 3.123 12.742 3.844 1 97.94 29 GLN B CA 1
ATOM 2423 C C . GLN B 1 29 ? 1.886 12.148 3.176 1 97.94 29 GLN B C 1
ATOM 2425 O O . GLN B 1 29 ? 1.969 11.617 2.066 1 97.94 29 GLN B O 1
ATOM 2430 N N . LEU B 1 30 ? 0.738 12.172 3.92 1 98.38 30 LEU B N 1
ATOM 2431 C CA . LEU B 1 30 ? -0.517 11.773 3.291 1 98.38 30 LEU B CA 1
ATOM 2432 C C . LEU B 1 30 ? -0.898 12.742 2.178 1 98.38 30 LEU B C 1
ATOM 2434 O O . LEU B 1 30 ? -1.162 13.922 2.438 1 98.38 30 LEU B O 1
ATOM 2438 N N . MET B 1 31 ? -0.97 12.25 0.981 1 96.62 31 MET B N 1
ATOM 2439 C CA . MET B 1 31 ? -1.172 13.117 -0.173 1 96.62 31 MET B CA 1
ATOM 2440 C C . MET B 1 31 ? -2.609 13.031 -0.673 1 96.62 31 MET B C 1
ATOM 2442 O O . MET B 1 31 ? -3.076 13.922 -1.388 1 96.62 31 MET B O 1
ATOM 2446 N N . HIS B 1 32 ? -3.236 11.961 -0.323 1 96 32 HIS B N 1
ATOM 2447 C CA . HIS B 1 32 ? -4.602 11.75 -0.794 1 96 32 HIS B CA 1
ATOM 2448 C C . HIS B 1 32 ? -5.395 10.898 0.185 1 96 32 HIS B C 1
ATOM 2450 O O . HIS B 1 32 ? -4.895 9.883 0.682 1 96 32 HIS B O 1
ATOM 2456 N N . PHE B 1 33 ? -6.555 11.281 0.434 1 97.12 33 PHE B N 1
ATOM 2457 C CA . PHE B 1 33 ? -7.547 10.5 1.159 1 97.12 33 PHE B CA 1
ATOM 2458 C C . PHE B 1 33 ? -8.961 10.875 0.723 1 97.12 33 PHE B C 1
ATOM 2460 O O . PHE B 1 33 ? -9.312 12.055 0.695 1 97.12 33 PHE B O 1
ATOM 2467 N N . ALA B 1 34 ? -9.727 9.859 0.444 1 94.81 34 ALA B N 1
ATOM 2468 C CA . ALA B 1 34 ? -11.141 10.055 0.112 1 94.81 34 ALA B CA 1
ATOM 2469 C C . ALA B 1 34 ? -11.945 8.789 0.38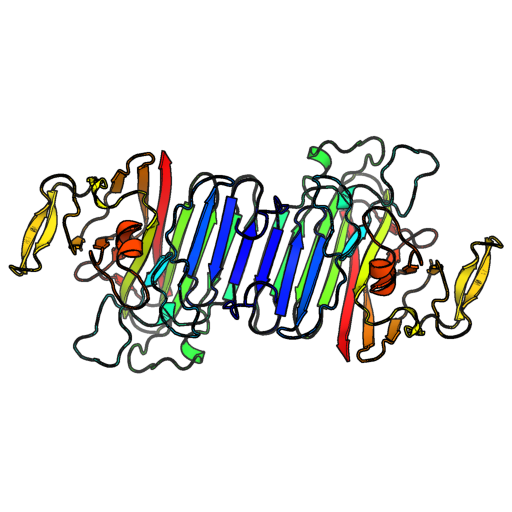8 1 94.81 34 ALA B C 1
ATOM 2471 O O . ALA B 1 34 ? -11.523 7.684 0.021 1 94.81 34 ALA B O 1
ATOM 2472 N N . PRO B 1 35 ? -13.008 8.969 1.07 1 91.81 35 PRO B N 1
ATOM 2473 C CA . PRO B 1 35 ? -13.953 7.848 0.976 1 91.81 35 PRO B CA 1
ATOM 2474 C C . PRO B 1 35 ? -14.305 7.492 -0.467 1 91.81 35 PRO B C 1
ATOM 2476 O O . PRO B 1 35 ? -14.367 8.375 -1.325 1 91.81 35 PRO B O 1
ATOM 2479 N N . ARG B 1 36 ? -14.461 6.25 -0.703 1 88 36 ARG B N 1
ATOM 2480 C CA . ARG B 1 36 ? -14.664 5.789 -2.072 1 88 36 ARG B CA 1
ATOM 2481 C C . ARG B 1 36 ? -15.828 6.523 -2.732 1 88 36 ARG B C 1
ATOM 2483 O O . ARG B 1 36 ? -16.906 6.625 -2.158 1 88 36 ARG B O 1
ATOM 2490 N N . GLY B 1 37 ? -15.594 7.059 -3.885 1 86.31 37 GLY B N 1
ATOM 2491 C CA . GLY B 1 37 ? -16.609 7.734 -4.668 1 86.31 37 GLY B CA 1
ATOM 2492 C C . GLY B 1 37 ? -16.875 9.156 -4.203 1 86.31 37 GLY B C 1
ATOM 2493 O O . GLY B 1 37 ? -17.75 9.836 -4.734 1 86.31 37 GLY B O 1
ATOM 2494 N N . GLN B 1 38 ? -16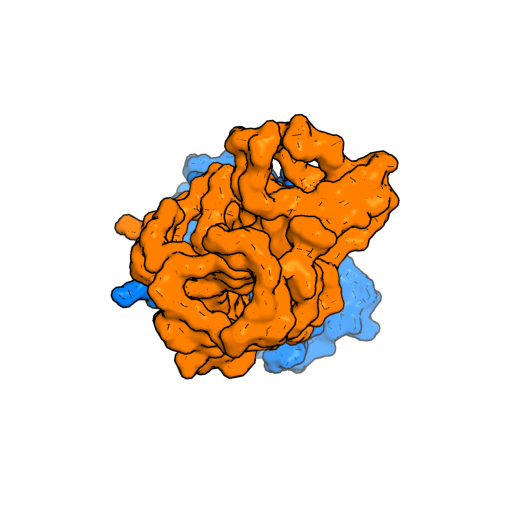.203 9.625 -3.227 1 91.69 38 GLN B N 1
ATOM 2495 C CA . GLN B 1 38 ? -16.406 10.969 -2.686 1 91.69 38 GLN B CA 1
ATOM 2496 C C . GLN B 1 38 ? -15.227 11.883 -3.012 1 91.69 38 GLN B C 1
ATOM 2498 O O . GLN B 1 38 ? -14.195 11.422 -3.508 1 91.69 38 GLN B O 1
ATOM 2503 N N . LYS B 1 39 ? -15.461 13.141 -2.793 1 93.62 39 LYS B N 1
ATOM 2504 C CA . LYS B 1 39 ? -14.398 14.125 -2.984 1 93.62 39 LYS B CA 1
ATOM 2505 C C . LYS B 1 39 ? -13.281 13.93 -1.964 1 93.62 39 LYS B C 1
ATOM 2507 O O . LYS B 1 39 ? -13.539 13.555 -0.819 1 93.62 39 LYS B O 1
ATOM 2512 N N . PRO B 1 40 ? -12.125 14.289 -2.385 1 96.12 40 PRO B N 1
ATOM 2513 C CA . PRO B 1 40 ? -11.016 14.172 -1.439 1 96.12 40 PRO B CA 1
ATOM 2514 C C . PRO B 1 40 ? -11.148 15.109 -0.243 1 96.12 40 PRO B C 1
ATOM 2516 O O . PRO B 1 40 ? -11.648 16.234 -0.389 1 96.12 40 PRO B O 1
ATOM 2519 N N . TRP B 1 41 ? -10.695 14.586 0.91 1 97.5 41 TRP B N 1
ATOM 2520 C CA . TRP B 1 41 ? -10.664 15.406 2.115 1 97.5 41 TRP B CA 1
ATOM 2521 C C . TRP B 1 41 ? -9.445 16.328 2.115 1 97.5 41 TRP B C 1
ATOM 2523 O O . TRP B 1 41 ? -9.469 17.406 2.717 1 97.5 41 TRP B O 1
ATOM 2533 N N . ILE B 1 42 ? -8.406 15.867 1.46 1 96.69 42 ILE B N 1
ATOM 2534 C CA . ILE B 1 42 ? -7.086 16.484 1.498 1 96.69 42 ILE B CA 1
ATOM 2535 C C . ILE B 1 42 ? -6.754 17.078 0.132 1 96.69 42 ILE B C 1
ATOM 2537 O O . ILE B 1 42 ? -7.023 16.469 -0.902 1 96.69 42 ILE B O 1
ATOM 2541 N N . PHE B 1 43 ? -6.168 18.266 0.127 1 97 43 PHE B N 1
ATOM 2542 C CA . PHE B 1 43 ? -5.871 18.969 -1.11 1 97 43 PHE B CA 1
ATOM 2543 C C . PHE B 1 43 ? -4.496 18.578 -1.64 1 97 43 PHE B C 1
ATOM 2545 O O . PHE B 1 43 ? -3.529 18.5 -0.878 1 97 43 PHE B O 1
ATOM 2552 N N . ARG B 1 44 ? -4.469 18.359 -2.859 1 94.06 44 ARG B N 1
ATOM 2553 C CA . ARG B 1 44 ? -3.246 18.219 -3.645 1 94.06 44 ARG B CA 1
ATOM 2554 C C . ARG B 1 44 ? -3.385 18.906 -5.004 1 94.06 44 ARG B C 1
ATOM 2556 O O . ARG B 1 44 ? -4.328 18.625 -5.746 1 94.06 44 ARG B O 1
ATOM 2563 N N . SER B 1 45 ? -2.379 19.688 -5.324 1 91.88 45 SER B N 1
ATOM 2564 C CA . SER B 1 45 ? -2.416 20.328 -6.633 1 91.88 45 SER B CA 1
ATOM 2565 C C . SER B 1 45 ? -2.191 19.312 -7.754 1 91.88 45 SER B C 1
ATOM 2567 O O . SER B 1 45 ? -1.346 18.422 -7.633 1 91.88 45 SER B O 1
ATOM 2569 N N . PRO B 1 46 ? -2.92 19.406 -8.844 1 86.69 46 PRO B N 1
ATOM 2570 C CA . PRO B 1 46 ? -2.637 18.547 -9.992 1 86.69 46 PRO B CA 1
ATOM 2571 C C . PRO B 1 46 ? -1.239 18.781 -10.57 1 86.69 46 PRO B C 1
ATOM 2573 O O . PRO B 1 46 ? -0.71 17.922 -11.273 1 86.69 46 PRO B O 1
ATOM 2576 N N . ASN B 1 47 ? -0.637 19.906 -10.219 1 85.94 47 ASN B N 1
ATOM 2577 C CA . ASN B 1 47 ? 0.677 20.266 -10.742 1 85.94 47 ASN B CA 1
ATOM 2578 C C . ASN B 1 47 ? 1.764 20.109 -9.688 1 85.94 47 ASN B C 1
ATOM 2580 O O . ASN B 1 47 ? 2.85 20.688 -9.82 1 85.94 47 ASN B O 1
ATOM 2584 N N . THR B 1 48 ? 1.461 19.438 -8.68 1 87.25 48 THR B N 1
ATOM 2585 C CA . THR B 1 48 ? 2.434 19.219 -7.609 1 87.25 48 THR B CA 1
ATOM 2586 C C . THR B 1 48 ? 3.73 18.656 -8.172 1 87.25 48 THR B C 1
ATOM 2588 O O . THR B 1 48 ? 3.719 17.625 -8.844 1 87.25 48 THR B O 1
ATOM 2591 N N . PRO B 1 49 ? 4.758 19.359 -7.949 1 86.88 49 PRO B N 1
ATOM 2592 C CA . PRO B 1 49 ? 6.047 18.781 -8.32 1 86.88 49 PRO B CA 1
ATOM 2593 C C . PRO B 1 49 ? 6.508 17.703 -7.344 1 86.88 49 PRO B C 1
ATOM 2595 O O . PRO B 1 49 ? 6.449 17.891 -6.129 1 86.88 49 PRO B O 1
ATOM 2598 N N . TYR B 1 50 ? 6.906 16.562 -7.828 1 89.12 50 TYR B N 1
ATOM 2599 C CA . TYR B 1 50 ? 7.414 15.484 -6.988 1 89.12 50 TYR B CA 1
ATOM 2600 C C . TYR B 1 50 ? 8.93 15.367 -7.117 1 89.12 50 TYR B C 1
ATOM 2602 O O . TYR B 1 50 ? 9.438 14.359 -7.605 1 89.12 50 TYR B O 1
ATOM 2610 N N . THR B 1 51 ? 9.531 16.375 -6.59 1 89.38 51 THR B N 1
ATOM 2611 C CA . THR B 1 51 ? 10.992 16.406 -6.594 1 89.38 51 THR B CA 1
ATOM 2612 C C . THR B 1 51 ? 11.555 15.781 -5.324 1 89.38 51 THR B C 1
ATOM 2614 O O . THR B 1 51 ? 11.125 16.125 -4.219 1 89.38 51 THR B O 1
ATOM 2617 N N . PRO B 1 52 ? 12.531 14.891 -5.461 1 89.31 52 PRO B N 1
ATOM 2618 C CA . PRO B 1 52 ? 13.117 14.266 -4.273 1 89.31 52 PRO B CA 1
ATOM 2619 C C . PRO B 1 52 ? 13.719 15.281 -3.305 1 89.31 52 PRO B C 1
ATOM 2621 O O . PRO B 1 52 ? 14.328 16.266 -3.734 1 89.31 52 PRO B O 1
ATOM 2624 N N . ALA B 1 53 ? 13.406 15.102 -2.033 1 88.88 53 ALA B N 1
ATOM 2625 C CA . ALA B 1 53 ? 14 15.852 -0.926 1 88.88 53 ALA B CA 1
ATOM 2626 C C . ALA B 1 53 ? 13.547 17.312 -0.946 1 88.88 53 ALA B C 1
ATOM 2628 O O . ALA B 1 53 ? 14.203 18.172 -0.369 1 88.88 53 ALA B O 1
ATOM 2629 N N . ARG B 1 54 ? 12.523 17.578 -1.615 1 91.44 54 ARG B N 1
ATOM 2630 C CA . ARG B 1 54 ? 11.938 18.906 -1.614 1 91.44 54 ARG B CA 1
ATOM 2631 C C . ARG B 1 54 ? 10.547 18.891 -0.986 1 91.44 54 ARG B C 1
ATOM 2633 O O . ARG B 1 54 ? 9.766 17.969 -1.213 1 91.44 54 ARG B O 1
ATOM 2640 N N . GLU B 1 55 ? 10.297 19.953 -0.212 1 92.75 55 GLU B N 1
ATOM 2641 C CA . GLU B 1 55 ? 8.984 20.047 0.432 1 92.75 55 GLU B CA 1
ATOM 2642 C C . GLU B 1 55 ? 7.867 20.109 -0.602 1 92.75 55 GLU B C 1
ATOM 2644 O O . GLU B 1 55 ? 8.031 20.688 -1.672 1 92.75 55 GLU B O 1
ATOM 2649 N N . ILE B 1 56 ? 6.801 19.531 -0.28 1 94.06 56 ILE B N 1
ATOM 2650 C CA . ILE B 1 56 ? 5.625 19.516 -1.143 1 94.06 56 ILE B CA 1
ATOM 2651 C C . ILE B 1 56 ? 4.492 20.297 -0.487 1 94.06 56 ILE B C 1
ATOM 2653 O O . ILE B 1 56 ? 4.195 20.109 0.693 1 94.06 56 ILE B O 1
ATOM 2657 N N . TYR B 1 57 ? 3.916 21.219 -1.258 1 94.62 57 TYR B N 1
ATOM 2658 C CA . TYR B 1 57 ? 2.748 21.953 -0.794 1 94.62 57 TYR B CA 1
ATOM 2659 C C . TYR B 1 57 ? 1.464 21.188 -1.104 1 94.62 57 TYR B C 1
ATOM 2661 O O . TYR B 1 57 ? 1.156 20.938 -2.27 1 94.62 57 TYR B O 1
ATOM 2669 N N . GLY B 1 58 ? 0.761 20.812 -0.051 1 96.06 58 GLY B N 1
ATOM 2670 C CA . GLY B 1 58 ? -0.404 19.938 -0.142 1 96.06 58 GLY B CA 1
ATOM 2671 C C . GLY B 1 58 ? -0.317 18.734 0.76 1 96.06 58 GLY B C 1
ATOM 2672 O O . GLY B 1 58 ? 0.724 18.469 1.372 1 96.06 58 GLY B O 1
ATOM 2673 N N . GLY B 1 59 ? -1.41 18.031 0.882 1 97.69 59 GLY B N 1
ATOM 2674 C CA . GLY B 1 59 ? -1.399 16.875 1.773 1 97.69 59 GLY B CA 1
ATOM 2675 C C . GLY B 1 59 ? -1.343 17.266 3.24 1 97.69 59 GLY B C 1
ATOM 2676 O O . GLY B 1 59 ? -2.016 18.203 3.668 1 97.69 59 GLY B O 1
ATOM 2677 N N . ILE B 1 60 ? -0.594 16.391 3.996 1 98.69 60 ILE B N 1
ATOM 2678 C CA . ILE B 1 60 ? -0.368 16.656 5.41 1 98.69 60 ILE B CA 1
ATOM 2679 C C . ILE B 1 60 ? 1.126 16.578 5.719 1 98.69 60 ILE B C 1
ATOM 2681 O O . ILE B 1 60 ? 1.612 15.57 6.227 1 98.69 60 ILE B O 1
ATOM 2685 N N . PRO B 1 61 ? 1.851 17.688 5.402 1 98.38 61 PRO B N 1
ATOM 2686 C CA . PRO B 1 61 ? 3.27 17.703 5.766 1 98.38 61 PRO B CA 1
ATOM 2687 C C . PRO B 1 61 ? 3.494 17.547 7.27 1 98.38 61 PRO B C 1
ATOM 2689 O O . PRO B 1 61 ? 2.74 18.094 8.07 1 98.38 61 PRO B O 1
ATOM 2692 N N . VAL B 1 62 ? 4.492 16.75 7.605 1 98.31 62 VAL B N 1
ATOM 2693 C CA . VAL B 1 62 ? 4.922 16.609 8.992 1 98.31 62 VAL B CA 1
ATOM 2694 C C . VAL B 1 62 ? 5.996 17.641 9.312 1 98.31 62 VAL B C 1
ATOM 2696 O O . VAL B 1 62 ? 7.051 17.672 8.672 1 98.31 62 VAL B O 1
ATOM 2699 N N . ILE B 1 63 ? 5.711 18.438 10.289 1 98.19 63 ILE B N 1
ATOM 2700 C CA . ILE B 1 63 ? 6.609 19.531 10.648 1 98.19 63 ILE B CA 1
ATOM 2701 C C . ILE B 1 63 ? 7.367 19.172 11.922 1 98.19 63 ILE B C 1
ATOM 2703 O O . ILE B 1 63 ? 6.762 18.953 12.969 1 98.19 63 ILE B O 1
ATOM 2707 N N . PHE B 1 64 ? 8.594 19.156 11.852 1 96.81 64 PHE B N 1
ATOM 2708 C CA . PHE B 1 64 ? 9.508 18.812 12.938 1 96.81 64 PHE B CA 1
ATOM 2709 C C . PHE B 1 64 ? 10.953 19.016 12.508 1 96.81 64 PHE B C 1
ATOM 2711 O O . PHE B 1 64 ? 11.305 18.781 11.352 1 96.81 64 PHE B O 1
ATOM 2718 N N . PRO B 1 65 ? 11.75 19.578 13.359 1 96.06 65 PRO B N 1
ATOM 2719 C CA . PRO B 1 65 ? 11.656 19.797 14.805 1 96.06 65 PRO B CA 1
ATOM 2720 C C . PRO B 1 65 ? 11.352 21.25 15.164 1 96.06 65 PRO B C 1
ATOM 2722 O O . PRO B 1 65 ? 11.258 21.594 16.344 1 96.06 65 PRO B O 1
ATOM 2725 N N . TRP B 1 66 ? 11.219 22.109 14.141 1 96.44 66 TRP B N 1
ATOM 2726 C CA . TRP B 1 66 ? 10.836 23.484 14.422 1 96.44 66 TRP B CA 1
ATOM 2727 C C . TRP B 1 66 ? 9.742 23.953 13.469 1 96.44 66 TRP B C 1
ATOM 2729 O O . TRP B 1 66 ? 9.508 23.328 12.43 1 96.44 66 TRP B O 1
ATOM 2739 N N . PHE B 1 67 ? 9.078 24.922 13.836 1 96.56 67 PHE B N 1
ATOM 2740 C CA . PHE B 1 67 ? 8.008 25.531 13.039 1 96.56 67 PHE B CA 1
ATOM 2741 C C . PHE B 1 67 ? 8.453 26.859 12.461 1 96.56 67 PHE B C 1
ATOM 2743 O O . PHE B 1 67 ? 8.891 27.75 13.195 1 96.56 67 PHE B O 1
ATOM 2750 N N . GLY B 1 68 ? 8.32 26.969 11.164 1 94.75 68 GLY B N 1
ATOM 2751 C CA . GLY B 1 68 ? 8.734 28.188 10.5 1 94.75 68 GLY B CA 1
ATOM 2752 C C . GLY B 1 68 ? 10.234 28.297 10.305 1 94.75 68 GLY B C 1
ATOM 2753 O O . GLY B 1 68 ? 10.93 27.281 10.297 1 94.75 68 GLY B O 1
ATOM 2754 N N . ARG B 1 69 ? 10.773 29.453 10.055 1 92.25 69 ARG B N 1
ATOM 2755 C CA . ARG B 1 69 ? 12.195 29.703 9.812 1 92.25 69 ARG B CA 1
ATOM 2756 C C . ARG B 1 69 ? 12.953 29.844 11.133 1 92.25 69 ARG B C 1
ATOM 2758 O O . ARG B 1 69 ? 12.406 30.328 12.125 1 92.25 69 ARG B O 1
ATOM 2765 N N . GLN B 1 70 ? 14.125 29.422 10.977 1 88.19 70 GLN B N 1
ATOM 2766 C CA . GLN B 1 70 ? 15.016 29.625 12.117 1 88.19 70 GLN B CA 1
ATOM 2767 C C . GLN B 1 70 ? 15.789 30.938 11.992 1 88.19 70 GLN B C 1
ATOM 2769 O O . GLN B 1 70 ? 16.469 31.156 10.992 1 88.19 70 GLN B O 1
ATOM 2774 N N . GLU B 1 71 ? 15.672 31.703 12.961 1 81.38 71 GLU B N 1
ATOM 2775 C CA . GLU B 1 71 ? 16.297 33.031 12.906 1 81.38 71 GLU B CA 1
ATOM 2776 C C . GLU B 1 71 ? 17.812 32.906 12.891 1 81.38 71 GLU B C 1
ATOM 2778 O O . GLU B 1 71 ? 18.5 33.625 12.156 1 81.38 71 GLU B O 1
ATOM 2783 N N . ASP B 1 72 ? 18.375 32 13.68 1 84.81 72 ASP B N 1
ATOM 2784 C CA . ASP B 1 72 ? 19.828 31.906 13.859 1 84.81 72 ASP B CA 1
ATOM 2785 C C . ASP B 1 72 ? 20.453 30.984 12.828 1 84.81 72 ASP B C 1
ATOM 2787 O O . ASP B 1 72 ? 21.656 30.766 12.828 1 84.81 72 ASP B O 1
ATOM 2791 N N . ALA B 1 73 ? 19.672 30.406 11.945 1 87.5 73 ALA B N 1
ATOM 2792 C CA . ALA B 1 73 ? 20.141 29.5 10.891 1 87.5 73 ALA B CA 1
ATOM 2793 C C . ALA B 1 73 ? 19.359 29.719 9.602 1 87.5 73 ALA B C 1
ATOM 2795 O O . ALA B 1 73 ? 18.484 28.922 9.258 1 87.5 73 ALA B O 1
ATOM 2796 N N . PRO B 1 74 ? 19.766 30.719 8.891 1 83.88 74 PRO B N 1
ATOM 2797 C CA . PRO B 1 74 ? 18.984 31.078 7.715 1 83.88 74 PRO B CA 1
ATOM 2798 C C . PRO B 1 74 ? 18.969 30 6.645 1 83.88 74 PRO B C 1
ATOM 2800 O O . PRO B 1 74 ? 18.047 29.922 5.836 1 83.88 74 PRO B O 1
ATOM 2803 N N . ASP B 1 75 ? 19.906 29.125 6.68 1 86.19 75 ASP B N 1
ATOM 2804 C CA . ASP B 1 75 ? 20 28.094 5.656 1 86.19 75 ASP B CA 1
ATOM 2805 C C . ASP B 1 75 ? 19.234 26.844 6.074 1 86.19 75 ASP B C 1
ATOM 2807 O O . ASP B 1 75 ? 19.094 25.891 5.293 1 86.19 75 ASP B O 1
ATOM 2811 N N . ALA B 1 76 ? 18.703 26.906 7.277 1 90.12 76 ALA B N 1
ATOM 2812 C CA . ALA B 1 76 ? 17.906 25.781 7.734 1 90.12 76 ALA B CA 1
ATOM 2813 C C . ALA B 1 76 ? 16.594 25.688 6.965 1 90.12 76 ALA B C 1
ATOM 2815 O O . ALA B 1 76 ? 16 26.703 6.625 1 90.12 76 ALA B O 1
ATOM 2816 N N . PRO B 1 77 ? 16.172 24.484 6.668 1 91.94 77 PRO B N 1
ATOM 2817 C CA . PRO B 1 77 ? 14.891 24.344 5.961 1 91.94 77 PRO B CA 1
ATOM 2818 C C . PRO B 1 77 ? 13.711 24.906 6.758 1 91.94 77 PRO B C 1
ATOM 2820 O O . PRO B 1 77 ? 13.648 24.719 7.98 1 91.94 77 PRO B O 1
ATOM 2823 N N . ASN B 1 78 ? 12.781 25.609 6.043 1 93.81 78 ASN B N 1
ATOM 2824 C CA . ASN B 1 78 ? 11.539 26.047 6.676 1 93.81 78 ASN B CA 1
ATOM 2825 C C . ASN B 1 78 ? 10.742 24.859 7.207 1 93.81 78 ASN B C 1
ATOM 2827 O O . ASN B 1 78 ? 10.555 23.859 6.504 1 93.81 78 ASN B O 1
ATOM 2831 N N . HIS B 1 79 ? 10.312 24.906 8.508 1 96.62 79 HIS B N 1
ATOM 2832 C CA . HIS B 1 79 ? 9.445 23.906 9.125 1 96.62 79 HIS B CA 1
ATOM 2833 C C . HIS B 1 79 ? 10.211 22.625 9.43 1 96.62 79 HIS B C 1
ATOM 2835 O O . HIS B 1 79 ? 9.617 21.547 9.547 1 96.62 79 HIS B O 1
ATOM 2841 N N . GLY B 1 80 ? 11.523 22.688 9.516 1 94.62 80 GLY B N 1
ATOM 2842 C CA . GLY B 1 80 ? 12.305 21.516 9.852 1 94.62 80 GLY B CA 1
ATOM 2843 C C . GLY B 1 80 ? 12.664 20.672 8.641 1 94.62 80 GLY B C 1
ATOM 2844 O O . GLY B 1 80 ? 12.539 21.125 7.5 1 94.62 80 GLY B O 1
ATOM 2845 N N . PHE B 1 81 ? 13.133 19.422 8.922 1 92.81 81 PHE B N 1
ATOM 2846 C CA . PHE B 1 81 ? 13.766 18.688 7.828 1 92.81 81 PHE B CA 1
ATOM 2847 C C . PHE B 1 81 ? 13.094 17.344 7.625 1 92.81 81 PHE B C 1
ATOM 2849 O O . PHE B 1 81 ? 13.328 16.672 6.617 1 92.81 81 PHE B O 1
ATOM 2856 N N . VAL B 1 82 ? 12.188 16.875 8.516 1 94.19 82 VAL B N 1
ATOM 2857 C CA . VAL B 1 82 ? 11.703 15.5 8.469 1 94.19 82 VAL B CA 1
ATOM 2858 C C . VAL B 1 82 ? 10.805 15.312 7.246 1 94.19 82 VAL B C 1
ATOM 2860 O O . VAL B 1 82 ? 10.664 14.195 6.742 1 94.19 82 VAL B O 1
ATOM 2863 N N . ARG B 1 83 ? 10.156 16.406 6.777 1 94.94 83 ARG B N 1
ATOM 2864 C CA . ARG B 1 83 ? 9.25 16.297 5.637 1 94.94 83 ARG B CA 1
ATOM 2865 C C . ARG B 1 83 ? 10.031 16.078 4.344 1 94.94 83 ARG B C 1
ATOM 2867 O O . ARG B 1 83 ? 9.445 15.719 3.318 1 94.94 83 ARG B O 1
ATOM 2874 N N . GLN B 1 84 ? 11.367 16.281 4.406 1 92.81 84 GLN B N 1
ATOM 2875 C CA . GLN B 1 84 ? 12.211 16.078 3.229 1 92.81 84 GLN B CA 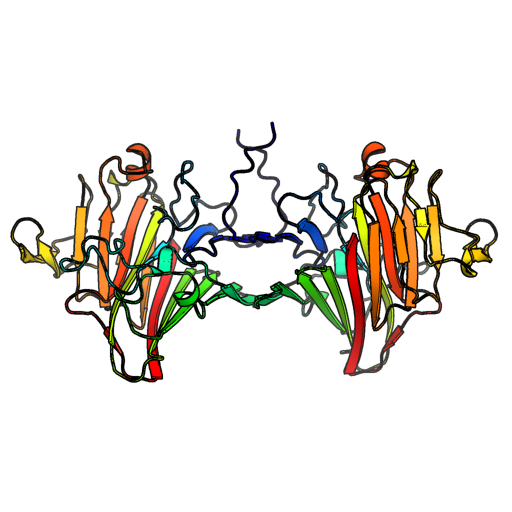1
ATOM 2876 C C . GLN B 1 84 ? 12.891 14.703 3.273 1 92.81 84 GLN B C 1
ATOM 2878 O O . GLN B 1 84 ? 13.438 14.25 2.27 1 92.81 84 GLN B O 1
ATOM 2883 N N . ALA B 1 85 ? 12.812 14.07 4.371 1 93 85 ALA B N 1
ATOM 2884 C CA . ALA B 1 85 ? 13.484 12.781 4.551 1 93 85 ALA B CA 1
ATOM 2885 C C . ALA B 1 85 ? 12.633 11.641 4.02 1 93 85 ALA B C 1
ATOM 2887 O O . ALA B 1 85 ? 11.414 11.766 3.898 1 93 85 ALA B O 1
ATOM 2888 N N . THR B 1 86 ? 13.297 10.57 3.715 1 91.81 86 THR B N 1
ATOM 2889 C CA . THR B 1 86 ? 12.586 9.359 3.326 1 91.81 86 THR B CA 1
ATOM 2890 C C . THR B 1 86 ? 12.289 8.492 4.543 1 91.81 86 THR B C 1
ATOM 2892 O O . THR B 1 86 ? 13.195 8.156 5.312 1 91.81 86 THR B O 1
ATOM 2895 N N . TRP B 1 87 ? 11.086 8.156 4.703 1 94.38 87 TRP B N 1
ATOM 2896 C CA . TRP B 1 87 ? 10.633 7.305 5.797 1 94.38 87 TRP B CA 1
ATOM 2897 C C . TRP B 1 87 ? 10.477 5.859 5.328 1 94.38 87 TRP B C 1
ATOM 2899 O O . TRP B 1 87 ? 10.516 5.582 4.129 1 94.38 87 TRP B O 1
ATOM 2909 N N . LYS B 1 88 ? 10.367 4.945 6.328 1 92.38 88 LYS B N 1
ATOM 2910 C CA . LYS B 1 88 ? 10.18 3.527 6.039 1 92.38 88 LYS B CA 1
ATOM 2911 C C . LYS B 1 88 ? 8.805 3.055 6.508 1 92.38 88 LYS B C 1
ATOM 2913 O O . LYS B 1 88 ? 8.281 3.545 7.508 1 92.38 88 LYS B O 1
ATOM 2918 N N . ILE B 1 89 ? 8.289 2.078 5.781 1 93.5 89 ILE B N 1
ATOM 2919 C CA . ILE B 1 89 ? 7.066 1.435 6.246 1 93.5 89 ILE B CA 1
ATOM 2920 C C . ILE B 1 89 ? 7.367 0.579 7.477 1 93.5 89 ILE B C 1
ATOM 2922 O O . ILE B 1 89 ? 8.117 -0.395 7.391 1 93.5 89 ILE B O 1
ATOM 2926 N N . GLU B 1 90 ? 6.809 0.963 8.5 1 93.31 90 GLU B N 1
ATOM 2927 C CA . GLU B 1 90 ? 7.016 0.212 9.734 1 93.31 90 GLU B CA 1
ATOM 2928 C C . GLU B 1 90 ? 6.004 -0.924 9.867 1 93.31 90 GLU B C 1
ATOM 2930 O O . GLU B 1 90 ? 6.367 -2.045 10.227 1 93.31 90 GLU B O 1
ATOM 2935 N N . SER B 1 91 ? 4.754 -0.522 9.602 1 93.56 91 SER B N 1
ATOM 2936 C CA . SER B 1 91 ? 3.721 -1.55 9.688 1 93.56 91 SER B CA 1
ATOM 2937 C C . SER B 1 91 ? 2.449 -1.121 8.961 1 93.56 91 SER B C 1
ATOM 2939 O O . SER B 1 91 ? 2.215 0.072 8.758 1 93.56 91 SER B O 1
ATOM 2941 N N . ALA B 1 92 ? 1.695 -2.135 8.539 1 92.88 92 ALA B N 1
ATOM 2942 C CA . ALA B 1 92 ? 0.329 -1.978 8.047 1 92.88 92 ALA B CA 1
ATOM 2943 C C . ALA B 1 92 ? -0.562 -3.119 8.531 1 92.88 92 ALA B C 1
ATOM 2945 O O . ALA B 1 92 ? -0.14 -4.277 8.547 1 92.88 92 ALA B O 1
ATOM 2946 N N . GLU B 1 93 ? -1.721 -2.727 8.961 1 92.38 93 GLU B N 1
ATOM 2947 C CA . GLU B 1 93 ? -2.664 -3.734 9.438 1 92.38 93 GLU B CA 1
ATOM 2948 C C . GLU B 1 93 ? -4.105 -3.314 9.156 1 92.38 93 GLU B C 1
ATOM 2950 O O . GLU B 1 93 ? -4.43 -2.127 9.188 1 92.38 93 GLU B O 1
ATOM 2955 N N . GLN B 1 94 ? -4.879 -4.324 8.859 1 90.94 94 GLN B N 1
ATOM 2956 C CA . GLN B 1 94 ? -6.301 -4.094 8.625 1 90.94 94 GLN B CA 1
ATOM 2957 C C . GLN B 1 94 ? -7.152 -4.906 9.594 1 90.94 94 GLN B C 1
ATOM 2959 O O . GLN B 1 94 ? -6.914 -6.102 9.789 1 90.94 94 GLN B O 1
ATOM 2964 N N . ASP B 1 95 ? -7.992 -4.242 10.211 1 85.69 95 ASP B N 1
ATOM 2965 C CA . ASP B 1 95 ? -9.023 -4.938 10.969 1 85.69 95 ASP B CA 1
ATOM 2966 C C . ASP B 1 95 ? -10.406 -4.691 10.367 1 85.69 95 ASP B C 1
ATOM 2968 O O . ASP B 1 95 ? -10.523 -4.305 9.203 1 85.69 95 ASP B O 1
ATOM 2972 N N . ASP B 1 96 ? -11.461 -5.035 10.984 1 79.06 96 ASP B N 1
ATOM 2973 C CA . ASP B 1 96 ? -12.797 -5.035 10.414 1 79.06 96 ASP B CA 1
ATOM 2974 C C . ASP B 1 96 ? -13.242 -3.621 10.039 1 79.06 96 ASP B C 1
ATOM 2976 O O . ASP B 1 96 ? -14.055 -3.436 9.133 1 79.06 96 ASP B O 1
ATOM 2980 N N . SER B 1 97 ? -12.594 -2.709 10.641 1 80.81 97 SER B N 1
ATOM 2981 C CA . SER B 1 97 ? -13.188 -1.387 10.477 1 80.81 97 SER B CA 1
ATOM 2982 C C . SER B 1 97 ? -12.148 -0.364 10.031 1 80.81 97 SER B C 1
ATOM 2984 O O . SER B 1 97 ? -12.5 0.763 9.672 1 80.81 97 SER B O 1
ATOM 2986 N N . CYS B 1 98 ? -10.891 -0.821 10.062 1 90.94 98 CYS B N 1
ATOM 2987 C CA . CYS B 1 98 ? -9.875 0.213 9.883 1 90.94 98 CYS B CA 1
ATOM 2988 C C . CYS B 1 98 ? -8.594 -0.373 9.305 1 90.94 98 CYS B C 1
ATOM 2990 O O . CYS B 1 98 ? -8.258 -1.528 9.57 1 90.94 98 CYS B O 1
ATOM 2992 N N . VAL B 1 99 ? -7.965 0.374 8.5 1 94.31 99 VAL B N 1
ATOM 2993 C CA . VAL B 1 99 ? -6.586 0.097 8.102 1 94.31 99 VAL B CA 1
ATOM 2994 C C . VAL B 1 99 ? -5.641 1.066 8.812 1 94.31 99 VAL B C 1
ATOM 2996 O O . VAL B 1 99 ? -5.867 2.279 8.805 1 94.31 99 VAL B O 1
ATOM 2999 N N . THR B 1 100 ? -4.656 0.526 9.445 1 96.69 100 THR B N 1
ATOM 3000 C CA . THR B 1 100 ? -3.654 1.343 10.117 1 96.69 100 THR B CA 1
ATOM 3001 C C . THR B 1 100 ? -2.297 1.203 9.438 1 96.69 100 THR B C 1
ATOM 3003 O O . THR B 1 100 ? -1.837 0.089 9.18 1 96.69 100 THR B O 1
ATOM 3006 N N . LEU B 1 101 ? -1.707 2.283 9.109 1 96.94 101 LEU B N 1
ATOM 3007 C CA . LEU B 1 101 ? -0.38 2.338 8.508 1 96.94 101 LEU B CA 1
ATOM 3008 C C . LEU B 1 101 ? 0.575 3.156 9.375 1 96.94 101 LEU B C 1
ATOM 3010 O O . LEU B 1 101 ? 0.246 4.27 9.781 1 96.94 101 LEU B O 1
ATOM 3014 N N . SER B 1 102 ? 1.729 2.6 9.664 1 97.06 102 SER B N 1
ATOM 3015 C CA . SER B 1 102 ? 2.758 3.281 10.445 1 97.06 102 SER B CA 1
ATOM 3016 C C . SER B 1 102 ? 4.051 3.424 9.648 1 97.06 102 SER B C 1
ATOM 3018 O O . SER B 1 102 ? 4.52 2.463 9.031 1 97.06 102 SER B O 1
ATOM 3020 N N . LEU B 1 103 ? 4.582 4.594 9.633 1 96.81 103 LEU B N 1
ATOM 3021 C CA . LEU B 1 103 ? 5.883 4.871 9.031 1 96.81 103 LEU B CA 1
ATOM 3022 C C . LEU B 1 103 ? 6.867 5.391 10.07 1 96.81 103 LEU B C 1
ATOM 3024 O O . LEU B 1 103 ? 6.477 6.102 11 1 96.81 103 LEU B O 1
ATOM 3028 N N . SER B 1 104 ? 8.117 5.078 9.898 1 94.38 104 SER B N 1
ATOM 3029 C CA . SER B 1 104 ? 9.141 5.492 10.852 1 94.38 104 SER B CA 1
ATOM 3030 C C . SER B 1 104 ? 10.289 6.211 10.156 1 94.38 104 SER B C 1
ATOM 3032 O O . SER B 1 104 ? 10.578 5.945 8.984 1 94.38 104 SER B O 1
ATOM 3034 N N . SER B 1 105 ? 10.922 7.008 10.992 1 84.12 105 SER B N 1
ATOM 3035 C CA . SER B 1 105 ? 12.047 7.809 10.516 1 84.12 105 SER B CA 1
ATOM 3036 C C . SER B 1 105 ? 13.375 7.281 11.055 1 84.12 105 SER B C 1
ATOM 3038 O O . SER B 1 105 ? 14.367 8.008 11.086 1 84.12 105 SER B O 1
ATOM 3040 N N . ASP B 1 106 ? 13.555 6.211 11.594 1 72.88 106 ASP B N 1
ATOM 3041 C CA . ASP B 1 106 ? 14.688 5.699 12.359 1 72.88 106 ASP B CA 1
ATOM 3042 C C . ASP B 1 106 ? 16 5.992 11.648 1 72.88 106 ASP B C 1
ATOM 3044 O O . ASP B 1 106 ? 17.031 6.184 12.297 1 72.88 106 ASP B O 1
ATOM 3048 N N . GLU B 1 107 ? 16.031 6.316 10.367 1 74.56 107 GLU B N 1
ATOM 3049 C CA . GLU B 1 107 ? 17.328 6.465 9.711 1 74.56 107 GLU B CA 1
ATOM 3050 C C . GLU B 1 107 ? 17.422 7.805 8.984 1 74.56 107 GLU B C 1
ATOM 3052 O O . GLU B 1 107 ? 18.25 7.961 8.078 1 74.56 107 GLU B O 1
ATOM 3057 N N . ILE B 1 108 ? 16.75 8.727 9.539 1 78.31 108 ILE B N 1
ATOM 3058 C CA . ILE B 1 108 ? 16.703 9.992 8.82 1 78.31 108 ILE B CA 1
ATOM 3059 C C . ILE B 1 108 ? 18.031 10.719 8.969 1 78.31 108 ILE B C 1
ATOM 3061 O O . ILE B 1 108 ? 18.484 11.406 8.047 1 78.31 108 ILE B O 1
ATOM 3065 N N . ARG B 1 109 ? 18.734 10.547 10.023 1 75.44 109 ARG B N 1
ATOM 3066 C CA . ARG B 1 109 ? 20.016 11.211 10.242 1 75.44 109 ARG B CA 1
ATOM 3067 C C . ARG B 1 109 ? 21.062 10.727 9.234 1 75.44 109 ARG B C 1
ATOM 3069 O O . ARG B 1 109 ? 21.969 11.469 8.883 1 75.44 109 ARG B O 1
ATOM 3076 N N . ALA B 1 110 ? 20.781 9.5 8.852 1 73.31 110 ALA B N 1
ATOM 3077 C CA . ALA B 1 110 ? 21.734 8.906 7.918 1 73.31 110 ALA B CA 1
ATOM 3078 C C . ALA B 1 110 ? 21.516 9.445 6.504 1 73.31 110 ALA B C 1
ATOM 3080 O O . ALA B 1 110 ? 22.328 9.188 5.609 1 73.31 110 ALA B O 1
ATOM 3081 N N . GLN B 1 111 ? 20.609 10.305 6.375 1 81.56 111 GLN B N 1
ATOM 3082 C CA . GLN B 1 111 ? 20.25 10.75 5.031 1 81.56 111 GLN B CA 1
ATOM 3083 C C . GLN B 1 111 ? 20.922 12.086 4.703 1 81.56 111 GLN B C 1
ATOM 3085 O O . GLN B 1 111 ? 20.516 12.766 3.76 1 81.56 111 GLN B O 1
ATOM 3090 N N . GLY B 1 112 ? 21.859 12.5 5.496 1 77.94 112 GLY B N 1
ATOM 3091 C CA . GLY B 1 112 ? 22.703 13.625 5.141 1 77.94 112 GLY B CA 1
ATOM 3092 C C . GLY B 1 112 ? 22.172 14.961 5.633 1 77.94 112 GLY B C 1
ATOM 3093 O O . GLY B 1 112 ? 22.609 16.016 5.18 1 77.94 112 GLY B O 1
ATOM 3094 N N . PHE B 1 113 ? 21.25 14.945 6.512 1 78.06 113 PHE B N 1
ATOM 3095 C CA . PHE B 1 113 ? 20.766 16.203 7.055 1 78.06 113 PHE B CA 1
ATOM 3096 C C . PHE B 1 113 ? 21.797 16.828 7.992 1 78.06 113 PHE B C 1
ATOM 3098 O O . PHE B 1 113 ? 22.578 16.109 8.625 1 78.06 113 PHE B O 1
ATOM 3105 N N . ASP B 1 114 ? 21.844 18.156 7.965 1 77.44 114 ASP B N 1
ATOM 3106 C CA . ASP B 1 114 ? 22.797 18.891 8.773 1 77.44 114 ASP B CA 1
ATOM 3107 C C . ASP B 1 114 ? 22.562 18.656 10.266 1 77.44 114 ASP B C 1
ATOM 3109 O O . ASP B 1 114 ? 21.625 19.219 10.844 1 77.44 114 ASP B O 1
ATOM 3113 N N . THR B 1 115 ? 23.391 17.906 10.852 1 78.12 115 THR B N 1
ATOM 3114 C CA . THR B 1 115 ? 23.25 17.531 12.25 1 78.12 115 THR B CA 1
ATOM 3115 C C . THR B 1 115 ? 23.578 18.703 13.164 1 78.12 115 THR B C 1
ATOM 3117 O O . THR B 1 115 ? 23.281 18.672 14.359 1 78.12 115 THR B O 1
ATOM 3120 N N . THR B 1 116 ? 24.125 19.688 12.602 1 83.94 116 THR B N 1
ATOM 3121 C CA . THR B 1 116 ? 24.422 20.875 13.414 1 83.94 116 THR B CA 1
ATOM 3122 C C . THR B 1 116 ? 23.141 21.625 13.75 1 83.94 116 THR B C 1
ATOM 3124 O O . THR B 1 116 ? 23.062 22.281 14.797 1 83.94 116 THR B O 1
ATOM 3127 N N . LEU B 1 117 ? 22.188 21.484 12.938 1 86.94 117 LEU B N 1
ATOM 3128 C CA . LEU B 1 117 ? 20.922 22.188 13.141 1 86.94 117 LEU B CA 1
ATOM 3129 C C . LEU B 1 117 ? 20.078 21.5 14.203 1 86.94 117 LEU B C 1
ATOM 3131 O O . LEU B 1 117 ? 19.266 22.125 14.875 1 86.94 117 LEU B O 1
ATOM 3135 N N . TRP B 1 118 ? 20.328 20.25 14.336 1 91.25 118 TRP B N 1
ATOM 3136 C CA . TRP B 1 118 ? 19.609 19.406 15.281 1 91.25 118 TRP B CA 1
ATOM 3137 C C . TRP B 1 118 ? 20.484 18.234 15.727 1 91.25 118 TRP B C 1
ATOM 3139 O O . TRP B 1 118 ? 20.359 17.125 15.195 1 91.25 118 TRP B O 1
ATOM 3149 N N . PRO B 1 119 ? 21.234 18.438 16.734 1 90.56 119 PRO B N 1
ATOM 3150 C CA . PRO B 1 119 ? 22.234 17.438 17.109 1 90.56 119 PRO B CA 1
ATOM 3151 C C . PRO B 1 119 ? 21.672 16.359 18.031 1 90.56 119 PRO B C 1
ATOM 3153 O O . PRO B 1 119 ? 22.422 15.703 18.75 1 90.56 119 PRO B O 1
ATOM 3156 N N . TYR B 1 120 ? 20.359 16.172 18.031 1 93.06 120 TYR B N 1
ATOM 3157 C CA . TYR B 1 120 ? 19.734 15.234 18.969 1 93.06 120 TYR B CA 1
ATOM 3158 C C . TYR B 1 120 ? 19.25 13.984 18.25 1 93.06 120 TYR B C 1
ATOM 3160 O O . TYR B 1 120 ? 18.656 14.07 17.172 1 93.06 120 TYR B O 1
ATOM 3168 N N . ASP B 1 121 ? 19.531 12.859 18.875 1 92.69 121 ASP B N 1
ATOM 3169 C CA . ASP B 1 121 ? 18.953 11.609 18.391 1 92.69 121 ASP B CA 1
ATOM 3170 C C . ASP B 1 121 ? 17.484 11.5 18.75 1 92.69 121 ASP B C 1
ATOM 3172 O O . ASP B 1 121 ? 17.078 11.828 19.875 1 92.69 121 ASP B O 1
ATOM 3176 N N . PHE B 1 122 ? 16.703 11.094 17.766 1 94.38 122 PHE B N 1
ATOM 3177 C CA . PHE B 1 122 ? 15.266 10.961 17.984 1 94.38 122 PHE B CA 1
ATOM 3178 C C . PHE B 1 122 ? 14.688 9.867 17.094 1 94.38 122 PHE B C 1
ATOM 3180 O O . PHE B 1 122 ? 15.336 9.414 16.141 1 94.38 122 PHE B O 1
ATOM 3187 N N . ALA B 1 123 ? 13.539 9.398 17.469 1 94.12 123 ALA B N 1
ATOM 3188 C CA . ALA B 1 123 ? 12.695 8.578 16.609 1 94.12 123 ALA B CA 1
ATOM 3189 C C . ALA B 1 123 ? 11.344 9.242 16.359 1 94.12 123 ALA B C 1
ATOM 3191 O O . ALA B 1 123 ? 10.734 9.789 17.297 1 94.12 123 ALA B O 1
ATOM 3192 N N . ALA B 1 124 ? 10.977 9.25 15.133 1 95.94 124 ALA B N 1
ATOM 3193 C CA . ALA B 1 124 ? 9.656 9.773 14.773 1 95.94 124 ALA B CA 1
ATOM 3194 C C . ALA B 1 124 ? 8.812 8.703 14.094 1 95.94 124 ALA B C 1
ATOM 3196 O O . ALA B 1 124 ? 9.328 7.867 13.352 1 95.94 124 ALA B O 1
ATOM 3197 N N . ARG B 1 125 ? 7.582 8.719 14.391 1 97.56 125 ARG B N 1
ATOM 3198 C CA . ARG B 1 125 ? 6.621 7.789 13.805 1 97.56 125 ARG B CA 1
ATOM 3199 C C . ARG B 1 125 ? 5.348 8.516 13.383 1 97.56 125 ARG B C 1
ATOM 3201 O O . ARG B 1 125 ? 4.84 9.367 14.117 1 97.56 125 ARG B O 1
ATOM 3208 N N . MET B 1 126 ? 4.879 8.203 12.203 1 98.5 126 MET B N 1
ATOM 3209 C CA . MET B 1 126 ? 3.586 8.68 11.727 1 98.5 126 MET B CA 1
ATOM 3210 C C . MET B 1 126 ? 2.611 7.52 11.547 1 98.5 126 MET B C 1
ATOM 3212 O O . MET B 1 126 ? 2.895 6.578 10.805 1 98.5 126 MET B O 1
ATOM 3216 N N . ILE B 1 127 ? 1.502 7.582 12.211 1 98.44 127 ILE B N 1
ATOM 3217 C CA . ILE B 1 127 ? 0.492 6.531 12.156 1 98.44 127 ILE B CA 1
ATOM 3218 C C . ILE B 1 127 ? -0.804 7.086 11.57 1 98.44 127 ILE B C 1
ATOM 3220 O O . ILE B 1 127 ? -1.32 8.102 12.047 1 98.44 127 ILE B O 1
ATOM 3224 N N . PHE B 1 128 ? -1.294 6.484 10.562 1 98.56 128 PHE B N 1
ATOM 3225 C CA . PHE B 1 128 ? -2.576 6.801 9.945 1 98.56 128 PHE B CA 1
ATOM 3226 C C . PHE B 1 128 ? -3.598 5.703 10.219 1 98.56 128 PHE B C 1
ATOM 3228 O O . PHE B 1 128 ? -3.291 4.516 10.094 1 98.56 128 PHE B O 1
ATOM 3235 N N . SER B 1 129 ? -4.746 6.105 10.609 1 97.81 129 SER B N 1
ATOM 3236 C CA . SER B 1 129 ? -5.867 5.18 10.742 1 97.81 129 SER B CA 1
ATOM 3237 C C . SER B 1 129 ? -7.016 5.566 9.812 1 97.81 129 SER B C 1
ATOM 3239 O O . SER B 1 129 ? -7.609 6.637 9.961 1 97.81 129 SER B O 1
ATOM 3241 N N . PHE B 1 130 ? -7.305 4.711 8.906 1 96.75 130 PHE B N 1
ATOM 3242 C CA . PHE B 1 130 ? -8.336 4.965 7.906 1 96.75 130 PHE B CA 1
ATOM 3243 C C . PHE B 1 130 ? -9.594 4.16 8.211 1 96.75 130 PHE B C 1
ATOM 3245 O O . PHE B 1 130 ? -9.586 2.932 8.117 1 96.75 130 PHE B O 1
ATOM 3252 N N . GLY B 1 131 ? -10.656 4.742 8.531 1 91 131 GLY B N 1
ATOM 3253 C CA . GLY B 1 131 ? -11.969 4.184 8.805 1 91 131 GLY B CA 1
ATOM 3254 C C . GLY B 1 131 ? -13.094 5.176 8.57 1 91 131 GLY B C 1
ATOM 3255 O O . GLY B 1 131 ? -13.07 5.926 7.59 1 91 131 GLY B O 1
ATOM 3256 N N . GLU B 1 132 ? -14.062 5.094 9.406 1 87.56 132 GLU B N 1
ATOM 3257 C CA . GLU B 1 132 ? -15.125 6.098 9.336 1 87.56 132 GLU B CA 1
ATOM 3258 C C . GLU B 1 132 ? -14.562 7.504 9.523 1 87.56 132 GLU B C 1
ATOM 3260 O O . GLU B 1 132 ? -15.07 8.461 8.93 1 87.56 132 GLU B O 1
ATOM 3265 N N . THR B 1 133 ? -13.555 7.531 10.328 1 94.31 133 THR B N 1
ATOM 3266 C CA . THR B 1 133 ? -12.789 8.758 10.516 1 94.31 133 THR B CA 1
ATOM 3267 C C . THR B 1 133 ? -11.344 8.57 10.07 1 94.31 133 THR B C 1
ATOM 3269 O O . THR B 1 133 ? -10.898 7.438 9.859 1 94.31 133 THR B O 1
ATOM 3272 N N . LEU B 1 134 ? -10.742 9.656 9.828 1 97.75 134 LEU B N 1
ATOM 3273 C CA . LEU B 1 134 ? -9.305 9.648 9.602 1 97.75 134 LEU B CA 1
ATOM 3274 C C . LEU B 1 134 ? -8.547 9.977 10.883 1 97.75 134 LEU B C 1
ATOM 3276 O O . LEU B 1 134 ? -8.68 11.078 11.43 1 97.75 134 LEU B O 1
ATOM 3280 N N . GLY B 1 135 ? -7.805 9.039 11.344 1 98.44 135 GLY B N 1
ATOM 3281 C CA . GLY B 1 135 ? -6.945 9.258 12.492 1 98.44 135 GLY B CA 1
ATOM 3282 C C . GLY B 1 135 ? -5.516 9.602 12.117 1 98.44 135 GLY B C 1
ATOM 3283 O O . GLY B 1 135 ? -4.93 8.961 11.242 1 98.44 135 GLY B O 1
ATOM 3284 N N . LEU B 1 136 ? -4.969 10.594 12.797 1 98.75 136 LEU B N 1
ATOM 3285 C CA . LEU B 1 136 ? -3.592 11.023 12.609 1 98.75 136 LEU B CA 1
ATOM 3286 C C . LEU B 1 136 ? -2.844 11.062 13.938 1 98.75 136 LEU B C 1
ATOM 3288 O O . LEU B 1 136 ? -3.305 11.688 14.898 1 98.75 136 LEU B O 1
ATOM 3292 N N . ARG B 1 137 ? -1.727 10.359 13.93 1 98.75 137 ARG B N 1
ATOM 3293 C CA . ARG B 1 137 ? -0.906 10.344 15.141 1 98.75 137 ARG B CA 1
ATOM 3294 C C . ARG B 1 137 ? 0.575 10.469 14.797 1 98.75 137 ARG B C 1
ATOM 3296 O O . ARG B 1 137 ? 1.109 9.672 14.031 1 98.75 137 ARG B O 1
ATOM 3303 N N . PHE B 1 138 ? 1.175 11.484 15.297 1 98.75 138 PHE B N 1
ATOM 3304 C CA . PHE B 1 138 ? 2.605 11.719 15.148 1 98.75 138 PHE B CA 1
ATOM 3305 C C . PHE B 1 138 ? 3.324 11.547 16.484 1 98.75 138 PHE B C 1
ATOM 3307 O O . PHE B 1 138 ? 2.951 12.172 17.484 1 98.75 138 PHE B O 1
ATOM 3314 N N . GLU B 1 139 ? 4.352 10.695 16.516 1 98.5 139 GLU B N 1
ATOM 3315 C CA . GLU B 1 139 ? 5.074 10.398 17.75 1 98.5 139 GLU B CA 1
ATOM 3316 C C . GLU B 1 139 ? 6.551 10.773 17.625 1 98.5 139 GLU B C 1
ATOM 3318 O O . GLU B 1 139 ? 7.16 10.586 16.578 1 98.5 139 GLU B O 1
ATOM 3323 N N . ILE B 1 140 ? 7.074 11.312 18.688 1 97.44 140 ILE B N 1
ATOM 3324 C CA . ILE B 1 140 ? 8.492 11.609 18.812 1 97.44 140 ILE B CA 1
ATOM 3325 C C . ILE B 1 140 ? 9.039 11.008 20.109 1 97.44 140 ILE B C 1
ATOM 3327 O O . ILE B 1 140 ? 8.438 11.156 21.172 1 97.44 140 ILE B O 1
ATOM 3331 N N . GLU B 1 141 ? 10.102 10.328 20 1 96.88 141 GLU B N 1
ATOM 3332 C CA . GLU B 1 141 ? 10.828 9.812 21.156 1 96.88 141 GLU B CA 1
ATOM 3333 C C . GLU B 1 141 ? 12.211 10.445 21.266 1 96.88 141 GLU B C 1
ATOM 3335 O O . GLU B 1 141 ? 12.922 10.578 20.266 1 96.88 141 GLU B O 1
ATOM 3340 N N . ASN B 1 142 ? 12.555 10.867 22.469 1 97.12 142 ASN B N 1
ATOM 3341 C CA . ASN B 1 142 ? 13.906 11.344 22.719 1 97.12 142 ASN B CA 1
ATOM 3342 C C . ASN B 1 142 ? 14.883 10.188 22.922 1 97.12 142 ASN B C 1
ATOM 3344 O O . ASN B 1 142 ? 14.875 9.547 23.984 1 97.12 142 ASN B O 1
ATOM 3348 N N . GLN B 1 143 ? 15.672 10.016 21.953 1 94.94 143 GLN B N 1
ATOM 3349 C CA . GLN B 1 143 ? 16.656 8.953 22.047 1 94.94 143 GLN B CA 1
ATOM 3350 C C . GLN B 1 143 ? 18.047 9.516 22.375 1 94.94 143 GLN B C 1
ATOM 3352 O O . GLN B 1 143 ? 19.047 8.828 22.203 1 94.94 143 GLN B O 1
ATOM 3357 N N . TYR B 1 144 ? 18.078 10.758 22.719 1 94.19 144 TYR B N 1
ATOM 3358 C CA . TYR B 1 144 ? 19.297 11.438 23.109 1 94.19 144 TYR B CA 1
ATOM 3359 C C . TYR B 1 144 ? 19.469 11.406 24.625 1 94.19 144 TYR B C 1
ATOM 3361 O O . TYR B 1 144 ? 18.531 11.094 25.359 1 94.19 144 TYR B O 1
ATOM 3369 N N . ALA B 1 145 ? 20.688 11.633 25.062 1 97.25 145 ALA B N 1
ATOM 3370 C CA . ALA B 1 145 ? 21.031 11.508 26.484 1 97.25 145 ALA B CA 1
ATOM 3371 C C . ALA B 1 145 ? 20.531 12.703 27.281 1 97.25 145 ALA B C 1
ATOM 3373 O O . ALA B 1 145 ? 20.438 12.641 28.516 1 97.25 145 ALA B O 1
ATOM 3374 N N . GLU B 1 146 ? 20.141 13.781 26.734 1 97.44 146 GLU B N 1
ATOM 3375 C CA . GLU B 1 146 ? 19.656 14.992 27.391 1 97.44 146 GLU B CA 1
ATOM 3376 C C . GLU B 1 146 ? 18.281 15.383 26.859 1 97.44 146 GLU B C 1
ATOM 3378 O O . GLU B 1 146 ? 17.859 14.938 25.797 1 97.44 146 GLU B O 1
ATOM 3383 N N . PRO B 1 147 ? 17.594 16.188 27.656 1 98.12 147 PRO B N 1
ATOM 3384 C CA . PRO B 1 147 ? 16.328 16.703 27.141 1 98.12 147 PRO B CA 1
ATOM 3385 C C . PRO B 1 147 ? 16.516 17.594 25.906 1 98.12 147 PRO B C 1
ATOM 3387 O O . PRO B 1 147 ? 17.562 18.219 25.75 1 98.12 147 PRO B O 1
ATOM 3390 N N . PHE B 1 148 ? 15.547 17.562 25 1 96.81 148 PHE B N 1
ATOM 3391 C CA . PHE B 1 148 ? 15.531 18.531 23.922 1 96.81 148 PHE B CA 1
ATOM 3392 C C . PHE B 1 148 ? 14.148 19.156 23.766 1 96.81 148 PHE B C 1
ATOM 3394 O O . PHE B 1 148 ? 13.148 18.578 24.219 1 96.81 148 PHE B O 1
ATOM 3401 N N . ARG B 1 149 ? 14.109 20.328 23.281 1 97.56 149 ARG B N 1
ATOM 3402 C CA . ARG B 1 149 ? 12.891 21.078 23.016 1 97.56 149 ARG B CA 1
ATOM 3403 C C . ARG B 1 149 ? 12.594 21.141 21.516 1 97.56 149 ARG B C 1
ATOM 3405 O O . ARG B 1 149 ? 13.508 21.312 20.719 1 97.56 149 ARG B O 1
ATOM 3412 N N . PHE B 1 150 ? 11.344 20.953 21.188 1 97.44 150 PHE B N 1
ATOM 3413 C CA . PHE B 1 150 ? 11.008 20.953 19.766 1 97.44 150 PHE B CA 1
ATOM 3414 C C . PHE B 1 150 ? 9.617 21.531 19.547 1 97.44 150 PHE B C 1
ATOM 3416 O O . PHE B 1 150 ? 8.867 21.75 20.5 1 97.44 150 PHE B O 1
ATOM 3423 N N . GLU B 1 151 ? 9.344 21.922 18.328 1 97.75 151 GLU B N 1
ATOM 3424 C CA . GLU B 1 151 ? 8.016 22.234 17.797 1 97.75 151 GLU B CA 1
ATOM 3425 C C . GLU B 1 151 ? 7.594 21.25 16.719 1 97.75 151 GLU B C 1
ATOM 3427 O O . GLU B 1 151 ? 8.438 20.609 16.094 1 97.75 151 GLU B O 1
ATOM 3432 N N . CYS B 1 152 ? 6.309 21.031 16.609 1 98.38 152 CYS B N 1
ATOM 3433 C CA . CYS B 1 152 ? 5.801 20.156 15.57 1 98.38 152 CYS B CA 1
ATOM 3434 C C . CYS B 1 152 ? 4.387 20.562 15.156 1 98.38 152 CYS B C 1
ATOM 3436 O O . CYS B 1 152 ? 3.717 21.297 15.875 1 98.38 152 CYS B O 1
ATOM 3438 N N . ALA B 1 153 ? 4.004 20.094 14.023 1 98.62 153 ALA B N 1
ATOM 3439 C CA . ALA B 1 153 ? 2.641 20.281 13.523 1 98.62 153 ALA B CA 1
ATOM 3440 C C . ALA B 1 153 ? 2.322 19.281 12.414 1 98.62 153 ALA B C 1
ATOM 3442 O O . ALA B 1 153 ? 3.223 18.812 11.719 1 98.62 153 ALA B O 1
ATOM 3443 N N . LEU B 1 154 ? 1.151 18.875 12.336 1 98.88 154 LEU B N 1
ATOM 3444 C CA . LEU B 1 154 ? 0.612 18.266 11.125 1 98.88 154 LEU B CA 1
ATOM 3445 C C . LEU B 1 154 ? -0.13 19.312 10.281 1 98.88 154 LEU B C 1
ATOM 3447 O O . LEU B 1 154 ? -1.216 19.75 10.664 1 98.88 154 LEU B O 1
ATOM 3451 N N . HIS B 1 155 ? 0.529 19.719 9.18 1 98.56 155 HIS B N 1
ATOM 3452 C CA . HIS B 1 155 ? 0.12 20.844 8.336 1 98.56 155 HIS B CA 1
ATOM 3453 C C . HIS B 1 155 ? -0.894 20.391 7.285 1 98.56 155 HIS B C 1
ATOM 3455 O O . HIS B 1 155 ? -0.589 20.375 6.09 1 98.56 155 HIS B O 1
ATOM 3461 N N . THR B 1 156 ? -2.113 20.219 7.738 1 98.75 156 THR B N 1
ATOM 3462 C CA . THR B 1 156 ? -3.146 19.609 6.902 1 98.75 156 THR B CA 1
ATOM 3463 C C . THR B 1 156 ? -3.73 20.641 5.938 1 98.75 156 THR B C 1
ATOM 3465 O O . THR B 1 156 ? -4.262 21.672 6.363 1 98.75 156 THR B O 1
ATOM 3468 N N . TYR B 1 157 ? -3.637 20.359 4.652 1 98.44 157 TYR B N 1
ATOM 3469 C CA . TYR B 1 157 ? -4.328 21.094 3.604 1 98.44 157 TYR B CA 1
ATOM 3470 C C . TYR B 1 157 ? -5.711 20.5 3.34 1 98.44 157 TYR B C 1
ATOM 3472 O O . TYR B 1 157 ? -5.848 19.547 2.568 1 98.44 157 TYR B O 1
ATOM 3480 N N . PHE B 1 158 ? -6.746 21.078 3.916 1 98.5 158 PHE B N 1
ATOM 3481 C CA . PHE B 1 158 ? -8.094 20.578 3.693 1 98.5 158 PHE B CA 1
ATOM 3482 C C . PHE B 1 158 ? -8.625 21.031 2.336 1 98.5 158 PHE B C 1
ATOM 3484 O O . PHE B 1 158 ? -8.578 22.219 2.01 1 98.5 158 PHE B O 1
ATOM 3491 N N . ALA B 1 159 ? -9.133 20.062 1.579 1 97.69 159 ALA B N 1
ATOM 3492 C CA . ALA B 1 159 ? -9.766 20.406 0.308 1 97.69 159 ALA B CA 1
ATOM 3493 C C . ALA B 1 159 ? -11.148 21.016 0.53 1 97.69 159 ALA B C 1
ATOM 3495 O O . ALA B 1 159 ? -12.008 20.422 1.18 1 97.69 159 ALA B O 1
ATOM 3496 N N . VAL B 1 160 ? -11.336 22.203 -0.025 1 97.12 160 VAL B N 1
ATOM 3497 C CA . VAL B 1 160 ? -12.625 22.859 0.106 1 97.12 160 VAL B CA 1
ATOM 3498 C C . VAL B 1 160 ? -13.148 23.266 -1.274 1 97.12 160 VAL B C 1
ATOM 3500 O O . VAL B 1 160 ? -12.375 23.328 -2.236 1 97.12 160 VAL B O 1
ATOM 3503 N N . ASP B 1 161 ? -14.383 23.469 -1.331 1 94.25 161 ASP B N 1
ATOM 3504 C CA . ASP B 1 161 ? -15 23.797 -2.609 1 94.25 161 ASP B CA 1
ATOM 3505 C C . ASP B 1 161 ? -14.727 25.25 -2.984 1 94.25 161 ASP B C 1
ATOM 3507 O O . ASP B 1 161 ? -14.469 25.562 -4.148 1 94.25 161 ASP B O 1
ATOM 3511 N N . ASN B 1 162 ? -14.852 26.062 -2.023 1 91.69 162 ASN B N 1
ATOM 3512 C CA . ASN B 1 162 ? -14.648 27.5 -2.207 1 91.69 162 ASN B CA 1
ATOM 3513 C C . ASN B 1 162 ? -14.156 28.172 -0.924 1 91.69 162 ASN B C 1
ATOM 3515 O O . ASN B 1 162 ? -14.93 28.344 0.022 1 91.69 162 ASN B O 1
ATOM 3519 N N . LEU B 1 163 ? -12.984 28.656 -0.997 1 95.81 163 LEU B N 1
ATOM 3520 C CA . LEU B 1 163 ? -12.375 29.281 0.177 1 95.81 163 LEU B CA 1
ATOM 3521 C C . LEU B 1 163 ? -13.211 30.453 0.663 1 95.81 163 LEU B C 1
ATOM 3523 O O . LEU B 1 163 ? -13.32 30.688 1.868 1 95.81 163 LEU B O 1
ATOM 3527 N N . GLY B 1 164 ? -13.766 31.172 -0.245 1 94.19 164 GLY B N 1
ATOM 3528 C CA . GLY B 1 164 ? -14.539 32.344 0.094 1 94.19 164 GLY B CA 1
ATOM 3529 C C . GLY B 1 164 ? -15.742 32.031 0.964 1 94.19 164 GLY B C 1
ATOM 3530 O O . GLY B 1 164 ? -16.25 32.938 1.663 1 94.19 164 GLY B O 1
ATOM 3531 N N . ALA B 1 165 ? -16.219 30.875 0.972 1 95.38 165 ALA B N 1
ATOM 3532 C CA . ALA B 1 165 ? -17.406 30.469 1.729 1 95.38 165 ALA B CA 1
ATOM 3533 C C . ALA B 1 165 ? -17.016 29.75 3.016 1 95.38 165 ALA B C 1
ATOM 3535 O O . ALA B 1 165 ? -17.875 29.453 3.846 1 95.38 165 ALA B O 1
ATOM 3536 N N . VAL B 1 166 ? -15.797 29.547 3.227 1 97.75 166 VAL B N 1
ATOM 3537 C CA . VAL B 1 166 ? -15.328 28.734 4.34 1 97.75 166 VAL B CA 1
ATOM 3538 C C . VAL B 1 166 ? -15.359 29.547 5.629 1 97.75 166 VAL B C 1
ATOM 3540 O O . VAL B 1 166 ? -15.023 30.734 5.629 1 97.75 166 VAL B O 1
ATOM 3543 N N . ARG B 1 167 ? -15.766 28.906 6.711 1 98.12 167 ARG B N 1
ATOM 3544 C CA . ARG B 1 167 ? -15.695 29.438 8.07 1 98.12 167 ARG B CA 1
ATOM 3545 C C . ARG B 1 167 ? -15.023 28.438 9.008 1 98.12 167 ARG B C 1
ATOM 3547 O O . ARG B 1 167 ? -15.359 27.25 9 1 98.12 167 ARG B O 1
ATOM 3554 N N . ILE B 1 168 ? -14.07 28.906 9.727 1 98.62 168 ILE B N 1
ATOM 3555 C CA . ILE B 1 168 ? -13.445 28.062 10.75 1 98.62 168 ILE B CA 1
ATOM 3556 C C . ILE B 1 168 ? -14.047 28.406 12.117 1 98.62 168 ILE B C 1
ATOM 3558 O O . ILE B 1 168 ? -13.93 29.531 12.594 1 98.62 168 ILE B O 1
ATOM 3562 N N . GLU B 1 169 ? -14.641 27.453 12.758 1 98.44 169 GLU B N 1
ATOM 3563 C CA . GLU B 1 169 ? -15.289 27.609 14.062 1 98.44 169 GLU B CA 1
ATOM 3564 C C . GLU B 1 169 ? -14.555 26.828 15.141 1 98.44 169 GLU B C 1
ATOM 3566 O O . GLU B 1 169 ? -13.828 25.891 14.844 1 98.44 169 GLU B O 1
ATOM 3571 N N . GLY B 1 170 ? -14.742 27.203 16.406 1 98 170 GLY B N 1
ATOM 3572 C CA . GLY B 1 170 ? -14.156 26.531 17.562 1 98 170 GLY B CA 1
ATOM 3573 C C . GLY B 1 170 ? -13.055 27.344 18.219 1 98 170 GLY B C 1
ATOM 3574 O O . GLY B 1 170 ? -12.719 27.109 19.391 1 98 170 GLY B O 1
ATOM 3575 N N . LEU B 1 171 ? -12.562 28.375 17.484 1 98 171 LEU B N 1
ATOM 3576 C CA . LEU B 1 171 ? -11.422 29.125 17.984 1 98 171 LEU B CA 1
ATOM 3577 C C . LEU B 1 171 ? -11.867 30.453 18.578 1 98 171 LEU B C 1
ATOM 3579 O O . LEU B 1 171 ? -11.039 31.328 18.875 1 98 171 LEU B O 1
ATOM 3583 N N . GLU B 1 172 ? -13.172 30.562 18.781 1 96.25 172 GLU B N 1
ATOM 3584 C CA . GLU B 1 172 ? -13.695 31.766 19.391 1 96.25 172 GLU B CA 1
ATOM 3585 C C . GLU B 1 172 ? -13.133 31.969 20.797 1 96.25 172 GLU B C 1
ATOM 3587 O O . GLU B 1 172 ? -13.07 31.016 21.578 1 96.25 172 GLU B O 1
ATOM 3592 N N . ASN B 1 173 ? -12.617 33.156 21.062 1 94.38 173 ASN B N 1
ATOM 3593 C CA . ASN B 1 173 ? -12.078 33.594 22.344 1 94.38 173 ASN B CA 1
ATOM 3594 C C . ASN B 1 173 ? -10.688 33.031 22.594 1 94.38 173 ASN B C 1
ATOM 3596 O O . ASN B 1 173 ? -10.047 33.344 23.594 1 94.38 173 ASN B O 1
ATOM 3600 N N . GLU B 1 174 ? -10.25 32.125 21.719 1 95.69 174 GLU B N 1
ATOM 3601 C CA . GLU B 1 174 ? -8.836 31.781 21.781 1 95.69 174 GLU B CA 1
ATOM 3602 C C . GLU B 1 174 ? -7.957 32.938 21.359 1 95.69 174 GLU B C 1
ATOM 3604 O O . GLU B 1 174 ? -8.383 33.781 20.547 1 95.69 174 GLU B O 1
ATOM 3609 N N . THR B 1 175 ? -6.719 32.969 21.844 1 94.94 175 THR B N 1
ATOM 3610 C CA . THR B 1 175 ? -5.863 34.125 21.594 1 94.94 175 THR B CA 1
ATOM 3611 C C . THR B 1 175 ? -4.828 33.812 20.516 1 94.94 175 THR B C 1
ATOM 3613 O O . THR B 1 175 ? -4.32 32.688 20.453 1 94.94 175 THR B O 1
ATOM 3616 N N . PHE B 1 176 ? -4.613 34.688 19.625 1 94.5 176 PHE B N 1
ATOM 3617 C CA . PHE B 1 176 ? -3.553 34.625 18.625 1 94.5 176 PHE B CA 1
ATOM 3618 C C . PHE B 1 176 ? -2.781 35.938 18.562 1 94.5 176 PHE B C 1
ATOM 3620 O O . PHE B 1 176 ? -3.248 36.969 19.078 1 94.5 176 PHE B O 1
ATOM 3627 N N . ARG B 1 177 ? -1.548 35.812 18.125 1 86.75 177 ARG B N 1
ATOM 3628 C CA . ARG B 1 177 ? -0.759 37.031 17.969 1 86.75 177 ARG B CA 1
ATOM 3629 C C . ARG B 1 177 ? -1.067 37.719 16.641 1 86.75 177 ARG B C 1
ATOM 3631 O O . ARG B 1 177 ? -0.859 37.156 15.578 1 86.75 177 ARG B O 1
ATOM 3638 N N . ASN B 1 178 ? -1.488 38.906 16.734 1 83.25 178 ASN B N 1
ATOM 3639 C CA . ASN B 1 178 ? -1.741 39.719 15.539 1 83.25 178 ASN B CA 1
ATOM 3640 C C . ASN B 1 178 ? -0.454 40 14.773 1 83.25 178 ASN B C 1
ATOM 3642 O O . ASN B 1 178 ? 0.478 40.594 15.32 1 83.25 178 ASN B O 1
ATOM 3646 N N . PRO B 1 179 ? -0.449 39.562 13.578 1 75.19 179 PRO B N 1
ATOM 3647 C CA . PRO B 1 179 ? 0.808 39.75 12.844 1 75.19 179 PRO B CA 1
ATOM 3648 C C . PRO B 1 179 ? 1.152 41.219 12.617 1 75.19 179 PRO B C 1
ATOM 3650 O O . PRO B 1 179 ? 2.326 41.562 12.461 1 75.19 179 PRO B O 1
ATOM 3653 N N . ASN B 1 180 ? 0.209 42.094 12.594 1 78.94 180 ASN B N 1
ATOM 3654 C CA . ASN B 1 180 ? 0.418 43.531 12.336 1 78.94 180 ASN B CA 1
ATOM 3655 C C . ASN B 1 180 ? 0.873 44.25 13.594 1 78.94 180 ASN B C 1
ATOM 3657 O O . ASN B 1 180 ? 1.748 45.125 13.523 1 78.94 180 ASN B O 1
ATOM 3661 N N . THR B 1 181 ? 0.244 43.844 14.734 1 82.75 181 THR B N 1
ATOM 3662 C CA . THR B 1 181 ? 0.514 44.625 15.953 1 82.75 181 THR B CA 1
ATOM 3663 C C . THR B 1 181 ? 1.459 43.844 16.875 1 82.75 181 THR B C 1
ATOM 3665 O O . THR B 1 181 ? 2.047 44.406 17.797 1 82.75 181 THR B O 1
ATOM 3668 N N . GLY B 1 182 ? 1.545 42.594 16.641 1 80.5 182 GLY B N 1
ATOM 3669 C CA . GLY B 1 182 ? 2.338 41.75 17.516 1 80.5 182 GLY B CA 1
ATOM 3670 C C . GLY B 1 182 ? 1.651 41.438 18.828 1 80.5 182 GLY B C 1
ATOM 3671 O O . GLY B 1 182 ? 2.191 40.688 19.656 1 80.5 182 GLY B O 1
ATOM 3672 N N . GLN B 1 183 ? 0.467 42 19.078 1 87.31 183 GLN B N 1
ATOM 3673 C CA . GLN B 1 183 ? -0.248 41.812 20.344 1 87.31 183 GLN B CA 1
ATOM 3674 C C . GLN B 1 183 ? -1.14 40.594 20.328 1 87.31 183 GLN B C 1
ATOM 3676 O O . GLN B 1 183 ? -1.668 40.219 19.281 1 87.31 183 GLN B O 1
ATOM 3681 N N . LEU B 1 184 ? -1.288 40.062 21.5 1 90.5 184 LEU B N 1
ATOM 3682 C CA . LEU B 1 184 ? -2.229 38.969 21.656 1 90.5 184 LEU B CA 1
ATOM 3683 C C . LEU B 1 184 ? -3.664 39.469 21.703 1 90.5 184 LEU B C 1
ATOM 3685 O O . LEU B 1 184 ? -3.955 40.469 22.375 1 90.5 184 LEU B O 1
ATOM 3689 N N . GLN B 1 185 ? -4.504 38.938 20.938 1 93.06 185 GLN B N 1
ATOM 3690 C CA . GLN B 1 185 ? -5.918 39.281 20.938 1 93.06 185 GLN B CA 1
ATOM 3691 C C . GLN B 1 185 ? -6.801 38.062 20.766 1 93.06 185 GLN B C 1
ATOM 3693 O O . GLN B 1 185 ? -6.383 37.062 20.188 1 93.06 185 GLN B O 1
ATOM 3698 N N . PRO B 1 186 ? -7.996 38.125 21.375 1 95.06 186 PRO B N 1
ATOM 3699 C CA . PRO B 1 186 ? -8.938 37.031 21.203 1 95.06 186 PRO B CA 1
ATOM 3700 C C . PRO B 1 186 ? -9.539 36.969 19.797 1 95.06 186 PRO B C 1
ATOM 3702 O O . PRO B 1 186 ? -9.711 38 19.156 1 95.06 186 PRO B O 1
ATOM 3705 N N . GLN B 1 187 ? -9.758 35.812 19.359 1 95.75 187 GLN B N 1
ATOM 3706 C CA . GLN B 1 187 ? -10.477 35.625 18.094 1 95.75 187 GLN B CA 1
ATOM 3707 C C . GLN B 1 187 ? -11.961 35.938 18.266 1 95.75 187 GLN B C 1
ATOM 3709 O O . GLN B 1 187 ? -12.641 35.312 19.094 1 95.75 187 GLN B O 1
ATOM 3714 N N . ASN B 1 188 ? -12.398 36.875 17.422 1 94.88 188 ASN B N 1
ATOM 3715 C CA . ASN B 1 188 ? -13.82 37.219 17.453 1 94.88 188 ASN B CA 1
ATOM 3716 C C . ASN B 1 188 ? -14.586 36.5 16.344 1 94.88 188 ASN B C 1
ATOM 3718 O O . ASN B 1 188 ? -14.359 36.781 15.164 1 94.88 188 ASN B O 1
ATOM 3722 N N . GLY B 1 189 ? -15.453 35.656 16.734 1 96.44 189 GLY B N 1
ATOM 3723 C CA . GLY B 1 189 ? -16.25 34.938 15.758 1 96.44 189 GLY B CA 1
ATOM 3724 C C . GLY B 1 189 ? -15.445 33.938 14.945 1 96.44 189 GLY B C 1
ATOM 3725 O O . GLY B 1 189 ? -14.289 33.656 15.266 1 96.44 189 GLY B O 1
ATOM 3726 N N . ALA B 1 190 ? -16.172 33.375 13.961 1 97.69 190 ALA B N 1
ATOM 3727 C CA . ALA B 1 190 ? -15.516 32.406 13.078 1 97.69 190 ALA B CA 1
ATOM 3728 C C . ALA B 1 190 ? -14.469 33.062 12.203 1 97.69 190 ALA B C 1
ATOM 3730 O O . ALA B 1 190 ? -14.602 34.25 11.867 1 97.69 190 ALA B O 1
ATOM 3731 N N . ILE B 1 191 ? -13.414 32.375 11.906 1 97.31 191 ILE B N 1
ATOM 3732 C CA . ILE B 1 191 ? -12.406 32.875 10.984 1 97.31 191 ILE B CA 1
ATOM 3733 C C . ILE B 1 191 ? -12.93 32.781 9.547 1 97.31 191 ILE B C 1
ATOM 3735 O O . ILE B 1 191 ? -13.469 31.75 9.148 1 97.31 191 ILE B O 1
ATOM 3739 N N . GLN B 1 192 ? -12.781 33.781 8.797 1 96.88 192 GLN B N 1
ATOM 3740 C CA . GLN B 1 192 ? -13.133 33.875 7.379 1 96.88 192 GLN B CA 1
ATOM 3741 C C . GLN B 1 192 ? -11.945 34.312 6.539 1 96.88 192 GLN B C 1
ATOM 3743 O O . GLN B 1 192 ? -10.953 34.812 7.074 1 96.88 192 GLN B O 1
ATOM 3748 N N . PHE B 1 193 ? -12.07 34.125 5.238 1 95.12 193 PHE B N 1
ATOM 3749 C CA . PHE B 1 193 ? -10.914 34.344 4.371 1 95.12 193 PHE B CA 1
ATOM 3750 C C . PHE B 1 193 ? -11.227 35.375 3.314 1 95.12 193 PHE B C 1
ATOM 3752 O O . PHE B 1 193 ? -12.07 35.156 2.438 1 95.12 193 PHE B O 1
ATOM 3759 N N . ASN B 1 194 ? -10.594 36.5 3.371 1 90.88 194 ASN B N 1
ATOM 3760 C CA . ASN B 1 194 ? -10.719 37.594 2.391 1 90.88 194 ASN B CA 1
ATOM 3761 C C . ASN B 1 194 ? -9.367 37.938 1.778 1 90.88 194 ASN B C 1
ATOM 3763 O O . ASN B 1 194 ? -9.234 38.969 1.126 1 90.88 194 ASN B O 1
ATOM 3767 N N . GLY B 1 195 ? -8.422 37.188 1.87 1 91.06 195 GLY B N 1
ATOM 3768 C CA . GLY B 1 195 ? -7.035 37.344 1.464 1 91.06 195 GLY B CA 1
ATOM 3769 C C . GLY B 1 195 ? -6.098 36.406 2.211 1 91.06 195 GLY B C 1
ATOM 3770 O O . GLY B 1 195 ? -6.543 35.438 2.832 1 91.06 195 GLY B O 1
ATOM 3771 N N . PRO B 1 196 ? -4.762 36.719 2.025 1 93.31 196 PRO B N 1
ATOM 3772 C CA . PRO B 1 196 ? -3.814 35.875 2.77 1 93.31 196 PRO B CA 1
ATOM 3773 C C . PRO B 1 196 ? -4.07 35.906 4.273 1 93.31 196 PRO B C 1
ATOM 3775 O O . PRO B 1 196 ? -4.426 36.938 4.836 1 93.31 196 PRO B O 1
ATOM 3778 N N . LEU B 1 197 ? -3.955 34.781 4.918 1 94.25 197 LEU B N 1
ATOM 3779 C CA . LEU B 1 197 ? -4.211 34.688 6.352 1 94.25 197 LEU B CA 1
ATOM 3780 C C . LEU B 1 197 ? -3.273 33.688 7.012 1 94.25 197 LEU B C 1
ATOM 3782 O O . LEU B 1 197 ? -3.08 32.562 6.496 1 94.25 197 LEU B O 1
ATOM 3786 N N . THR B 1 198 ? -2.66 34.094 8.055 1 94.19 198 THR B N 1
ATOM 3787 C CA . THR B 1 198 ? -1.952 33.25 9 1 94.19 198 THR B CA 1
ATOM 3788 C C . THR B 1 198 ? -2.33 33.594 10.438 1 94.19 198 THR B C 1
ATOM 3790 O O . THR B 1 198 ? -2.092 34.719 10.891 1 94.19 198 THR B O 1
ATOM 3793 N N . GLN B 1 199 ? -2.938 32.781 11.094 1 95.75 199 GLN B N 1
ATOM 3794 C CA . GLN B 1 199 ? -3.258 32.969 12.5 1 95.75 199 GLN B CA 1
ATOM 3795 C C . GLN B 1 199 ? -2.752 31.781 13.336 1 95.75 199 GLN B C 1
ATOM 3797 O O . GLN B 1 199 ? -3.086 30.625 13.055 1 95.75 199 GLN B O 1
ATOM 3802 N N . MET B 1 200 ? -1.979 32.062 14.281 1 95.56 200 MET B N 1
ATOM 3803 C CA . MET B 1 200 ? -1.395 31.031 15.141 1 95.56 200 MET B CA 1
ATOM 3804 C C . MET B 1 200 ? -1.946 31.141 16.562 1 95.56 200 MET B C 1
ATOM 3806 O O . MET B 1 200 ? -1.727 32.125 17.25 1 95.56 200 MET B O 1
ATOM 3810 N N . PHE B 1 201 ? -2.641 30.141 16.922 1 96.12 201 PHE B N 1
ATOM 3811 C CA . PHE B 1 201 ? -3.102 29.984 18.297 1 96.12 201 PHE B CA 1
ATOM 3812 C C . PHE B 1 201 ? -2.178 29.047 19.078 1 96.12 201 PHE B C 1
ATOM 3814 O O . PHE B 1 201 ? -2.361 27.828 19.078 1 96.12 201 PHE B O 1
ATOM 3821 N N . ASP B 1 202 ? -1.199 29.594 19.734 1 87.12 202 ASP B N 1
ATOM 3822 C CA . ASP B 1 202 ? -0.082 28.812 20.234 1 87.12 202 ASP B CA 1
ATOM 3823 C C . ASP B 1 202 ? -0.465 28.078 21.516 1 87.12 202 ASP B C 1
ATOM 3825 O O . ASP B 1 202 ? 0.274 27.219 22 1 87.12 202 ASP B O 1
ATOM 3829 N N . ALA B 1 203 ? -1.623 28.406 22.109 1 88.69 203 ALA B N 1
ATOM 3830 C CA . ALA B 1 203 ? -2.133 27.688 23.281 1 88.69 203 ALA B CA 1
ATOM 3831 C C . ALA B 1 203 ? -3.598 27.312 23.078 1 88.69 203 ALA B C 1
ATOM 3833 O O . ALA B 1 203 ? -4.477 27.812 23.781 1 88.69 203 ALA B O 1
ATOM 3834 N N . SER B 1 204 ? -3.857 26.5 22.141 1 92 204 SER B N 1
ATOM 3835 C CA . SER B 1 204 ? -5.215 26.062 21.844 1 92 204 SER B CA 1
ATOM 3836 C C . SER B 1 204 ? -5.27 24.562 21.609 1 92 204 SER B C 1
ATOM 3838 O O . SER B 1 204 ? -4.477 24.016 20.844 1 92 204 SER B O 1
ATOM 3840 N N . SER B 1 205 ? -6.168 23.906 22.281 1 94.38 205 SER B N 1
ATOM 3841 C CA . SER B 1 205 ? -6.355 22.469 22.172 1 94.38 205 SER B CA 1
ATOM 3842 C C . SER B 1 205 ? -7.82 22.109 21.938 1 94.38 205 SER B C 1
ATOM 3844 O O . SER B 1 205 ? -8.25 21 22.234 1 94.38 205 SER B O 1
ATOM 3846 N N . VAL B 1 206 ? -8.586 23.062 21.422 1 96.75 206 VAL B N 1
ATOM 3847 C CA . VAL B 1 206 ? -10.031 22.906 21.312 1 96.75 206 VAL B CA 1
ATOM 3848 C C . VAL B 1 206 ? -10.375 22.25 19.969 1 96.75 206 VAL B C 1
ATOM 3850 O O . VAL B 1 206 ? -9.617 22.359 19 1 96.75 206 VAL B O 1
ATOM 3853 N N . PRO B 1 207 ? -11.555 21.594 19.922 1 98.12 207 PRO B N 1
ATOM 3854 C CA . PRO B 1 207 ? -12.031 21.094 18.625 1 98.12 207 PRO B CA 1
ATOM 3855 C C . PRO B 1 207 ? -12.281 22.234 17.625 1 98.12 207 PRO B C 1
ATOM 3857 O O . PRO B 1 207 ? -12.633 23.344 18.031 1 98.12 207 PRO B O 1
ATOM 3860 N N . VAL B 1 208 ? -12.047 21.969 16.406 1 98.56 208 VAL B N 1
ATOM 3861 C CA . VAL B 1 208 ? -12.242 22.938 15.336 1 98.56 208 VAL B CA 1
ATOM 3862 C C . VAL B 1 208 ? -13.18 22.359 14.281 1 98.56 208 VAL B C 1
ATOM 3864 O O . VAL B 1 208 ? -13.109 21.156 13.961 1 98.56 208 VAL B O 1
ATOM 3867 N N . VAL B 1 209 ? -14.039 23.156 13.742 1 98.69 209 VAL B N 1
ATOM 3868 C CA . VAL B 1 209 ? -14.93 22.781 12.641 1 98.69 209 VAL B CA 1
ATOM 3869 C C . VAL B 1 209 ? -14.664 23.656 11.43 1 98.69 209 VAL B C 1
ATOM 3871 O O . VAL B 1 209 ? -14.656 24.891 11.539 1 98.69 209 VAL B O 1
ATOM 3874 N N . ILE B 1 210 ? -14.352 23.062 10.32 1 98.69 210 ILE B N 1
ATOM 3875 C CA . ILE B 1 210 ? -14.266 23.766 9.047 1 98.69 210 ILE B CA 1
ATOM 3876 C C . ILE B 1 210 ? -15.602 23.656 8.312 1 98.69 210 ILE B C 1
ATOM 3878 O O . ILE B 1 210 ? -15.984 22.578 7.855 1 98.69 210 ILE B O 1
ATOM 3882 N N . ARG B 1 211 ? -16.266 24.734 8.227 1 98.06 211 ARG B N 1
ATOM 3883 C CA . ARG B 1 211 ? -17.531 24.797 7.508 1 98.06 211 ARG B CA 1
ATOM 3884 C C . ARG B 1 211 ? -17.312 25.125 6.039 1 98.06 211 ARG B C 1
ATOM 3886 O O . ARG B 1 211 ? -16.781 26.203 5.711 1 98.06 211 ARG B O 1
ATOM 3893 N N . ASP B 1 212 ? -17.656 24.234 5.293 1 94.69 212 ASP B N 1
ATOM 3894 C CA . ASP B 1 212 ? -17.641 24.438 3.848 1 94.69 212 ASP B CA 1
ATOM 3895 C C . ASP B 1 212 ? -19.047 24.375 3.264 1 94.69 212 ASP B C 1
ATOM 3897 O O . ASP B 1 212 ? -20.016 24.219 4 1 94.69 212 ASP B O 1
ATOM 3901 N N . GLN B 1 213 ? -19.312 24.641 2.039 1 88.12 213 GLN B N 1
ATOM 3902 C CA . GLN B 1 213 ? -20.625 24.734 1.414 1 88.12 213 GLN B CA 1
ATOM 3903 C C . GLN B 1 213 ? -21.391 23.422 1.525 1 88.12 213 GLN B C 1
ATOM 3905 O O . GLN B 1 213 ? -22.547 23.406 1.941 1 88.12 213 GLN B O 1
ATOM 3910 N N . ASN B 1 214 ? -20.797 22.281 1.213 1 87.75 214 ASN B N 1
ATOM 3911 C CA . ASN B 1 214 ? -21.547 21.031 1.104 1 87.75 214 ASN B CA 1
ATOM 3912 C C . ASN B 1 214 ? -21.078 20.016 2.135 1 87.75 214 ASN B C 1
ATOM 3914 O O . ASN B 1 214 ? -21.656 18.938 2.258 1 87.75 214 ASN B O 1
ATOM 3918 N N . ARG B 1 215 ? -20.031 20.297 2.846 1 93.44 215 ARG B N 1
ATOM 3919 C CA . ARG B 1 215 ? -19.5 19.344 3.832 1 93.44 215 ARG B CA 1
ATOM 3920 C C . ARG B 1 215 ? -18.734 20.078 4.93 1 93.44 215 ARG B C 1
ATOM 3922 O O . ARG B 1 215 ? -18.219 21.172 4.711 1 93.44 215 ARG B O 1
ATOM 3929 N N . ASP B 1 216 ? -18.781 19.547 6.145 1 97.25 216 ASP B N 1
ATOM 3930 C CA . ASP B 1 216 ? -18.047 20.078 7.297 1 97.25 216 ASP B CA 1
ATOM 3931 C C . ASP B 1 216 ? -17 19.078 7.789 1 97.25 216 ASP B C 1
ATOM 3933 O O . ASP B 1 216 ? -17.297 17.891 7.93 1 97.25 216 ASP B O 1
ATOM 3937 N N . PHE B 1 217 ? -15.828 19.594 8.016 1 98.12 217 PHE B N 1
ATOM 3938 C CA . PHE B 1 217 ? -14.797 18.797 8.664 1 98.12 217 PHE B CA 1
ATOM 3939 C C . PHE B 1 217 ? -14.812 19.016 10.172 1 98.12 217 PHE B C 1
ATOM 3941 O O . PHE B 1 217 ? -14.82 20.156 10.641 1 98.12 217 PHE B O 1
ATOM 3948 N N . HIS B 1 218 ? -14.82 17.969 10.914 1 98.56 218 HIS B N 1
ATOM 3949 C CA . HIS B 1 218 ? -14.727 18.016 12.367 1 98.56 218 HIS B CA 1
ATOM 3950 C C . HIS B 1 218 ? -13.375 17.5 12.852 1 98.56 218 HIS B C 1
ATOM 3952 O O . HIS B 1 218 ? -13.078 16.312 12.711 1 98.56 218 HIS B O 1
ATOM 3958 N N . LEU B 1 219 ? -12.586 18.391 13.414 1 98.69 219 LEU B N 1
ATOM 3959 C CA . LEU B 1 219 ? -11.289 18.016 13.977 1 98.69 219 LEU B CA 1
ATOM 3960 C C . LEU B 1 219 ? -11.375 17.875 15.492 1 98.69 219 LEU B C 1
ATOM 3962 O O . LEU B 1 219 ? -11.727 18.828 16.188 1 98.69 219 LEU B O 1
ATOM 3966 N N . THR B 1 220 ? -10.992 16.672 15.984 1 98.5 220 THR B N 1
ATOM 3967 C CA . THR B 1 220 ? -11.109 16.391 17.406 1 98.5 220 THR B CA 1
ATOM 3968 C C . THR B 1 220 ? -9.758 16.031 18 1 98.5 220 THR B C 1
ATOM 3970 O O . THR B 1 220 ? -9.195 14.977 17.703 1 98.5 220 THR B O 1
ATOM 3973 N N . PRO B 1 221 ? -9.289 16.922 18.906 1 98.12 221 PRO B N 1
ATOM 3974 C CA . PRO B 1 221 ? -8.031 16.594 19.578 1 98.12 221 PRO B CA 1
ATOM 3975 C C . PRO B 1 221 ? -8.148 15.383 20.5 1 98.12 221 PRO B C 1
ATOM 3977 O O . PRO B 1 221 ? -9.164 15.219 21.172 1 98.12 221 PRO B O 1
ATOM 3980 N N . ARG B 1 222 ? -7.09 14.555 20.531 1 97.69 222 ARG B N 1
ATOM 3981 C CA . ARG B 1 222 ? -7.059 13.391 21.422 1 97.69 222 ARG B CA 1
ATOM 3982 C C . ARG B 1 222 ? -5.875 13.477 22.375 1 97.69 222 ARG B C 1
ATOM 3984 O O . ARG B 1 222 ? -6.008 13.172 23.562 1 97.69 222 ARG B O 1
ATOM 3991 N N . LYS B 1 223 ? -4.75 13.836 21.875 1 97.88 223 LYS B N 1
ATOM 3992 C CA . LYS B 1 223 ? -3.545 13.953 22.688 1 97.88 223 LYS B CA 1
ATOM 3993 C C . LYS B 1 223 ? -2.553 14.93 22.062 1 97.88 223 LYS B C 1
ATOM 3995 O O . LYS B 1 223 ? -2.373 14.945 20.844 1 97.88 223 LYS B O 1
ATOM 4000 N N . GLY B 1 224 ? -1.919 15.773 22.812 1 98.12 224 GLY B N 1
ATOM 4001 C CA . GLY B 1 224 ? -0.725 16.516 22.453 1 98.12 224 GLY B CA 1
ATOM 4002 C C . GLY B 1 224 ? -1.012 17.688 21.516 1 98.12 224 GLY B C 1
ATOM 4003 O O . GLY B 1 224 ? -0.087 18.328 21.031 1 98.12 224 GLY B O 1
ATOM 4004 N N . TRP B 1 225 ? -2.246 17.938 21.219 1 97.75 225 TRP B N 1
ATOM 4005 C CA . TRP B 1 225 ? -2.637 19.109 20.438 1 97.75 225 TRP B CA 1
ATOM 4006 C C . TRP B 1 225 ? -2.658 20.359 21.312 1 97.75 225 TRP B C 1
ATOM 4008 O O . TRP B 1 225 ? -3.629 20.594 22.031 1 97.75 225 TRP B O 1
ATOM 4018 N N . ASN B 1 226 ? -1.599 21.188 21.109 1 97.75 226 ASN B N 1
ATOM 4019 C CA . ASN B 1 226 ? -1.436 22.312 22.016 1 97.75 226 ASN B CA 1
ATOM 4020 C C . ASN B 1 226 ? -1.527 23.641 21.266 1 97.75 226 ASN B C 1
ATOM 4022 O O . ASN B 1 226 ? -1.604 24.703 21.891 1 97.75 226 ASN B O 1
ATOM 4026 N N . SER B 1 227 ? -1.457 23.625 20 1 97.56 227 SER B N 1
ATOM 4027 C CA . SER B 1 227 ? -1.544 24.812 19.156 1 97.56 227 SER B CA 1
ATOM 4028 C C . SER B 1 227 ? -2.375 24.547 17.906 1 97.56 227 SER B C 1
ATOM 4030 O O . SER B 1 227 ? -2.406 23.438 17.406 1 97.56 227 SER B O 1
ATOM 4032 N N . THR B 1 228 ? -3.053 25.531 17.438 1 98.19 228 THR B N 1
ATOM 4033 C CA . THR B 1 228 ? -3.781 25.5 16.188 1 98.19 228 THR B CA 1
ATOM 4034 C C . THR B 1 228 ? -3.324 26.625 15.258 1 98.19 228 THR B C 1
ATOM 4036 O O . THR B 1 228 ? -3.279 27.797 15.664 1 98.19 228 THR B O 1
ATOM 4039 N N . ILE B 1 229 ? -2.914 26.281 14.062 1 97.19 229 ILE B N 1
ATOM 4040 C CA . ILE B 1 229 ? -2.535 27.266 13.07 1 97.19 229 ILE B CA 1
ATOM 4041 C C . ILE B 1 229 ? -3.525 27.234 11.906 1 97.19 229 ILE B C 1
ATOM 4043 O O . ILE B 1 229 ? -3.854 26.172 11.391 1 97.19 229 ILE B O 1
ATOM 4047 N N . VAL B 1 230 ? -4.035 28.359 11.547 1 97.88 230 VAL B N 1
ATOM 4048 C CA . VAL B 1 230 ? -4.887 28.5 10.375 1 97.88 230 VAL B CA 1
ATOM 4049 C C . VAL B 1 230 ? -4.156 29.312 9.305 1 97.88 230 VAL B C 1
ATOM 4051 O O . VAL B 1 230 ? -3.633 30.391 9.578 1 97.88 230 VAL B O 1
ATOM 4054 N N . TRP B 1 231 ? -4.109 28.734 8.062 1 96.81 231 TRP B N 1
ATOM 4055 C CA . TRP B 1 231 ? -3.283 29.391 7.051 1 96.81 231 TRP B CA 1
ATOM 4056 C C . TRP B 1 231 ? -3.883 29.219 5.66 1 96.81 231 TRP B C 1
ATOM 4058 O O . TRP B 1 231 ? -4.434 28.156 5.34 1 96.81 231 TRP B O 1
ATOM 4068 N N . ASN B 1 232 ? -3.803 30.156 4.875 1 97.25 232 ASN B N 1
ATOM 4069 C CA . ASN B 1 232 ? -3.963 30.172 3.424 1 97.25 232 ASN B CA 1
ATOM 4070 C C . ASN B 1 232 ? -3.18 31.312 2.781 1 97.25 232 ASN B C 1
ATOM 4072 O O . ASN B 1 232 ? -3.191 32.438 3.279 1 97.25 232 ASN B O 1
ATOM 4076 N N . PRO B 1 233 ? -2.508 31.016 1.65 1 94.62 233 PRO B N 1
ATOM 4077 C CA . PRO B 1 233 ? -1.667 32.062 1.062 1 94.62 233 PRO B CA 1
ATOM 4078 C C . PRO B 1 233 ? -2.48 33.156 0.397 1 94.62 233 PRO B C 1
ATOM 4080 O O . PRO B 1 233 ? -1.96 34.25 0.152 1 94.62 233 PRO B O 1
ATOM 4083 N N . GLY B 1 234 ? -3.734 32.906 0.013 1 91.88 234 GLY B N 1
ATOM 4084 C CA . GLY B 1 234 ? -4.625 33.906 -0.593 1 91.88 234 GLY B CA 1
ATOM 4085 C C . GLY B 1 234 ? -4.242 34.25 -2.02 1 91.88 234 GLY B C 1
ATOM 4086 O O . GLY B 1 234 ? -4.969 34.969 -2.701 1 91.88 234 GLY B O 1
ATOM 4087 N N . GLU B 1 235 ? -3.07 33.812 -2.439 1 89.69 235 GLU B N 1
ATOM 4088 C CA . GLU B 1 235 ? -2.531 34.062 -3.771 1 89.69 235 GLU B CA 1
ATOM 4089 C C . GLU B 1 235 ? -1.663 32.906 -4.25 1 89.69 235 GLU B C 1
ATOM 4091 O O . GLU B 1 235 ? -1.542 31.891 -3.561 1 89.69 235 GLU B O 1
ATOM 4096 N N . ALA B 1 236 ? -1.253 33.125 -5.5 1 87.44 236 ALA B N 1
ATOM 4097 C CA . ALA B 1 236 ? -0.338 32.125 -6.035 1 87.44 236 ALA B CA 1
ATOM 4098 C C . ALA B 1 236 ? 0.969 32.094 -5.25 1 87.44 236 ALA B C 1
ATOM 4100 O O . ALA B 1 236 ? 1.422 33.125 -4.75 1 87.44 236 ALA B O 1
ATOM 4101 N N . MET B 1 237 ? 1.5 30.938 -5.09 1 87.5 237 MET B N 1
ATOM 4102 C CA . MET B 1 237 ? 2.828 30.734 -4.523 1 87.5 237 MET B CA 1
ATOM 4103 C C . MET B 1 237 ? 3.559 29.609 -5.238 1 87.5 237 MET B C 1
ATOM 4105 O O . MET B 1 237 ? 3.047 29.047 -6.211 1 87.5 237 MET B O 1
ATOM 4109 N N . ALA B 1 238 ? 4.82 29.344 -4.762 1 79.56 238 ALA B N 1
ATOM 4110 C CA . ALA B 1 238 ? 5.617 28.312 -5.438 1 79.56 238 ALA B CA 1
ATOM 4111 C C . ALA B 1 238 ? 4.844 27 -5.555 1 79.56 238 ALA B C 1
ATOM 4113 O O . ALA B 1 238 ? 4.352 26.484 -4.559 1 79.56 238 ALA B O 1
ATOM 4114 N N . ASP B 1 239 ? 4.574 26.625 -6.637 1 87.25 239 ASP B N 1
ATOM 4115 C CA . ASP B 1 239 ? 4.035 25.328 -7.051 1 87.25 239 ASP B CA 1
ATOM 4116 C C . ASP B 1 239 ? 2.516 25.312 -6.918 1 87.25 239 ASP B C 1
ATOM 4118 O O . ASP B 1 239 ? 1.889 24.266 -7.129 1 87.25 239 ASP B O 1
ATOM 4122 N N . LEU B 1 240 ? 1.864 26.406 -6.383 1 93.19 240 LEU B N 1
ATOM 4123 C CA . LEU B 1 240 ? 0.413 26.5 -6.281 1 93.19 240 LEU B CA 1
ATOM 4124 C C . LEU B 1 240 ? -0.104 27.703 -7.059 1 93.19 240 LEU B C 1
ATOM 4126 O O . LEU B 1 240 ? 0.355 28.828 -6.852 1 93.19 240 LEU B O 1
ATOM 4130 N N . SER B 1 241 ? -1.053 27.531 -7.891 1 93.25 241 SER B N 1
ATOM 4131 C CA . SER B 1 241 ? -1.689 28.609 -8.641 1 93.25 241 SER B CA 1
ATOM 4132 C C . SER B 1 241 ? -2.676 29.391 -7.773 1 93.25 241 SER B C 1
ATOM 4134 O O . SER B 1 241 ? -3 28.953 -6.664 1 93.25 241 SER B O 1
ATOM 4136 N N . ALA B 1 242 ? -3.119 30.484 -8.336 1 91.94 242 ALA B N 1
ATOM 4137 C CA . ALA B 1 242 ? -4.16 31.234 -7.645 1 91.94 242 ALA B CA 1
ATOM 4138 C C . ALA B 1 242 ? -5.441 30.422 -7.516 1 91.94 242 ALA B C 1
ATOM 4140 O O . ALA B 1 242 ? -6.156 30.531 -6.52 1 91.94 242 ALA B O 1
ATOM 4141 N N . GLN B 1 243 ? -5.695 29.688 -8.531 1 92.38 243 GLN B N 1
ATOM 4142 C CA . GLN B 1 243 ? -6.855 28.812 -8.492 1 92.38 243 GLN B CA 1
ATOM 4143 C C . GLN B 1 243 ? -6.699 27.734 -7.414 1 92.38 243 GLN B C 1
ATOM 4145 O O . GLN B 1 243 ? -7.656 27.422 -6.703 1 92.38 243 GLN B O 1
ATOM 4150 N N . ASP B 1 244 ? -5.531 27.203 -7.324 1 94.5 244 ASP B N 1
ATOM 4151 C CA . ASP B 1 244 ? -5.254 26.234 -6.273 1 94.5 244 ASP B CA 1
ATOM 4152 C C . ASP B 1 244 ? -5.535 26.828 -4.891 1 94.5 244 ASP B C 1
ATOM 4154 O O . ASP B 1 244 ? -6.148 26.172 -4.047 1 94.5 244 ASP B O 1
ATOM 4158 N N . ALA B 1 245 ? -5.137 28.047 -4.699 1 94.69 245 ALA B N 1
ATOM 4159 C CA . ALA B 1 245 ? -5.238 28.688 -3.391 1 94.69 245 ALA B CA 1
ATOM 4160 C C . ALA B 1 245 ? -6.695 28.797 -2.945 1 94.69 245 ALA B C 1
ATOM 4162 O O . ALA B 1 245 ? -6.98 28.891 -1.749 1 94.69 245 ALA B O 1
ATOM 4163 N N . ARG B 1 246 ? -7.594 28.719 -3.84 1 94.75 246 ARG B N 1
ATOM 4164 C CA . ARG B 1 246 ? -9.008 28.828 -3.518 1 94.75 246 ARG B CA 1
ATOM 4165 C C . ARG B 1 246 ? -9.602 27.469 -3.17 1 94.75 246 ARG B C 1
ATOM 4167 O O . ARG B 1 246 ? -10.742 27.391 -2.711 1 94.75 246 ARG B O 1
ATOM 4174 N N . GLY B 1 247 ? -8.797 26.453 -3.371 1 95.69 247 GLY B N 1
ATOM 4175 C CA . GLY B 1 247 ? -9.328 25.109 -3.242 1 95.69 247 GLY B CA 1
ATOM 4176 C C . GLY B 1 247 ? -8.938 24.438 -1.94 1 95.69 247 GLY B C 1
ATOM 4177 O O . GLY B 1 247 ? -9.195 23.25 -1.75 1 95.69 247 GLY B O 1
ATOM 4178 N N . PHE B 1 248 ? -8.273 25.266 -0.993 1 97.56 248 PHE B N 1
ATOM 4179 C CA . PHE B 1 248 ? -7.898 24.609 0.255 1 97.56 248 PHE B CA 1
ATOM 4180 C C . PHE B 1 248 ? -7.844 25.625 1.397 1 97.56 248 PHE B C 1
ATOM 4182 O O . PHE B 1 248 ? -7.84 26.828 1.166 1 97.56 248 PHE B O 1
ATOM 4189 N N . VAL B 1 249 ? -7.875 25.125 2.609 1 98.19 249 VAL B N 1
ATOM 4190 C CA . VAL B 1 249 ? -7.543 25.844 3.84 1 98.19 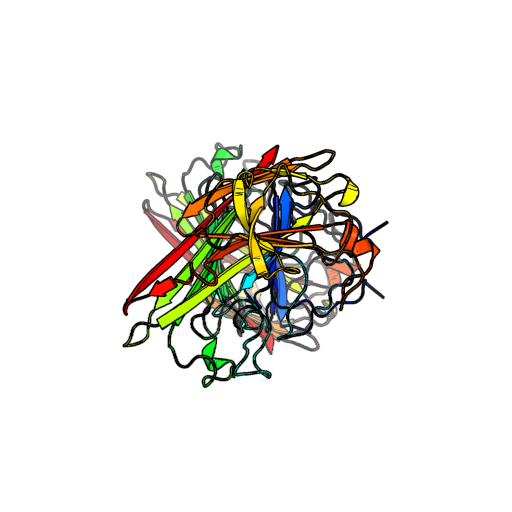249 VAL B CA 1
ATOM 4191 C C . VAL B 1 249 ? -6.695 24.953 4.742 1 98.19 249 VAL B C 1
ATOM 4193 O O . VAL B 1 249 ? -6.914 23.734 4.809 1 98.19 249 VAL B O 1
ATOM 4196 N N . CYS B 1 250 ? -5.762 25.562 5.367 1 98.44 250 CYS B N 1
ATOM 4197 C CA . CYS B 1 250 ? -4.961 24.766 6.305 1 98.44 250 CYS B CA 1
ATOM 4198 C C . CYS B 1 250 ? -5.41 25.016 7.742 1 98.44 250 CYS B C 1
ATOM 4200 O O . CYS B 1 250 ? -5.578 26.156 8.156 1 98.44 250 CYS B O 1
ATOM 4202 N N . VAL B 1 251 ? -5.684 24 8.453 1 98.56 251 VAL B N 1
ATOM 4203 C CA . VAL B 1 251 ? -5.793 23.969 9.906 1 98.56 251 VAL B CA 1
ATOM 4204 C C . VAL B 1 251 ? -4.801 22.953 10.477 1 98.56 251 VAL B C 1
ATOM 4206 O O . VAL B 1 251 ? -4.965 21.75 10.305 1 98.56 251 VAL B O 1
ATOM 4209 N N . GLU B 1 252 ? -3.828 23.422 11.125 1 98.38 252 GLU B N 1
ATOM 4210 C CA . GLU B 1 252 ? -2.711 22.609 11.586 1 98.38 252 GLU B CA 1
ATOM 4211 C C . GLU B 1 252 ? -2.818 22.328 13.078 1 98.38 252 GLU B C 1
ATOM 4213 O O . GLU B 1 252 ? -3.012 23.234 13.883 1 98.38 252 GLU B O 1
ATOM 4218 N N . ALA B 1 253 ? -2.775 21.094 13.438 1 98.56 253 ALA B N 1
ATOM 4219 C CA . ALA B 1 253 ? -2.625 20.672 14.828 1 98.56 253 ALA B CA 1
ATOM 4220 C C . ALA B 1 253 ? -1.151 20.578 15.219 1 98.56 253 ALA B C 1
ATOM 4222 O O . ALA B 1 253 ? -0.345 20 14.484 1 98.56 253 ALA B O 1
ATOM 4223 N N . GLY B 1 254 ? -0.77 21.203 16.344 1 98.19 254 GLY B N 1
ATOM 4224 C CA . GLY B 1 254 ? 0.641 21.109 16.688 1 98.19 254 GLY B CA 1
ATOM 4225 C C . GLY B 1 254 ? 0.949 21.609 18.094 1 98.19 254 GLY B C 1
ATOM 4226 O O . GLY B 1 254 ? 0.071 21.625 18.953 1 98.19 254 GLY B O 1
ATOM 4227 N N . ALA B 1 255 ? 2.182 21.797 18.328 1 98.38 255 ALA B N 1
ATOM 4228 C CA . ALA B 1 255 ? 2.793 22.406 19.516 1 98.38 255 ALA B CA 1
ATOM 4229 C C . ALA B 1 255 ? 3.951 23.328 19.125 1 98.38 255 ALA B C 1
ATOM 4231 O O . ALA B 1 255 ? 5.043 22.859 18.797 1 98.38 255 ALA B O 1
ATOM 4232 N N . ILE B 1 256 ? 3.66 24.609 19.219 1 96.5 256 ILE B N 1
ATOM 4233 C CA . ILE B 1 256 ? 4.656 25.562 18.734 1 96.5 256 ILE B CA 1
ATOM 4234 C C . ILE B 1 256 ? 4.828 26.688 19.75 1 96.5 256 ILE B C 1
ATOM 4236 O O . ILE B 1 256 ? 4.023 26.828 20.672 1 96.5 256 ILE B O 1
ATOM 4240 N N . GLN B 1 257 ? 5.938 27.391 19.625 1 93.25 257 GLN B N 1
ATOM 4241 C CA . GLN B 1 257 ? 6.234 28.594 20.391 1 93.25 257 GLN B CA 1
ATOM 4242 C C . GLN B 1 257 ? 6.082 28.328 21.891 1 93.25 257 GLN B C 1
ATOM 4244 O O . GLN B 1 257 ? 6.715 27.422 22.438 1 93.25 257 GLN B O 1
ATOM 4249 N N . GLN B 1 258 ? 5.125 28.938 22.547 1 92.38 258 GLN B N 1
ATOM 4250 C CA . GLN B 1 258 ? 5.02 28.781 24 1 92.38 258 GLN B CA 1
ATOM 4251 C C . GLN B 1 258 ? 4.602 27.359 24.359 1 92.38 258 GLN B C 1
ATOM 4253 O O . GLN B 1 258 ? 4.816 26.906 25.5 1 92.38 258 GLN B O 1
ATOM 4258 N N . SER B 1 259 ? 4.023 26.703 23.375 1 96.62 259 SER B N 1
ATOM 4259 C CA . SER B 1 259 ? 3.553 25.344 23.625 1 96.62 259 SER B CA 1
ATOM 4260 C C . SER B 1 259 ? 4.555 24.297 23.125 1 96.62 259 SER B C 1
ATOM 4262 O O . SER B 1 259 ? 4.246 23.109 23.078 1 96.62 259 SER B O 1
ATOM 4264 N N . ALA B 1 260 ? 5.691 24.75 22.75 1 97.69 260 ALA B N 1
ATOM 4265 C CA . ALA B 1 260 ? 6.742 23.812 22.359 1 97.69 260 ALA B CA 1
ATOM 4266 C C . ALA B 1 260 ? 6.961 22.75 23.438 1 97.69 260 ALA B C 1
ATOM 4268 O O . ALA B 1 260 ? 6.691 23 24.625 1 97.69 260 ALA B O 1
ATOM 4269 N N . ILE B 1 261 ? 7.461 21.578 23.078 1 98.38 261 ILE B N 1
ATOM 4270 C CA . ILE B 1 261 ? 7.512 20.438 23.969 1 98.38 261 ILE B CA 1
ATOM 4271 C C . ILE B 1 261 ? 8.953 20.203 24.438 1 98.38 261 ILE B C 1
ATOM 4273 O O . ILE B 1 261 ? 9.875 20.188 23.609 1 98.38 261 ILE B O 1
ATOM 4277 N N . SER B 1 262 ? 9.172 20.109 25.641 1 98.44 262 SER B N 1
ATOM 4278 C CA . SER B 1 262 ? 10.414 19.594 26.203 1 98.44 262 SER B CA 1
ATOM 4279 C C . SER B 1 262 ? 10.289 18.109 26.531 1 98.44 262 SER B C 1
ATOM 4281 O O . SER B 1 262 ? 9.43 17.719 27.312 1 98.44 262 SER B O 1
ATOM 4283 N N . LEU B 1 263 ? 11.094 17.359 25.938 1 98.19 263 LEU B N 1
ATOM 4284 C CA . LEU B 1 263 ? 11.008 15.914 26.078 1 98.19 263 LEU B CA 1
ATOM 4285 C C . LEU B 1 263 ? 12.242 15.352 26.766 1 98.19 263 LEU B C 1
ATOM 4287 O O . LEU B 1 263 ? 13.367 15.578 26.312 1 98.19 263 LEU B O 1
ATOM 4291 N N . GLU B 1 264 ? 12.102 14.664 27.938 1 98.44 264 GLU B N 1
ATOM 4292 C CA . GLU B 1 264 ? 13.203 14.039 28.656 1 98.44 264 GLU B CA 1
ATOM 4293 C C . GLU B 1 264 ? 13.727 12.805 27.922 1 98.44 264 GLU B C 1
ATOM 4295 O O . GLU B 1 264 ? 13.016 12.227 27.094 1 98.44 264 GLU B O 1
ATOM 4300 N N . PRO B 1 265 ? 14.977 12.438 28.25 1 98.12 265 PRO B N 1
ATOM 4301 C CA . PRO B 1 265 ? 15.508 11.219 27.641 1 98.12 265 PRO B CA 1
ATOM 4302 C C . PRO B 1 265 ? 14.586 10.016 27.828 1 98.12 265 PRO B C 1
ATOM 4304 O O . PRO B 1 265 ? 14.117 9.766 28.938 1 98.12 265 PRO B O 1
ATOM 4307 N N . GLY B 1 266 ? 14.266 9.312 26.688 1 97.81 266 GLY B N 1
ATOM 4308 C CA . GLY B 1 266 ? 13.461 8.102 26.766 1 97.81 266 GLY B CA 1
ATOM 4309 C C . GLY B 1 266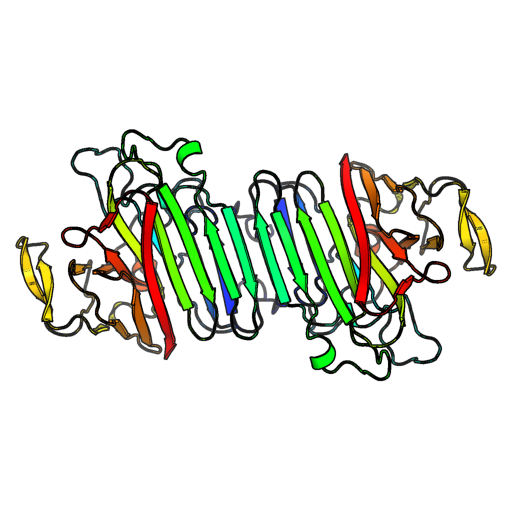 ? 11.969 8.375 26.734 1 97.81 266 GLY B C 1
ATOM 4310 O O . GLY B 1 266 ? 11.172 7.453 26.562 1 97.81 266 GLY B O 1
ATOM 4311 N N . GLN B 1 267 ? 11.547 9.594 26.844 1 98.19 267 GLN B N 1
ATOM 4312 C CA . GLN B 1 267 ? 10.133 9.938 26.859 1 98.19 267 GLN B CA 1
ATOM 4313 C C . GLN B 1 267 ? 9.562 10 25.453 1 98.19 267 GLN B C 1
ATOM 4315 O O . GLN B 1 267 ? 10.305 10.219 24.484 1 98.19 267 GLN B O 1
ATOM 4320 N N . LEU B 1 268 ? 8.25 9.797 25.406 1 98.12 268 LEU B N 1
ATOM 4321 C CA . LEU B 1 268 ? 7.516 9.828 24.141 1 98.12 268 LEU B CA 1
ATOM 4322 C C . LEU B 1 268 ? 6.457 10.93 24.156 1 98.12 268 LEU B C 1
ATOM 4324 O O . LEU B 1 268 ? 5.766 11.109 25.156 1 98.12 268 LEU B O 1
ATOM 4328 N N . TYR B 1 269 ? 6.406 11.703 23.125 1 98.5 269 TYR B N 1
ATOM 4329 C CA . TYR B 1 269 ? 5.328 12.641 22.844 1 98.5 269 TYR B CA 1
ATOM 4330 C C . TYR B 1 269 ? 4.457 12.148 21.703 1 98.5 269 TYR B C 1
ATOM 4332 O O . TYR B 1 269 ? 4.957 11.547 20.75 1 98.5 269 TYR B O 1
ATOM 4340 N N . ALA B 1 270 ? 3.154 12.375 21.844 1 98.75 270 ALA B N 1
ATOM 4341 C CA . ALA B 1 270 ? 2.242 12.039 20.75 1 98.75 270 ALA B CA 1
ATOM 4342 C C . ALA B 1 270 ? 1.3 13.203 20.453 1 98.75 270 ALA B C 1
ATOM 4344 O O . ALA B 1 270 ? 0.689 13.766 21.359 1 98.75 270 ALA B O 1
ATOM 4345 N N . LEU B 1 271 ? 1.231 13.609 19.266 1 98.81 271 LEU B N 1
ATOM 4346 C CA . LEU B 1 271 ? 0.174 14.453 18.703 1 98.81 271 LEU B CA 1
ATOM 4347 C C . LEU B 1 271 ? -0.881 13.609 18 1 98.81 271 LEU B C 1
ATOM 4349 O O . LEU B 1 271 ? -0.604 13 16.969 1 98.81 271 LEU B O 1
ATOM 4353 N N . ASP B 1 272 ? -2.062 13.562 18.562 1 98.69 272 ASP B N 1
ATOM 4354 C CA . ASP B 1 272 ? -3.104 12.641 18.125 1 98.69 272 ASP B CA 1
ATOM 4355 C C . ASP B 1 272 ? -4.441 13.359 17.969 1 98.69 272 ASP B C 1
ATOM 4357 O O . ASP B 1 272 ? -4.902 14.031 18.891 1 98.69 272 ASP B O 1
ATOM 4361 N N . PHE B 1 273 ? -5.07 13.227 16.781 1 98.56 273 PHE B N 1
ATOM 4362 C CA . PHE B 1 273 ? -6.402 13.773 16.562 1 98.56 273 PHE B CA 1
ATOM 4363 C C . PHE B 1 273 ? -7.117 13.039 15.43 1 98.56 273 PHE B C 1
ATOM 4365 O O . PHE B 1 273 ? -6.516 12.195 14.758 1 98.56 273 PHE B O 1
ATOM 4372 N N . SER B 1 274 ? -8.375 13.25 15.289 1 98.38 274 SER B N 1
ATOM 4373 C CA . SER B 1 274 ? -9.172 12.617 14.242 1 98.38 274 SER B CA 1
ATOM 4374 C C . SER B 1 274 ? -9.914 13.656 13.406 1 98.38 274 SER B C 1
ATOM 4376 O O . SER B 1 274 ? -10.156 14.773 13.867 1 98.38 274 SER B O 1
ATOM 4378 N N . ILE B 1 275 ? -10.242 13.367 12.227 1 98.44 275 ILE B N 1
ATOM 4379 C CA . ILE B 1 275 ? -11.039 14.164 11.297 1 98.44 275 ILE B CA 1
ATOM 4380 C C . ILE B 1 275 ? -12.273 13.375 10.875 1 98.44 275 ILE B C 1
ATOM 4382 O O . ILE B 1 275 ? -12.172 12.211 10.477 1 98.44 275 ILE B O 1
ATOM 4386 N N . ALA B 1 276 ? -13.375 13.93 10.953 1 97.62 276 ALA B N 1
ATOM 4387 C CA . ALA B 1 276 ? -14.633 13.375 10.484 1 97.62 276 ALA B CA 1
ATOM 4388 C C . ALA B 1 276 ? -15.344 14.336 9.539 1 97.62 276 ALA B C 1
ATOM 4390 O O . ALA B 1 276 ? -15.047 15.539 9.523 1 97.62 276 ALA B O 1
ATOM 4391 N N . LEU B 1 277 ? -16.188 13.781 8.734 1 95.38 277 LEU B N 1
ATOM 4392 C CA . LEU B 1 277 ? -16.953 14.586 7.797 1 95.38 277 LEU B CA 1
ATOM 4393 C C . LEU B 1 277 ? -18.453 14.492 8.102 1 95.38 277 LEU B C 1
ATOM 4395 O O . LEU B 1 277 ? -18.953 13.414 8.43 1 95.38 277 LEU B O 1
ATOM 4399 N N . SER B 1 278 ? -19.109 15.492 8.031 1 93.12 278 SER B N 1
ATOM 4400 C CA . SER B 1 278 ? -20.562 15.5 8.062 1 93.12 278 SER B CA 1
ATOM 4401 C C . SER B 1 278 ? -21.141 16.297 6.895 1 93.12 278 SER B C 1
ATOM 4403 O O . SER B 1 278 ? -20.469 17.156 6.332 1 93.12 278 SER B O 1
#

Organism: NCBI:txid1960156